Protein AF-0000000072349409 (afdb_homodimer)

Structure (mmCIF, N/CA/C/O backbone):
data_AF-0000000072349409-model_v1
#
loop_
_entity.id
_entity.type
_entity.pdbx_description
1 polymer 'glutathione transferase'
#
loop_
_atom_site.group_PDB
_atom_site.id
_atom_site.type_symbol
_atom_site.label_atom_id
_atom_site.label_alt_id
_atom_site.label_comp_id
_atom_site.label_asym_id
_atom_site.label_entity_id
_atom_site.label_seq_id
_atom_site.pdbx_PDB_ins_code
_atom_site.Cartn_x
_atom_site.Cartn_y
_atom_site.Cartn_z
_atom_site.occupancy
_atom_site.B_iso_or_equiv
_atom_site.auth_seq_id
_atom_site.auth_comp_id
_atom_site.auth_asym_id
_atom_site.auth_atom_id
_atom_site.pdbx_PDB_model_num
ATOM 1 N N . MET A 1 1 ? -13.641 -4.781 -19.844 1 97.38 1 MET A N 1
ATOM 2 C CA . MET A 1 1 ? -12.539 -4.262 -19.047 1 97.38 1 MET A CA 1
ATOM 3 C C . MET A 1 1 ? -11.195 -4.531 -19.719 1 97.38 1 MET A C 1
ATOM 5 O O . MET A 1 1 ? -10.914 -5.664 -20.109 1 97.38 1 MET A O 1
ATOM 9 N N . ASP A 1 2 ? -10.391 -3.484 -19.953 1 98.44 2 ASP A N 1
ATOM 10 C CA . ASP A 1 2 ? -9.031 -3.656 -20.469 1 98.44 2 ASP A CA 1
ATOM 11 C C . ASP A 1 2 ? -8.039 -3.904 -19.344 1 98.44 2 ASP A C 1
ATOM 13 O O . ASP A 1 2 ? -8.047 -3.186 -18.344 1 98.44 2 ASP A O 1
ATOM 17 N N . LEU A 1 3 ? -7.273 -4.938 -19.453 1 98.62 3 LEU A N 1
ATOM 18 C CA . LEU A 1 3 ? -6.219 -5.207 -18.484 1 98.62 3 LEU A CA 1
ATOM 19 C C . LEU A 1 3 ? -4.848 -5.164 -19.156 1 98.62 3 LEU A C 1
ATOM 21 O O . LEU A 1 3 ? -4.52 -6.031 -19.969 1 98.62 3 LEU A O 1
ATOM 25 N N . TYR A 1 4 ? -4.121 -4.113 -18.922 1 98.38 4 TYR A N 1
ATOM 26 C CA . TYR A 1 4 ? -2.709 -4.051 -19.281 1 98.38 4 TYR A CA 1
ATOM 27 C C . TYR A 1 4 ? -1.865 -4.855 -18.297 1 98.38 4 TYR A C 1
ATOM 29 O O . TYR A 1 4 ? -1.91 -4.621 -17.094 1 98.38 4 TYR A O 1
ATOM 37 N N . TYR A 1 5 ? -1.149 -5.871 -18.812 1 97.44 5 TYR A N 1
ATOM 38 C CA . TYR A 1 5 ? -0.477 -6.785 -17.906 1 97.44 5 TYR A CA 1
ATOM 39 C C . TYR A 1 5 ? 0.818 -7.312 -18.5 1 97.44 5 TYR A C 1
ATOM 41 O O . TYR A 1 5 ? 1.095 -7.086 -19.688 1 97.44 5 TYR A O 1
ATOM 49 N N . ASN A 1 6 ? 1.676 -7.84 -17.719 1 96.19 6 ASN A N 1
ATOM 50 C CA . ASN A 1 6 ? 2.82 -8.68 -18.047 1 96.19 6 ASN A CA 1
ATOM 51 C C . ASN A 1 6 ? 2.803 -9.984 -17.266 1 96.19 6 ASN A C 1
ATOM 53 O O . ASN A 1 6 ? 2.83 -9.977 -16.031 1 96.19 6 ASN A O 1
ATOM 57 N N . ILE A 1 7 ? 2.758 -11.078 -17.938 1 94.31 7 ILE A N 1
ATOM 58 C CA . ILE A 1 7 ? 2.58 -12.383 -17.312 1 94.31 7 ILE A CA 1
ATOM 59 C C . ILE A 1 7 ? 3.736 -12.648 -16.344 1 94.31 7 ILE A C 1
ATOM 61 O O . ILE A 1 7 ? 3.602 -13.43 -15.398 1 94.31 7 ILE A O 1
ATOM 65 N N . LEU A 1 8 ? 4.891 -12.031 -16.516 1 92.69 8 LEU A N 1
ATOM 66 C CA . LEU A 1 8 ? 6.051 -12.211 -15.656 1 92.69 8 LEU A CA 1
ATOM 67 C C . LEU A 1 8 ? 5.891 -11.43 -14.359 1 92.69 8 LEU A C 1
ATOM 69 O O . LEU A 1 8 ? 6.629 -11.648 -13.391 1 92.69 8 LEU A O 1
ATOM 73 N N . SER A 1 9 ? 5.012 -10.492 -14.336 1 93.69 9 SER A N 1
ATOM 74 C CA . SER A 1 9 ? 4.746 -9.648 -13.172 1 93.69 9 SER A CA 1
ATOM 75 C C . SER A 1 9 ? 3.852 -10.367 -12.164 1 93.69 9 SER A C 1
ATOM 77 O O . SER A 1 9 ? 2.703 -10.695 -12.477 1 93.69 9 SER A O 1
ATOM 79 N N . PRO A 1 10 ? 4.332 -10.594 -10.992 1 95.69 10 PRO A N 1
ATOM 80 C CA . PRO A 1 10 ? 3.51 -11.258 -9.977 1 95.69 10 PRO A CA 1
ATOM 81 C C . PRO A 1 10 ? 2.205 -10.516 -9.703 1 95.69 10 PRO A C 1
ATOM 83 O O . PRO A 1 10 ? 1.139 -11.133 -9.648 1 95.69 10 PRO A O 1
ATOM 86 N N . PRO A 1 11 ? 2.236 -9.188 -9.633 1 97.56 11 PRO A N 1
ATOM 87 C CA . PRO A 1 11 ? 0.964 -8.5 -9.422 1 97.56 11 PRO A CA 1
ATOM 88 C C . PRO A 1 11 ? -0.016 -8.703 -10.578 1 97.56 11 PRO A C 1
ATOM 90 O O . PRO A 1 11 ? -1.229 -8.758 -10.359 1 97.56 11 PRO A O 1
ATOM 93 N N . SER A 1 12 ? 0.48 -8.75 -11.773 1 97.88 12 SER A N 1
ATOM 94 C CA . SER A 1 12 ? -0.402 -9.039 -12.898 1 97.88 12 SER A CA 1
ATOM 95 C C . SER A 1 12 ? -1.03 -10.422 -12.773 1 97.88 12 SER A C 1
ATOM 97 O O . SER A 1 12 ? -2.225 -10.594 -13.023 1 97.88 12 SER A O 1
ATOM 99 N N . ARG A 1 13 ? -0.246 -11.367 -12.391 1 98.12 13 ARG A N 1
ATOM 100 C CA . ARG A 1 13 ? -0.739 -12.734 -12.25 1 98.12 13 ARG A CA 1
ATOM 101 C C . ARG A 1 13 ? -1.805 -12.82 -11.164 1 98.12 13 ARG A C 1
ATOM 103 O O . ARG A 1 13 ? -2.752 -13.602 -11.281 1 98.12 13 ARG A O 1
ATOM 110 N N . ALA A 1 14 ? -1.652 -12.07 -10.117 1 98.69 14 ALA A N 1
ATOM 111 C CA . ALA A 1 14 ? -2.656 -12.047 -9.055 1 98.69 14 ALA A CA 1
ATOM 112 C C . ALA A 1 14 ? -4.02 -11.633 -9.602 1 98.69 14 ALA A C 1
ATOM 114 O O . ALA A 1 14 ? -5.043 -12.219 -9.242 1 98.69 14 ALA A O 1
ATOM 115 N N . ILE A 1 15 ? -4.035 -10.586 -10.484 1 98.81 15 ILE A N 1
ATOM 116 C CA . ILE A 1 15 ? -5.281 -10.102 -11.062 1 98.81 15 ILE A CA 1
ATOM 117 C C . ILE A 1 15 ? -5.883 -11.172 -11.969 1 98.81 15 ILE A C 1
ATOM 119 O O . ILE A 1 15 ? -7.09 -11.406 -11.953 1 98.81 15 ILE A O 1
ATOM 123 N N . LEU A 1 16 ? -5.035 -11.812 -12.758 1 98.56 16 LEU A N 1
ATOM 124 C CA . LEU A 1 16 ? -5.5 -12.859 -13.664 1 98.56 16 LEU A CA 1
ATOM 125 C C . LEU A 1 16 ? -6.121 -14.016 -12.891 1 98.56 16 LEU A C 1
ATOM 127 O O . LEU A 1 16 ? -7.172 -14.531 -13.273 1 98.56 16 LEU A O 1
ATOM 131 N N . LEU A 1 17 ? -5.504 -14.422 -11.805 1 98.56 17 LEU A N 1
ATOM 132 C CA . LEU A 1 17 ? -6 -15.523 -10.992 1 98.56 17 LEU A CA 1
ATOM 133 C C . LEU A 1 17 ? -7.352 -15.172 -10.375 1 98.56 17 LEU A C 1
ATOM 135 O O . LEU A 1 17 ? -8.281 -15.984 -10.398 1 98.56 17 LEU A O 1
ATOM 139 N N . LEU A 1 18 ? -7.457 -13.977 -9.781 1 98.69 18 LEU A N 1
ATOM 140 C CA . LEU A 1 18 ? -8.742 -13.586 -9.211 1 98.69 18 LEU A CA 1
ATOM 141 C C . LEU A 1 18 ? -9.805 -13.477 -10.297 1 98.69 18 LEU A C 1
ATOM 143 O O . LEU A 1 18 ? -10.961 -13.844 -10.07 1 98.69 18 LEU A O 1
ATOM 147 N N . GLY A 1 19 ? -9.406 -12.883 -11.469 1 98.25 19 GLY A N 1
ATOM 148 C CA . GLY A 1 19 ? -10.336 -12.828 -12.586 1 98.25 19 GLY A CA 1
ATOM 149 C C . GLY A 1 19 ? -10.906 -14.188 -12.953 1 98.25 19 GLY A C 1
ATOM 150 O O . GLY A 1 19 ? -12.102 -14.312 -13.203 1 98.25 19 GLY A O 1
ATOM 151 N N . GLU A 1 20 ? -10.047 -15.172 -12.984 1 97.06 20 GLU A N 1
ATOM 152 C CA . GLU A 1 20 ? -10.484 -16.531 -13.266 1 97.06 20 GLU A CA 1
ATOM 153 C C . GLU A 1 20 ? -11.469 -17.031 -12.203 1 97.06 20 GLU A C 1
ATOM 155 O O . GLU A 1 20 ? -12.508 -17.609 -12.531 1 97.06 20 GLU A O 1
ATOM 160 N N . ALA A 1 21 ? -11.156 -16.859 -10.984 1 97.38 21 ALA A N 1
ATOM 161 C CA . ALA A 1 21 ? -12.008 -17.281 -9.883 1 97.38 21 ALA A CA 1
ATOM 162 C C . ALA A 1 21 ? -13.391 -16.625 -9.977 1 97.38 21 ALA A C 1
ATOM 164 O O . ALA A 1 21 ? -14.398 -17.25 -9.617 1 97.38 21 ALA A O 1
ATOM 165 N N . LEU A 1 22 ? -13.422 -15.406 -10.422 1 97.94 22 LEU A N 1
ATOM 166 C CA . LEU A 1 22 ? -14.664 -14.641 -10.508 1 97.94 22 LEU A CA 1
ATOM 167 C C . LEU A 1 22 ? -15.312 -14.805 -11.883 1 97.94 22 LEU A C 1
ATOM 169 O O . LEU A 1 22 ? -16.328 -14.18 -12.164 1 97.94 22 LEU A O 1
ATOM 173 N N . GLN A 1 23 ? -14.656 -15.562 -12.766 1 97.19 23 GLN A N 1
ATOM 174 C CA . GLN A 1 23 ? -15.156 -15.844 -14.102 1 97.19 23 GLN A CA 1
ATOM 175 C C . GLN A 1 23 ? -15.328 -14.562 -14.914 1 97.19 23 GLN A C 1
ATOM 177 O O . GLN A 1 23 ? -16.344 -14.367 -15.57 1 97.19 23 GLN A O 1
ATOM 182 N N . LEU A 1 24 ? -14.336 -13.742 -14.789 1 97.69 24 LEU A N 1
ATOM 183 C CA . LEU A 1 24 ? -14.336 -12.492 -15.531 1 97.69 24 LEU A CA 1
ATOM 184 C C . LEU A 1 24 ? -13.578 -12.641 -16.859 1 97.69 24 LEU A C 1
ATOM 186 O O . LEU A 1 24 ? -12.633 -13.43 -16.953 1 97.69 24 LEU A O 1
ATOM 190 N N . LYS A 1 25 ? -14.008 -11.914 -17.828 1 95.12 25 LYS A N 1
ATOM 191 C CA . LYS A 1 25 ? -13.32 -11.828 -19.109 1 95.12 25 LYS A CA 1
ATOM 192 C C . LYS A 1 25 ? -12.664 -10.461 -19.297 1 95.12 25 LYS A C 1
ATOM 194 O O . LYS A 1 25 ? -13.352 -9.438 -19.312 1 95.12 25 LYS A O 1
ATOM 199 N N . PHE A 1 26 ? -11.391 -10.43 -19.344 1 98.12 26 PHE A N 1
ATOM 200 C CA . PHE A 1 26 ? -10.633 -9.211 -19.594 1 98.12 26 PHE A CA 1
ATOM 201 C C . PHE A 1 26 ? -10.25 -9.109 -21.078 1 98.12 26 PHE A C 1
ATOM 203 O O . PHE A 1 26 ? -10.008 -10.125 -21.734 1 98.12 26 PHE A O 1
ATOM 210 N N . ASN A 1 27 ? -10.312 -7.957 -21.625 1 98.56 27 ASN A N 1
ATOM 211 C CA . ASN A 1 27 ? -9.492 -7.68 -22.797 1 98.56 27 ASN A CA 1
ATOM 212 C C . ASN A 1 27 ? -8.016 -7.516 -22.422 1 98.56 27 ASN A C 1
ATOM 214 O O . ASN A 1 27 ? -7.625 -6.488 -21.859 1 98.56 27 ASN A O 1
ATOM 218 N N . LEU A 1 28 ? -7.246 -8.547 -22.641 1 98.19 28 LEU A N 1
ATOM 219 C CA . LEU A 1 28 ? -5.863 -8.609 -22.172 1 98.19 28 LEU A CA 1
ATOM 220 C C . LEU A 1 28 ? -4.93 -7.891 -23.141 1 98.19 28 LEU A C 1
ATOM 222 O O . LEU A 1 28 ? -4.898 -8.203 -24.344 1 98.19 28 LEU A O 1
ATOM 226 N N . ILE A 1 29 ? -4.227 -6.918 -22.703 1 97.5 29 ILE A N 1
ATOM 227 C CA . ILE A 1 29 ? -3.219 -6.184 -23.469 1 97.5 29 ILE A CA 1
ATOM 228 C C . ILE A 1 29 ? -1.843 -6.395 -22.844 1 97.5 29 ILE A C 1
ATOM 230 O O . ILE A 1 29 ? -1.523 -5.793 -21.812 1 97.5 29 ILE A O 1
ATOM 234 N N . SER A 1 30 ? -1.039 -7.195 -23.438 1 96.38 30 SER A N 1
ATOM 235 C CA . SER A 1 30 ? 0.268 -7.559 -22.891 1 96.38 30 SER A CA 1
ATOM 236 C C . SER A 1 30 ? 1.294 -6.457 -23.156 1 96.38 30 SER A C 1
ATOM 238 O O . SER A 1 30 ? 1.413 -5.965 -24.266 1 96.38 30 SER A O 1
ATOM 240 N N . LEU A 1 31 ? 1.957 -6.066 -22.078 1 94.94 31 LEU A N 1
ATOM 241 C CA . LEU A 1 31 ? 3.049 -5.105 -22.188 1 94.94 31 LEU A CA 1
ATOM 242 C C . LEU A 1 31 ? 4.391 -5.77 -21.891 1 94.94 31 LEU A C 1
ATOM 244 O O . LEU A 1 31 ? 4.48 -6.625 -21.016 1 94.94 31 LEU A O 1
ATOM 248 N N . ASP A 1 32 ? 5.395 -5.383 -22.703 1 89.12 32 ASP A N 1
ATOM 249 C CA . ASP A 1 32 ? 6.738 -5.938 -22.594 1 89.12 32 ASP A CA 1
ATOM 250 C C . ASP A 1 32 ? 7.746 -4.867 -22.172 1 89.12 32 ASP A C 1
ATOM 252 O O . ASP A 1 32 ? 7.91 -3.861 -22.875 1 89.12 32 ASP A O 1
ATOM 256 N N . VAL A 1 33 ? 8.422 -5.113 -21.109 1 79.75 33 VAL A N 1
ATOM 257 C CA . VAL A 1 33 ? 9.367 -4.141 -20.578 1 79.75 33 VAL A CA 1
ATOM 258 C C . VAL A 1 33 ? 10.531 -3.969 -21.562 1 79.75 33 VAL A C 1
ATOM 260 O O . VAL A 1 33 ? 11.047 -2.861 -21.734 1 79.75 33 VAL A O 1
ATOM 263 N N . HIS A 1 34 ? 11 -5.004 -22.172 1 78.19 34 HIS A N 1
ATOM 264 C CA . HIS A 1 34 ? 12.125 -4.957 -23.094 1 78.19 34 HIS A CA 1
ATOM 265 C C . HIS A 1 34 ? 11.797 -4.133 -24.328 1 78.19 34 HIS A C 1
ATOM 267 O O . HIS A 1 34 ? 12.68 -3.523 -24.938 1 78.19 34 HIS A O 1
ATOM 273 N N . ARG A 1 35 ? 10.57 -4.215 -24.672 1 84.44 35 ARG A N 1
ATOM 274 C CA . ARG A 1 35 ? 10.125 -3.43 -25.828 1 84.44 35 ARG A CA 1
ATOM 275 C C . ARG A 1 35 ? 9.758 -2.01 -25.406 1 84.44 35 ARG A C 1
ATOM 277 O O . ARG A 1 35 ? 9.227 -1.239 -26.203 1 84.44 35 ARG A O 1
ATOM 284 N N . LYS A 1 36 ? 9.922 -1.684 -24.078 1 85.31 36 LYS A N 1
ATOM 285 C CA . LYS A 1 36 ? 9.68 -0.364 -23.516 1 85.31 36 LYS A CA 1
ATOM 286 C C . LYS A 1 36 ? 8.203 0.019 -23.625 1 85.31 36 LYS A C 1
ATOM 288 O O . LYS A 1 36 ? 7.871 1.198 -23.766 1 85.31 36 LYS A O 1
ATOM 293 N N . ASP A 1 37 ? 7.387 -0.932 -23.672 1 89.19 37 ASP A N 1
ATOM 294 C CA . ASP A 1 37 ? 5.949 -0.699 -23.734 1 89.19 37 ASP A CA 1
ATOM 295 C C . ASP A 1 37 ? 5.477 0.122 -22.531 1 89.19 37 ASP A C 1
ATOM 297 O O . ASP A 1 37 ? 4.531 0.906 -22.656 1 89.19 37 ASP A O 1
ATOM 301 N N . TYR A 1 38 ? 6.137 0.019 -21.469 1 86.75 38 TYR A N 1
ATOM 302 C CA . TYR A 1 38 ? 5.719 0.601 -20.203 1 86.75 38 TYR A CA 1
ATOM 303 C C . TYR A 1 38 ? 5.914 2.113 -20.203 1 86.75 38 TYR A C 1
ATOM 305 O O . TYR A 1 38 ? 5.316 2.822 -19.391 1 86.75 38 TYR A O 1
ATOM 313 N N . VAL A 1 39 ? 6.793 2.564 -21.109 1 86 39 VAL A N 1
ATOM 314 C CA . VAL A 1 39 ? 7.102 3.99 -21.062 1 86 39 VAL A CA 1
ATOM 315 C C . VAL A 1 39 ? 6.617 4.66 -22.344 1 86 39 VAL A C 1
ATOM 317 O O . VAL A 1 39 ? 6.941 5.82 -22.609 1 86 39 VAL A O 1
ATOM 320 N N . ASN A 1 40 ? 5.887 3.922 -23.094 1 89.12 40 ASN A N 1
ATOM 321 C CA . ASN A 1 40 ? 5.359 4.57 -24.297 1 89.12 40 ASN A CA 1
ATOM 322 C C . ASN A 1 40 ? 4.324 5.637 -23.938 1 89.12 40 ASN A C 1
ATOM 324 O O . ASN A 1 40 ? 3.598 5.504 -22.953 1 89.12 40 ASN A O 1
ATOM 328 N N . PRO A 1 41 ? 4.23 6.676 -24.766 1 90.88 41 PRO A N 1
ATOM 329 C CA . PRO A 1 41 ? 3.363 7.816 -24.469 1 90.88 41 PRO A CA 1
ATOM 330 C C . PRO A 1 41 ? 1.893 7.426 -24.328 1 90.88 41 PRO A C 1
ATOM 332 O O . PRO A 1 41 ? 1.172 7.984 -23.5 1 90.88 41 PRO A O 1
ATOM 335 N N . ALA A 1 42 ? 1.455 6.527 -25.125 1 92.31 42 ALA A N 1
ATOM 336 C CA . ALA A 1 42 ? 0.057 6.105 -25.094 1 92.31 42 ALA A CA 1
ATOM 337 C C . ALA A 1 42 ? -0.29 5.461 -23.75 1 92.31 42 ALA A C 1
ATOM 339 O O . ALA A 1 42 ? -1.326 5.766 -23.156 1 92.31 42 ALA A O 1
ATOM 340 N N . PHE A 1 43 ? 0.605 4.551 -23.266 1 94.06 43 PHE A N 1
ATOM 341 C CA . PHE A 1 43 ? 0.341 3.895 -21.984 1 94.06 43 PHE A CA 1
ATOM 342 C C . PHE A 1 43 ? 0.511 4.875 -20.828 1 94.06 43 PHE A C 1
ATOM 344 O O . PHE A 1 43 ? -0.224 4.812 -19.844 1 94.06 43 PHE A O 1
ATOM 351 N N . LYS A 1 44 ? 1.407 5.797 -20.969 1 91.31 44 LYS A N 1
ATOM 352 C CA . LYS A 1 44 ? 1.633 6.801 -19.938 1 91.31 44 LYS A CA 1
ATOM 353 C C . LYS A 1 44 ? 0.401 7.684 -19.75 1 91.31 44 LYS A C 1
ATOM 355 O O . LYS A 1 44 ? 0.125 8.141 -18.641 1 91.31 44 LYS A O 1
ATOM 360 N N . LYS A 1 45 ? -0.331 7.918 -20.781 1 91.38 45 LYS A N 1
ATOM 361 C CA . LYS A 1 45 ? -1.566 8.688 -20.703 1 91.38 45 LYS A CA 1
ATOM 362 C C . LYS A 1 45 ? -2.631 7.945 -19.906 1 91.38 45 LYS A C 1
ATOM 364 O O . LYS A 1 45 ? -3.48 8.57 -19.266 1 91.38 45 LYS A O 1
ATOM 369 N N . ILE A 1 46 ? -2.531 6.648 -19.953 1 93.75 46 ILE A N 1
ATOM 370 C CA . ILE A 1 46 ? -3.492 5.809 -19.25 1 93.75 46 ILE A CA 1
ATOM 371 C C . ILE A 1 46 ? -3.102 5.715 -17.781 1 93.75 46 ILE A C 1
ATOM 373 O O . ILE A 1 46 ? -3.941 5.898 -16.891 1 93.75 46 ILE A O 1
ATOM 377 N N . ASN A 1 47 ? -1.851 5.461 -17.531 1 93.94 47 ASN A N 1
ATOM 378 C CA . ASN A 1 47 ? -1.292 5.367 -16.188 1 93.94 47 ASN A CA 1
ATOM 379 C C . ASN A 1 47 ? 0.031 6.121 -16.078 1 93.94 47 ASN A C 1
ATOM 381 O O . ASN A 1 47 ? 1.087 5.582 -16.406 1 93.94 47 ASN A O 1
ATOM 385 N N . PRO A 1 48 ? 0.01 7.262 -15.508 1 89.62 48 PRO A N 1
ATOM 386 C CA . PRO A 1 48 ? 1.229 8.062 -15.398 1 89.62 48 PRO A CA 1
ATOM 387 C C . PRO A 1 48 ? 2.338 7.355 -14.625 1 89.62 48 PRO A C 1
ATOM 389 O O . PRO A 1 48 ? 3.514 7.695 -14.773 1 89.62 48 PRO A O 1
ATOM 392 N N . GLN A 1 49 ? 2.012 6.398 -13.773 1 90.81 49 GLN A N 1
ATOM 393 C CA . GLN A 1 49 ? 3.018 5.613 -13.062 1 90.81 49 GLN A CA 1
ATOM 394 C C . GLN A 1 49 ? 3.627 4.551 -13.969 1 90.81 49 GLN A C 1
ATOM 396 O O . GLN A 1 49 ? 4.672 3.98 -13.656 1 90.81 49 GLN A O 1
ATOM 401 N N . HIS A 1 50 ? 2.912 4.27 -15.102 1 91.94 50 HIS A N 1
ATOM 402 C CA . HIS A 1 50 ? 3.361 3.367 -16.156 1 91.94 50 HIS A CA 1
ATOM 403 C C . HIS A 1 50 ? 3.738 2.004 -15.594 1 91.94 50 HIS A C 1
ATOM 405 O O . HIS A 1 50 ? 4.812 1.476 -15.891 1 91.94 50 HIS A O 1
ATOM 411 N N . THR A 1 51 ? 2.941 1.525 -14.68 1 92.75 51 THR A N 1
ATOM 412 C CA . THR A 1 51 ? 3.133 0.204 -14.094 1 92.75 51 THR A CA 1
ATOM 413 C C . THR A 1 51 ? 2.041 -0.757 -14.555 1 92.75 51 THR A C 1
ATOM 415 O O . THR A 1 51 ? 0.976 -0.326 -15 1 92.75 51 THR A O 1
ATOM 418 N N . VAL A 1 52 ? 2.301 -2.012 -14.547 1 95.56 52 VAL A N 1
ATOM 419 C CA . VAL A 1 52 ? 1.302 -3.066 -14.695 1 95.56 52 VAL A CA 1
ATOM 420 C C . VAL A 1 52 ? 1.142 -3.816 -13.375 1 95.56 52 VAL A C 1
ATOM 422 O O . VAL A 1 52 ? 2.076 -3.883 -12.578 1 95.56 52 VAL A O 1
ATOM 425 N N . PRO A 1 53 ? 0.007 -4.324 -13.109 1 97.69 53 PRO A N 1
ATOM 426 C CA . PRO A 1 53 ? -1.208 -4.289 -13.922 1 97.69 53 PRO A CA 1
ATOM 427 C C . PRO A 1 53 ? -1.9 -2.928 -13.891 1 97.69 53 PRO A C 1
ATOM 429 O O . PRO A 1 53 ? -1.741 -2.174 -12.93 1 97.69 53 PRO A O 1
ATOM 432 N N . THR A 1 54 ? -2.543 -2.562 -14.914 1 98.38 54 THR A N 1
ATOM 433 C CA . THR A 1 54 ? -3.48 -1.449 -15 1 98.38 54 THR A CA 1
ATOM 434 C C . THR A 1 54 ? -4.812 -1.905 -15.594 1 98.38 54 THR A C 1
ATOM 436 O O . THR A 1 54 ? -4.844 -2.486 -16.688 1 98.38 54 THR A O 1
ATOM 439 N N . LEU A 1 55 ? -5.891 -1.722 -14.891 1 98.75 55 LEU A N 1
ATOM 440 C CA . LEU A 1 55 ? -7.234 -2.086 -15.328 1 98.75 55 LEU A CA 1
ATOM 441 C C . LEU A 1 55 ? -8.016 -0.854 -15.773 1 98.75 55 LEU A C 1
ATOM 443 O O . LEU A 1 55 ? -8.07 0.146 -15.047 1 98.75 55 LEU A O 1
ATOM 447 N N . VAL A 1 56 ? -8.562 -0.854 -16.922 1 98.44 56 VAL A N 1
ATOM 448 C CA . VAL A 1 56 ? -9.406 0.236 -17.406 1 98.44 56 VAL A CA 1
ATOM 449 C C . VAL A 1 56 ? -10.859 -0.228 -17.469 1 98.44 56 VAL A C 1
ATOM 451 O O . VAL A 1 56 ? -11.18 -1.188 -18.172 1 98.44 56 VAL A O 1
ATOM 454 N N . VAL A 1 57 ? -11.719 0.425 -16.641 1 97.06 57 VAL A N 1
ATOM 455 C CA . VAL A 1 57 ? -13.148 0.142 -16.562 1 97.06 57 VAL A CA 1
ATOM 456 C C . VAL A 1 57 ? -13.938 1.405 -16.891 1 97.06 57 VAL A C 1
ATOM 458 O O . VAL A 1 57 ? -13.812 2.42 -16.203 1 97.06 57 VAL A O 1
ATOM 461 N N . ASP A 1 58 ? -14.758 1.396 -17.891 1 93.25 58 ASP A N 1
ATOM 462 C CA . ASP A 1 58 ? -15.586 2.537 -18.266 1 93.25 58 ASP A CA 1
ATOM 463 C C . ASP A 1 58 ? -14.75 3.811 -18.391 1 93.25 58 ASP A C 1
ATOM 465 O O . ASP A 1 58 ? -15.125 4.855 -17.844 1 93.25 58 ASP A O 1
ATOM 469 N N . GLY A 1 59 ? -13.594 3.635 -18.922 1 94.06 59 GLY A N 1
ATOM 470 C CA . GLY A 1 59 ? -12.742 4.777 -19.188 1 94.06 59 GLY A CA 1
ATOM 471 C C . GLY A 1 59 ? -11.906 5.199 -18 1 94.06 59 GLY A C 1
ATOM 472 O O . GLY A 1 59 ? -11.094 6.117 -18.094 1 94.06 59 GLY A O 1
ATOM 473 N N . VAL A 1 60 ? -12.102 4.551 -16.891 1 95.19 60 VAL A N 1
ATOM 474 C CA . VAL A 1 60 ? -11.352 4.875 -15.688 1 95.19 60 VAL A CA 1
ATOM 475 C C . VAL A 1 60 ? -10.219 3.871 -15.492 1 95.19 60 VAL A C 1
ATOM 477 O O . VAL A 1 60 ? -10.445 2.658 -15.492 1 95.19 60 VAL A O 1
ATOM 480 N N . ALA A 1 61 ? -9.008 4.352 -15.328 1 97.44 61 ALA A N 1
ATOM 481 C CA . ALA A 1 61 ? -7.848 3.49 -15.102 1 97.44 61 ALA A CA 1
ATOM 482 C C . ALA A 1 61 ? -7.602 3.287 -13.609 1 97.44 61 ALA A C 1
ATOM 484 O O . ALA A 1 61 ? -7.609 4.246 -12.836 1 97.44 61 ALA A O 1
ATOM 485 N N . ILE A 1 62 ? -7.492 2.07 -13.258 1 98.06 62 ILE A N 1
ATOM 486 C CA . ILE A 1 62 ? -7.102 1.682 -11.906 1 98.06 62 ILE A CA 1
ATOM 487 C C . ILE A 1 62 ? -5.73 1.007 -11.945 1 98.06 62 ILE A C 1
ATOM 489 O O . ILE A 1 62 ? -5.539 0.012 -12.641 1 98.06 62 ILE A O 1
ATOM 493 N N . CYS A 1 63 ? -4.871 1.617 -11.203 1 96.56 63 CYS A N 1
ATOM 494 C CA . CYS A 1 63 ? -3.578 0.969 -11.023 1 96.56 63 CYS A CA 1
ATOM 495 C C . CYS A 1 63 ? -3.391 0.513 -9.578 1 96.56 63 CYS A C 1
ATOM 497 O O . CYS A 1 63 ? -4.355 0.451 -8.812 1 96.56 63 CYS A O 1
ATOM 499 N N . GLU A 1 64 ? -2.215 0.062 -9.242 1 97.5 64 GLU A N 1
ATOM 500 C CA . GLU A 1 64 ? -1.953 -0.588 -7.961 1 97.5 64 GLU A CA 1
ATOM 501 C C . GLU A 1 64 ? -2.711 -1.907 -7.844 1 97.5 64 GLU A C 1
ATOM 503 O O . GLU A 1 64 ? -3.943 -1.92 -7.797 1 97.5 64 GLU A O 1
ATOM 508 N N . PRO A 1 65 ? -2.021 -2.973 -7.773 1 98.5 65 PRO A N 1
ATOM 509 C CA . PRO A 1 65 ? -2.67 -4.285 -7.805 1 98.5 65 PRO A CA 1
ATOM 510 C C . PRO A 1 65 ? -3.646 -4.488 -6.648 1 98.5 65 PRO A C 1
ATOM 512 O O . PRO A 1 65 ? -4.715 -5.082 -6.832 1 98.5 65 PRO A O 1
ATOM 515 N N . GLY A 1 66 ? -3.279 -4.004 -5.43 1 98.75 66 GLY A N 1
ATOM 516 C CA . GLY A 1 66 ? -4.203 -4.133 -4.312 1 98.75 66 GLY A CA 1
ATOM 517 C C . GLY A 1 66 ? -5.535 -3.457 -4.559 1 98.75 66 GLY A C 1
ATOM 518 O O . GLY A 1 66 ? -6.586 -3.994 -4.199 1 98.75 66 GLY A O 1
ATOM 519 N N . ALA A 1 67 ? -5.535 -2.252 -5.184 1 98.81 67 ALA A N 1
ATOM 520 C CA . ALA A 1 67 ? -6.758 -1.521 -5.504 1 98.81 67 ALA A CA 1
ATOM 521 C C . ALA A 1 67 ? -7.594 -2.275 -6.535 1 98.81 67 ALA A C 1
ATOM 523 O O . ALA A 1 67 ? -8.82 -2.34 -6.422 1 98.81 67 ALA A O 1
ATOM 524 N N . ILE A 1 68 ? -6.945 -2.881 -7.527 1 98.88 68 ILE A N 1
ATOM 525 C CA . ILE A 1 68 ? -7.633 -3.637 -8.57 1 98.88 68 ILE A CA 1
ATOM 526 C C . ILE A 1 68 ? -8.289 -4.875 -7.961 1 98.88 68 ILE A C 1
ATOM 528 O O . ILE A 1 68 ? -9.453 -5.172 -8.234 1 98.88 68 ILE A O 1
ATOM 532 N N . LEU A 1 69 ? -7.551 -5.559 -7.133 1 98.94 69 LEU A N 1
ATOM 533 C CA . LEU A 1 69 ? -8.055 -6.77 -6.5 1 98.94 69 LEU A CA 1
ATOM 534 C C . LEU A 1 69 ? -9.297 -6.469 -5.66 1 98.94 69 LEU A C 1
ATOM 536 O O . LEU A 1 69 ? -10.305 -7.168 -5.762 1 98.94 69 LEU A O 1
ATOM 540 N N . ILE A 1 70 ? -9.219 -5.434 -4.84 1 98.88 70 ILE A N 1
ATOM 541 C CA . ILE A 1 70 ? -10.344 -5.047 -4 1 98.88 70 ILE A CA 1
ATOM 542 C C . ILE A 1 70 ? -11.539 -4.664 -4.879 1 98.88 70 ILE A C 1
ATOM 544 O O . ILE A 1 70 ? -12.664 -5.09 -4.629 1 98.88 70 ILE A O 1
ATOM 548 N N . TYR A 1 71 ? -11.312 -3.902 -5.953 1 98.81 71 TYR A N 1
ATOM 549 C CA . TYR A 1 71 ? -12.375 -3.482 -6.859 1 98.81 71 TYR A CA 1
ATOM 550 C C . TYR A 1 71 ? -13.102 -4.688 -7.445 1 98.81 71 TYR A C 1
ATOM 552 O O . TYR A 1 71 ? -14.328 -4.758 -7.41 1 98.81 71 TYR A O 1
ATOM 560 N N . LEU A 1 72 ? -12.32 -5.629 -7.984 1 98.81 72 LEU A N 1
ATOM 561 C CA . LEU A 1 72 ? -12.914 -6.805 -8.617 1 98.81 72 LEU A CA 1
ATOM 562 C C . LEU A 1 72 ? -13.742 -7.602 -7.621 1 98.81 72 LEU A C 1
ATOM 564 O O . LEU A 1 72 ? -14.828 -8.078 -7.953 1 98.81 72 LEU A O 1
ATOM 568 N N . ALA A 1 73 ? -13.219 -7.746 -6.426 1 98.69 73 ALA A N 1
ATOM 569 C CA . ALA A 1 73 ? -13.945 -8.484 -5.402 1 98.69 73 ALA A CA 1
ATOM 570 C C . ALA A 1 73 ? -15.242 -7.766 -5.023 1 98.69 73 ALA A C 1
ATOM 572 O O . ALA A 1 73 ? -16.297 -8.391 -4.93 1 98.69 73 ALA A O 1
ATOM 573 N N . GLU A 1 74 ? -15.156 -6.449 -4.801 1 97.88 74 GLU A N 1
ATOM 574 C CA . GLU A 1 74 ? -16.328 -5.68 -4.379 1 97.88 74 GLU A CA 1
ATOM 575 C C . GLU A 1 74 ? -17.391 -5.648 -5.473 1 97.88 74 GLU A C 1
ATOM 577 O O . GLU A 1 74 ? -18.578 -5.691 -5.18 1 97.88 74 GLU A O 1
ATOM 582 N N . GLN A 1 75 ? -16.922 -5.582 -6.688 1 97.5 75 GLN A N 1
ATOM 583 C CA . GLN A 1 75 ? -17.844 -5.352 -7.801 1 97.5 75 GLN A CA 1
ATOM 584 C C . GLN A 1 75 ? -18.453 -6.66 -8.297 1 97.5 75 GLN A C 1
ATOM 586 O O . GLN A 1 75 ? -19.609 -6.695 -8.688 1 97.5 75 GLN A O 1
ATOM 591 N N . TYR A 1 76 ? -17.688 -7.754 -8.234 1 97.94 76 TYR A N 1
ATOM 592 C CA . TYR A 1 76 ? -18.109 -8.898 -9.039 1 97.94 76 TYR A CA 1
ATOM 593 C C . TYR A 1 76 ? -18.234 -10.148 -8.18 1 97.94 76 TYR A C 1
ATOM 595 O O . TYR A 1 76 ? -18.812 -11.148 -8.602 1 97.94 76 TYR A O 1
ATOM 603 N N . ALA A 1 77 ? -17.609 -10.117 -6.98 1 97.81 77 ALA A N 1
ATOM 604 C CA . ALA A 1 77 ? -17.672 -11.336 -6.172 1 97.81 77 ALA A CA 1
ATOM 605 C C . ALA A 1 77 ? -19.094 -11.602 -5.695 1 97.81 77 ALA A C 1
ATOM 607 O O . ALA A 1 77 ? -19.812 -10.68 -5.297 1 97.81 77 ALA A O 1
ATOM 608 N N . PRO A 1 78 ? -19.547 -12.844 -5.734 1 96.06 78 PRO A N 1
ATOM 609 C CA . PRO A 1 78 ? -20.875 -13.172 -5.207 1 96.06 78 PRO A CA 1
ATOM 610 C C . PRO A 1 78 ? -20.984 -12.906 -3.705 1 96.06 78 PRO A C 1
ATOM 612 O O . PRO A 1 78 ? -20 -13.039 -2.975 1 96.06 78 PRO A O 1
ATOM 615 N N . ALA A 1 79 ? -22.172 -12.562 -3.373 1 92.19 79 ALA A N 1
ATOM 616 C CA . ALA A 1 79 ? -22.438 -12.367 -1.95 1 92.19 79 ALA A CA 1
ATOM 617 C C . ALA A 1 79 ? -22.047 -13.609 -1.148 1 92.19 79 ALA A C 1
ATOM 619 O O . ALA A 1 79 ? -22.281 -14.734 -1.584 1 92.19 79 ALA A O 1
ATOM 620 N N . GLY A 1 80 ? -21.422 -13.391 -0.044 1 92.06 80 GLY A N 1
ATOM 621 C CA . GLY A 1 80 ? -21.078 -14.5 0.836 1 92.06 80 GLY A CA 1
ATOM 622 C C . GLY A 1 80 ? -19.672 -15 0.646 1 92.06 80 GLY A C 1
ATOM 623 O O . GLY A 1 80 ? -19.172 -15.781 1.457 1 92.06 80 GLY A O 1
ATOM 624 N N . THR A 1 81 ? -19.078 -14.586 -0.457 1 93.75 81 THR A N 1
ATOM 625 C CA . THR A 1 81 ? -17.688 -14.977 -0.635 1 93.75 81 THR A CA 1
ATOM 626 C C . THR A 1 81 ? -16.781 -14.25 0.356 1 93.75 81 THR A C 1
ATOM 628 O O . THR A 1 81 ? -17.203 -13.25 0.958 1 93.75 81 THR A O 1
ATOM 631 N N . THR A 1 82 ? -15.594 -14.789 0.521 1 96.31 82 THR A N 1
ATOM 632 C CA . THR A 1 82 ? -14.703 -14.273 1.558 1 96.31 82 THR A CA 1
ATOM 633 C C . THR A 1 82 ? -13.602 -13.414 0.948 1 96.31 82 THR A C 1
ATOM 635 O O . THR A 1 82 ? -12.688 -12.977 1.651 1 96.31 82 THR A O 1
ATOM 638 N N . TYR A 1 83 ? -13.641 -13.156 -0.334 1 98 83 TYR A N 1
ATOM 639 C CA . TYR A 1 83 ? -12.547 -12.484 -1.033 1 98 83 TYR A CA 1
ATOM 640 C C . TYR A 1 83 ? -12.258 -11.133 -0.406 1 98 83 TYR A C 1
ATOM 642 O O . TYR A 1 83 ? -11.094 -10.742 -0.271 1 98 83 TYR A O 1
ATOM 650 N N . TYR A 1 84 ? -13.242 -10.406 -0.08 1 98.25 84 TYR A N 1
ATOM 651 C CA . TYR A 1 84 ? -13.18 -9.125 0.618 1 98.25 84 TYR A CA 1
ATOM 652 C C . TYR A 1 84 ? -14.383 -8.945 1.537 1 98.25 84 TYR A C 1
ATOM 654 O O . TYR A 1 84 ? -15.367 -8.312 1.161 1 98.25 84 TYR A O 1
ATOM 662 N N . PRO A 1 85 ? -14.25 -9.445 2.766 1 96.31 85 PRO A N 1
ATOM 663 C CA . PRO A 1 85 ? -15.414 -9.562 3.652 1 96.31 85 PRO A CA 1
ATOM 664 C C . PRO A 1 85 ? -16.047 -8.211 3.98 1 96.31 85 PRO A C 1
ATOM 666 O O . PRO A 1 85 ? -15.352 -7.188 3.975 1 96.31 85 PRO A O 1
ATOM 669 N N . PRO A 1 86 ? -17.328 -8.242 4.344 1 94.19 86 PRO A N 1
ATOM 670 C CA . PRO A 1 86 ? -18.016 -6.969 4.578 1 94.19 86 PRO A CA 1
ATOM 671 C C . PRO A 1 86 ? -17.719 -6.379 5.957 1 94.19 86 PRO A C 1
ATOM 673 O O . PRO A 1 86 ? -17.922 -5.188 6.18 1 94.19 86 PRO A O 1
ATOM 676 N N . ASP A 1 87 ? -17.281 -7.168 6.93 1 95.69 87 ASP A N 1
ATOM 677 C CA . ASP A 1 87 ? -16.969 -6.684 8.273 1 95.69 87 ASP A CA 1
ATOM 678 C C . ASP A 1 87 ? -15.766 -5.742 8.25 1 95.69 87 ASP A C 1
ATOM 680 O O . ASP A 1 87 ? -14.68 -6.121 7.801 1 95.69 87 ASP A O 1
ATOM 684 N N . PRO A 1 88 ? -15.93 -4.523 8.789 1 97 88 PRO A N 1
ATOM 685 C CA . PRO A 1 88 ? -14.859 -3.529 8.688 1 97 88 PRO A CA 1
ATOM 686 C C . PRO A 1 88 ? -13.562 -3.988 9.344 1 97 88 PRO A C 1
ATOM 688 O O . PRO A 1 88 ? -12.469 -3.717 8.828 1 97 88 PRO A O 1
ATOM 691 N N . LEU A 1 89 ? -13.68 -4.645 10.438 1 97.12 89 LEU A N 1
ATOM 692 C CA . LEU A 1 89 ? -12.477 -5.074 11.133 1 97.12 89 LEU A CA 1
ATOM 693 C C . LEU A 1 89 ? -11.742 -6.148 10.336 1 97.12 89 LEU A C 1
ATOM 695 O O . LEU A 1 89 ? -10.516 -6.121 10.234 1 97.12 89 LEU A O 1
ATOM 699 N N . ARG A 1 90 ? -12.461 -7.105 9.766 1 96.75 90 ARG A N 1
ATOM 700 C CA . ARG A 1 90 ? -11.859 -8.117 8.914 1 96.75 90 ARG A CA 1
ATOM 701 C C . ARG A 1 90 ? -11.25 -7.496 7.664 1 96.75 90 ARG A C 1
ATOM 703 O O . ARG A 1 90 ? -10.148 -7.875 7.246 1 96.75 90 ARG A O 1
ATOM 710 N N . ARG A 1 91 ? -11.898 -6.484 7.094 1 97.62 91 ARG A N 1
ATOM 711 C CA . ARG A 1 91 ? -11.383 -5.754 5.941 1 97.62 91 ARG A CA 1
ATOM 712 C C . ARG A 1 91 ? -10.086 -5.027 6.289 1 97.62 91 ARG A C 1
ATOM 714 O O . ARG A 1 91 ? -9.18 -4.938 5.461 1 97.62 91 ARG A O 1
ATOM 721 N N . ALA A 1 92 ? -10.055 -4.539 7.48 1 98.44 92 ALA A N 1
ATOM 722 C CA . ALA A 1 92 ? -8.852 -3.832 7.906 1 98.44 92 ALA A CA 1
ATOM 723 C C . ALA A 1 92 ? -7.633 -4.75 7.871 1 98.44 92 ALA A C 1
ATOM 725 O O . ALA A 1 92 ? -6.543 -4.328 7.48 1 98.44 92 ALA A O 1
ATOM 726 N N . ILE A 1 93 ? -7.836 -5.977 8.219 1 97.81 93 ILE A N 1
ATOM 727 C CA . ILE A 1 93 ? -6.738 -6.938 8.227 1 97.81 93 ILE A CA 1
ATOM 728 C C . ILE A 1 93 ? -6.348 -7.281 6.789 1 97.81 93 ILE A C 1
ATOM 730 O O . ILE A 1 93 ? -5.164 -7.363 6.461 1 97.81 93 ILE A O 1
ATOM 734 N N . VAL A 1 94 ? -7.32 -7.438 5.945 1 98.75 94 VAL A N 1
ATOM 735 C CA . VAL A 1 94 ? -7.051 -7.676 4.531 1 98.75 94 VAL A CA 1
ATOM 736 C C . VAL A 1 94 ? -6.258 -6.508 3.953 1 98.75 94 VAL A C 1
ATOM 738 O O . VAL A 1 94 ? -5.23 -6.707 3.297 1 98.75 94 VAL A O 1
ATOM 741 N N . ASN A 1 95 ? -6.738 -5.285 4.219 1 98.81 95 ASN A N 1
ATOM 742 C CA . ASN A 1 95 ? -6.07 -4.086 3.73 1 98.81 95 ASN A CA 1
ATOM 743 C C . ASN A 1 95 ? -4.645 -3.98 4.258 1 98.81 95 ASN A C 1
ATOM 745 O O . ASN A 1 95 ? -3.725 -3.635 3.516 1 98.81 95 ASN A O 1
ATOM 749 N N . GLN A 1 96 ? -4.484 -4.27 5.5 1 98.62 96 GLN A N 1
ATOM 750 C CA . GLN A 1 96 ? -3.168 -4.262 6.129 1 98.62 96 GLN A CA 1
ATOM 751 C C . GLN A 1 96 ? -2.209 -5.203 5.406 1 98.62 96 GLN A C 1
ATOM 753 O O . GLN A 1 96 ? -1.045 -4.863 5.188 1 98.62 96 GLN A O 1
ATOM 758 N N . ARG A 1 97 ? -2.67 -6.355 5.055 1 98.56 97 ARG A N 1
ATOM 759 C CA . ARG A 1 97 ? -1.814 -7.34 4.395 1 98.56 97 ARG A CA 1
ATOM 760 C C . ARG A 1 97 ? -1.448 -6.891 2.984 1 98.56 97 ARG A C 1
ATOM 762 O O . ARG A 1 97 ? -0.323 -7.109 2.531 1 98.56 97 ARG A O 1
ATOM 769 N N . LEU A 1 98 ? -2.422 -6.281 2.291 1 98.81 98 LEU A N 1
ATOM 770 C CA . LEU A 1 98 ? -2.148 -5.762 0.956 1 98.81 98 LEU A CA 1
ATOM 771 C C . LEU A 1 98 ? -1.136 -4.621 1.013 1 98.81 98 LEU A C 1
ATOM 773 O O . LEU A 1 98 ? -0.264 -4.516 0.147 1 98.81 98 LEU A O 1
ATOM 777 N N . LEU A 1 99 ? -1.251 -3.799 2.002 1 98.62 99 LEU A N 1
ATOM 778 C CA . LEU A 1 99 ? -0.312 -2.695 2.176 1 98.62 99 LEU A CA 1
ATOM 779 C C . LEU A 1 99 ? 1.067 -3.213 2.57 1 98.62 99 LEU A C 1
ATOM 781 O O . LEU A 1 99 ? 2.086 -2.693 2.107 1 98.62 99 LEU A O 1
ATOM 785 N N . PHE A 1 100 ? 1.114 -4.246 3.447 1 98.06 100 PHE A N 1
ATOM 786 C CA . PHE A 1 100 ? 2.365 -4.914 3.793 1 98.06 100 PHE A CA 1
ATOM 787 C C . PHE A 1 100 ? 3.033 -5.488 2.551 1 98.06 100 PHE A C 1
ATOM 789 O O . PHE A 1 100 ? 4.242 -5.332 2.361 1 98.06 100 PHE A O 1
ATOM 796 N N . GLU A 1 101 ? 2.252 -6.148 1.747 1 98.31 101 GLU A N 1
ATOM 797 C CA . GLU A 1 101 ? 2.754 -6.723 0.501 1 98.31 101 GLU A CA 1
ATOM 798 C C . GLU A 1 101 ? 3.369 -5.648 -0.391 1 98.31 101 GLU A C 1
ATOM 800 O O . GLU A 1 101 ? 4.492 -5.805 -0.878 1 98.31 101 GLU A O 1
ATOM 805 N N . CYS A 1 102 ? 2.688 -4.551 -0.604 1 97 102 CYS A N 1
ATOM 806 C CA . CYS A 1 102 ? 3.074 -3.461 -1.489 1 97 102 CYS A CA 1
ATOM 807 C C . CYS A 1 102 ? 4.238 -2.67 -0.904 1 97 102 CYS A C 1
ATOM 809 O O . CYS A 1 102 ? 5.223 -2.398 -1.597 1 97 102 CYS A O 1
ATOM 811 N N . GLY A 1 103 ? 4.156 -2.377 0.349 1 96.19 103 GLY A N 1
ATOM 812 C CA . GLY A 1 103 ? 5.062 -1.421 0.968 1 96.19 103 GLY A CA 1
ATOM 813 C C . GLY A 1 103 ? 6.312 -2.066 1.537 1 96.19 103 GLY A C 1
ATOM 814 O O . GLY A 1 103 ? 7.305 -1.384 1.805 1 96.19 103 GLY A O 1
ATOM 815 N N . THR A 1 104 ? 6.285 -3.412 1.729 1 96.62 104 THR A N 1
ATOM 816 C CA . THR A 1 104 ? 7.398 -4.055 2.418 1 96.62 104 THR A CA 1
ATOM 817 C C . THR A 1 104 ? 7.887 -5.277 1.642 1 96.62 104 THR A C 1
ATOM 819 O O . THR A 1 104 ? 8.977 -5.258 1.066 1 96.62 104 THR A O 1
ATOM 822 N N . LEU A 1 105 ? 7.082 -6.301 1.502 1 97.75 105 LEU A N 1
ATOM 823 C CA . LEU A 1 105 ? 7.531 -7.598 1.006 1 97.75 105 LEU A CA 1
ATOM 824 C C . LEU A 1 105 ? 7.973 -7.5 -0.451 1 97.75 105 LEU A C 1
ATOM 826 O O . LEU A 1 105 ? 9.109 -7.832 -0.782 1 97.75 105 LEU A O 1
ATOM 830 N N . TYR A 1 106 ? 7.094 -6.992 -1.306 1 96.69 106 TYR A N 1
ATOM 831 C CA . TYR A 1 106 ? 7.41 -6.887 -2.727 1 96.69 106 TYR A CA 1
ATOM 832 C C . TYR A 1 106 ? 8.625 -5.992 -2.951 1 96.69 106 TYR A C 1
ATOM 834 O O . TYR A 1 106 ? 9.5 -6.312 -3.76 1 96.69 106 TYR A O 1
ATOM 842 N N . LYS A 1 107 ? 8.695 -4.934 -2.254 1 93.75 107 LYS A N 1
ATOM 843 C CA . LYS A 1 107 ? 9.797 -3.986 -2.391 1 93.75 107 LYS A CA 1
ATOM 844 C C . LYS A 1 107 ? 11.125 -4.625 -1.988 1 93.75 107 LYS A C 1
ATOM 846 O O . LYS A 1 107 ? 12.141 -4.441 -2.666 1 93.75 107 LYS A O 1
ATOM 851 N N . CYS A 1 108 ? 11.148 -5.312 -0.878 1 95.44 108 CYS A N 1
ATOM 852 C CA . CYS A 1 108 ? 12.367 -5.965 -0.419 1 95.44 108 CYS A CA 1
ATOM 853 C C . CYS A 1 108 ? 12.852 -6.992 -1.436 1 95.44 108 CYS A C 1
ATOM 855 O O . CYS A 1 108 ? 14.055 -7.082 -1.711 1 95.44 108 CYS A O 1
ATOM 857 N N . ILE A 1 109 ? 11.914 -7.734 -1.995 1 95 109 ILE A N 1
ATOM 858 C CA . ILE A 1 109 ? 12.258 -8.734 -2.994 1 95 109 ILE A CA 1
ATOM 859 C C . ILE A 1 109 ? 12.828 -8.055 -4.238 1 95 109 ILE A C 1
ATOM 861 O O . ILE A 1 109 ? 13.891 -8.43 -4.73 1 95 109 ILE A O 1
ATOM 865 N N . PHE A 1 110 ? 12.164 -7.02 -4.668 1 90.38 110 PHE A N 1
ATOM 866 C CA . PHE A 1 110 ? 12.547 -6.32 -5.887 1 90.38 110 PHE A CA 1
ATOM 867 C C . PHE A 1 110 ? 13.914 -5.664 -5.723 1 90.38 110 PHE A C 1
ATOM 869 O O . PHE A 1 110 ? 14.773 -5.789 -6.594 1 90.38 110 PHE A O 1
ATOM 876 N N . VAL A 1 111 ? 14.125 -5 -4.613 1 89 111 VAL A N 1
ATOM 877 C CA . VAL A 1 111 ? 15.367 -4.27 -4.379 1 89 111 VAL A CA 1
ATOM 878 C C . VAL A 1 111 ? 16.531 -5.254 -4.289 1 89 111 VAL A C 1
ATOM 880 O O . VAL A 1 111 ? 17.609 -4.996 -4.828 1 89 111 VAL A O 1
ATOM 883 N N . TYR A 1 112 ? 16.359 -6.359 -3.658 1 91.62 112 TYR A N 1
ATOM 884 C CA . TYR A 1 112 ? 17.438 -7.328 -3.477 1 91.62 112 TYR A CA 1
ATOM 885 C C . TYR A 1 112 ? 17.766 -8.031 -4.789 1 91.62 112 TYR A C 1
ATOM 887 O O . TYR A 1 112 ? 18.938 -8.219 -5.129 1 91.62 112 TYR A O 1
ATOM 895 N N . TYR A 1 113 ? 16.781 -8.312 -5.605 1 89.69 113 TYR A N 1
ATOM 896 C CA . TYR A 1 113 ? 17.031 -9.203 -6.734 1 89.69 113 TYR A CA 1
ATOM 897 C C . TYR A 1 113 ? 17.141 -8.422 -8.039 1 89.69 113 TYR A C 1
ATOM 899 O O . TYR A 1 113 ? 17.656 -8.93 -9.031 1 89.69 113 TYR A O 1
ATOM 907 N N . SER A 1 114 ? 16.609 -7.215 -8.102 1 83.25 114 SER A N 1
ATOM 908 C CA . SER A 1 114 ? 16.641 -6.453 -9.344 1 83.25 114 SER A CA 1
ATOM 909 C C . SER A 1 114 ? 18.078 -6.27 -9.836 1 83.25 114 SER A C 1
ATOM 911 O O . SER A 1 114 ? 18.359 -6.441 -11.023 1 83.25 114 SER A O 1
ATOM 913 N N . PRO A 1 115 ? 19.016 -5.953 -8.914 1 77.62 115 PRO A N 1
ATOM 914 C CA . PRO A 1 115 ? 20.391 -5.824 -9.398 1 77.62 115 PRO A CA 1
ATOM 915 C C . PRO A 1 115 ? 20.953 -7.137 -9.953 1 77.62 115 PRO A C 1
ATOM 917 O O . PRO A 1 115 ? 21.719 -7.125 -10.914 1 77.62 115 PRO A O 1
ATOM 920 N N . VAL A 1 116 ? 20.547 -8.203 -9.383 1 74.5 116 VAL A N 1
ATOM 921 C CA . VAL A 1 116 ? 21.047 -9.516 -9.781 1 74.5 116 VAL A CA 1
ATOM 922 C C . VAL A 1 116 ? 20.438 -9.922 -11.117 1 74.5 116 VAL A C 1
ATOM 924 O O . VAL A 1 116 ? 21.141 -10.32 -12.039 1 74.5 116 VAL A O 1
ATOM 927 N N . VAL A 1 117 ? 19.188 -9.719 -11.227 1 74.38 117 VAL A N 1
ATOM 928 C CA . VAL A 1 117 ? 18.438 -10.203 -12.383 1 74.38 117 VAL A CA 1
ATOM 929 C C . VAL A 1 117 ? 18.609 -9.242 -13.555 1 74.38 117 VAL A C 1
ATOM 931 O O . VAL A 1 117 ? 18.781 -9.672 -14.695 1 74.38 117 VAL A O 1
ATOM 934 N N . LEU A 1 118 ? 18.656 -7.984 -13.234 1 68.62 118 LEU A N 1
ATOM 935 C CA . LEU A 1 118 ? 18.641 -6.996 -14.305 1 68.62 118 LEU A CA 1
ATOM 936 C C . LEU A 1 118 ? 20.062 -6.5 -14.602 1 68.62 118 LEU A C 1
ATOM 938 O O . LEU A 1 118 ? 20.359 -6.113 -15.734 1 68.62 118 LEU A O 1
ATOM 942 N N . GLU A 1 119 ? 20.922 -6.492 -13.492 1 69.12 119 GLU A N 1
ATOM 943 C CA . GLU A 1 119 ? 22.203 -5.801 -13.68 1 69.12 119 GLU A CA 1
ATOM 944 C C . GLU A 1 119 ? 23.375 -6.754 -13.484 1 69.12 119 GLU A C 1
ATOM 946 O O . GLU A 1 119 ? 24.531 -6.371 -13.695 1 69.12 119 GLU A O 1
ATOM 951 N N . ARG A 1 120 ? 23.156 -7.965 -13.203 1 73.44 120 ARG A N 1
ATOM 952 C CA . ARG A 1 120 ? 24.234 -8.922 -12.93 1 73.44 120 ARG A CA 1
ATOM 953 C C . ARG A 1 120 ? 25.188 -8.375 -11.875 1 73.44 120 ARG A C 1
ATOM 955 O O . ARG A 1 120 ? 26.406 -8.508 -12.016 1 73.44 120 ARG A O 1
ATOM 962 N N . ALA A 1 121 ? 24.562 -7.605 -11 1 76.31 121 ALA A N 1
ATOM 963 C CA . ALA A 1 121 ? 25.328 -7.023 -9.906 1 76.31 121 ALA A CA 1
ATOM 964 C C . ALA A 1 121 ? 25.234 -7.875 -8.648 1 76.31 121 ALA A C 1
ATOM 966 O O . ALA A 1 121 ? 24.422 -8.805 -8.578 1 76.31 121 ALA A O 1
ATOM 967 N N . THR A 1 122 ? 26.266 -7.613 -7.75 1 77.31 122 THR A N 1
ATOM 968 C CA . THR A 1 122 ? 26.25 -8.312 -6.469 1 77.31 122 THR A CA 1
ATOM 969 C C . THR A 1 122 ? 25.219 -7.699 -5.531 1 77.31 122 THR A C 1
ATOM 971 O O . THR A 1 122 ? 25.141 -6.477 -5.391 1 77.31 122 THR A O 1
ATOM 974 N N . PRO A 1 123 ? 24.438 -8.609 -5.043 1 75.38 123 PRO A N 1
ATOM 975 C CA . PRO A 1 123 ? 23.438 -8.086 -4.117 1 75.38 123 PRO A CA 1
ATOM 976 C C . PRO A 1 123 ? 24.047 -7.453 -2.871 1 75.38 123 PRO A C 1
ATOM 978 O O . PRO A 1 123 ? 25.156 -7.828 -2.465 1 75.38 123 PRO A O 1
ATOM 981 N N . VAL A 1 124 ? 23.438 -6.492 -2.334 1 84.81 124 VAL A N 1
ATOM 982 C CA . VAL A 1 124 ? 23.844 -5.758 -1.14 1 84.81 124 VAL A CA 1
ATOM 983 C C . VAL A 1 124 ? 23.344 -6.48 0.107 1 84.81 124 VAL A C 1
ATOM 985 O O . VAL A 1 124 ? 22.156 -6.793 0.215 1 84.81 124 VAL A O 1
ATOM 988 N N . GLU A 1 125 ? 24.234 -6.746 0.989 1 89.06 125 GLU A N 1
ATOM 989 C CA . GLU A 1 125 ? 23.906 -7.547 2.168 1 89.06 125 GLU A CA 1
ATOM 990 C C . GLU A 1 125 ? 22.828 -6.879 3.014 1 89.06 125 GLU A C 1
ATOM 992 O O . GLU A 1 125 ? 21.984 -7.559 3.588 1 89.06 125 GLU A O 1
ATOM 997 N N . THR A 1 126 ? 22.828 -5.582 3.068 1 90.5 126 THR A N 1
ATOM 998 C CA . THR A 1 126 ? 21.828 -4.875 3.848 1 90.5 126 THR A CA 1
ATOM 999 C C . THR A 1 126 ? 20.438 -5.105 3.264 1 90.5 126 THR A C 1
ATOM 1001 O O . THR A 1 126 ? 19.453 -5.176 4 1 90.5 126 THR A O 1
ATOM 1004 N N . ASP A 1 127 ? 20.375 -5.234 1.998 1 92.19 127 ASP A N 1
ATOM 1005 C CA . ASP A 1 127 ? 19.094 -5.504 1.338 1 92.19 127 ASP A CA 1
ATOM 1006 C C . ASP A 1 127 ? 18.625 -6.93 1.606 1 92.19 127 ASP A C 1
ATOM 1008 O O . ASP A 1 127 ? 17.422 -7.184 1.739 1 92.19 127 ASP A O 1
ATOM 1012 N N . ARG A 1 128 ? 19.562 -7.863 1.658 1 93.69 128 ARG A N 1
ATOM 1013 C CA . ARG A 1 128 ? 19.234 -9.242 1.999 1 93.69 128 ARG A CA 1
ATOM 1014 C C . ARG A 1 128 ? 18.625 -9.336 3.395 1 93.69 128 ARG A C 1
ATOM 1016 O O . ARG A 1 128 ? 17.672 -10.086 3.615 1 93.69 128 ARG A O 1
ATOM 1023 N N . GLN A 1 129 ? 19.219 -8.594 4.301 1 95.69 129 GLN A N 1
ATOM 1024 C CA . GLN A 1 129 ? 18.719 -8.609 5.676 1 95.69 129 GLN A CA 1
ATOM 1025 C C . GLN A 1 129 ? 17.297 -8.07 5.758 1 95.69 129 GLN A C 1
ATOM 1027 O O . GLN A 1 129 ? 16.469 -8.617 6.492 1 95.69 129 GLN A O 1
ATOM 1032 N N . LYS A 1 130 ? 17 -7.047 5.039 1 94.88 130 LYS A N 1
ATOM 1033 C CA . LYS A 1 130 ? 15.648 -6.5 4.992 1 94.88 130 LYS A CA 1
ATOM 1034 C C . LYS A 1 130 ? 14.656 -7.523 4.438 1 94.88 130 LYS A C 1
ATOM 1036 O O . LYS A 1 130 ? 13.531 -7.625 4.918 1 94.88 130 LYS A O 1
ATOM 1041 N N . LEU A 1 131 ? 15.117 -8.203 3.406 1 96.94 131 LEU A N 1
ATOM 1042 C CA . LEU A 1 131 ? 14.281 -9.242 2.807 1 96.94 131 LEU A CA 1
ATOM 1043 C C . LEU A 1 131 ? 14.008 -10.367 3.801 1 96.94 131 LEU A C 1
ATOM 1045 O O . LEU A 1 131 ? 12.867 -10.805 3.953 1 96.94 131 LEU A O 1
ATOM 1049 N N . ILE A 1 132 ? 15.047 -10.797 4.496 1 97.5 132 ILE A N 1
ATOM 1050 C CA . ILE A 1 132 ? 14.93 -11.844 5.508 1 97.5 132 ILE A CA 1
ATOM 1051 C C . ILE A 1 132 ? 13.93 -11.414 6.582 1 97.5 132 ILE A C 1
ATOM 1053 O O . ILE A 1 132 ? 13.055 -12.188 6.961 1 97.5 132 ILE A O 1
ATOM 1057 N N . GLU A 1 133 ? 13.992 -10.195 7.008 1 96.38 133 GLU A N 1
ATOM 1058 C CA . GLU A 1 133 ? 13.094 -9.664 8.023 1 96.38 133 GLU A CA 1
ATOM 1059 C C . GLU A 1 133 ? 11.648 -9.633 7.527 1 96.38 133 GLU A C 1
ATOM 1061 O O . GLU A 1 133 ? 10.719 -9.953 8.273 1 96.38 133 GLU A O 1
ATOM 1066 N N . ALA A 1 134 ? 11.484 -9.211 6.316 1 97.62 134 ALA A N 1
ATOM 1067 C CA . ALA A 1 134 ? 10.141 -9.148 5.738 1 97.62 134 ALA A CA 1
ATOM 1068 C C . ALA A 1 134 ? 9.508 -10.531 5.66 1 97.62 134 ALA A C 1
ATOM 1070 O O . ALA A 1 134 ? 8.328 -10.703 5.984 1 97.62 134 ALA A O 1
ATOM 1071 N N . VAL A 1 135 ? 10.273 -11.539 5.234 1 98.5 135 VAL A N 1
ATOM 1072 C CA . VAL A 1 135 ? 9.773 -12.906 5.133 1 98.5 135 VAL A CA 1
ATOM 1073 C C . VAL A 1 135 ? 9.484 -13.453 6.527 1 98.5 135 VAL A C 1
ATOM 1075 O O . VAL A 1 135 ? 8.516 -14.188 6.727 1 98.5 135 VAL A O 1
ATOM 1078 N N . ALA A 1 136 ? 10.297 -13.078 7.484 1 97.69 136 ALA A N 1
ATOM 1079 C CA . ALA A 1 136 ? 10.078 -13.492 8.867 1 97.69 136 ALA A CA 1
ATOM 1080 C C . ALA A 1 136 ? 8.773 -12.914 9.406 1 97.69 136 ALA A C 1
ATOM 1082 O O . ALA A 1 136 ? 8.047 -13.594 10.141 1 97.69 136 ALA A O 1
ATOM 1083 N N . VAL A 1 137 ? 8.5 -11.688 9.109 1 96.25 137 VAL A N 1
ATOM 1084 C CA . VAL A 1 137 ? 7.238 -11.07 9.508 1 96.25 137 VAL A CA 1
ATOM 1085 C C . VAL A 1 137 ? 6.066 -11.867 8.938 1 96.25 137 VAL A C 1
ATOM 1087 O O . VAL A 1 137 ? 5.109 -12.172 9.648 1 96.25 137 VAL A O 1
ATOM 1090 N N . LEU A 1 138 ? 6.129 -12.18 7.633 1 98 138 LEU A N 1
ATOM 1091 C CA . LEU A 1 138 ? 5.078 -12.969 6.996 1 98 138 LEU A CA 1
ATOM 1092 C C . LEU A 1 138 ? 4.914 -14.312 7.691 1 98 138 LEU A C 1
ATOM 1094 O O . LEU A 1 138 ? 3.789 -14.766 7.93 1 98 138 LEU A O 1
ATOM 1098 N N . ASP A 1 139 ? 6.031 -14.938 7.992 1 98.25 139 ASP A N 1
ATOM 1099 C CA . ASP A 1 139 ? 5.988 -16.219 8.68 1 98.25 139 ASP A CA 1
ATOM 1100 C C . ASP A 1 139 ? 5.293 -16.109 10.031 1 98.25 139 ASP A C 1
ATOM 1102 O O . ASP A 1 139 ? 4.555 -17 10.445 1 98.25 139 ASP A O 1
ATOM 1106 N N . GLY A 1 140 ? 5.57 -15.008 10.727 1 95.81 140 GLY A N 1
ATOM 1107 C CA . GLY A 1 140 ? 4.902 -14.742 11.992 1 95.81 140 GLY A CA 1
ATOM 1108 C C . GLY A 1 140 ? 3.4 -14.578 11.852 1 95.81 140 GLY A C 1
ATOM 1109 O O . GLY A 1 140 ? 2.635 -15.109 12.656 1 95.81 140 GLY A O 1
ATOM 1110 N N . ILE A 1 141 ? 2.959 -13.891 10.852 1 94.75 141 ILE A N 1
ATOM 1111 C CA . ILE A 1 141 ? 1.546 -13.672 10.562 1 94.75 141 ILE A CA 1
ATOM 1112 C C . ILE A 1 141 ? 0.854 -15.016 10.336 1 94.75 141 ILE A C 1
ATOM 1114 O O . ILE A 1 141 ? -0.264 -15.234 10.812 1 94.75 141 ILE A O 1
ATOM 1118 N N . LEU A 1 142 ? 1.505 -15.914 9.719 1 97.62 142 LEU A N 1
ATOM 1119 C CA . LEU A 1 142 ? 0.906 -17.141 9.227 1 97.62 142 LEU A CA 1
ATOM 1120 C C . LEU A 1 142 ? 1.005 -18.266 10.266 1 97.62 142 LEU A C 1
ATOM 1122 O O . LEU A 1 142 ? 0.491 -19.359 10.055 1 97.62 142 LEU A O 1
ATOM 1126 N N . GLN A 1 143 ? 1.648 -17.969 11.383 1 95.25 143 GLN A N 1
ATOM 1127 C CA . GLN A 1 143 ? 1.781 -18.969 12.43 1 95.25 143 GLN A CA 1
ATOM 1128 C C . GLN A 1 143 ? 0.422 -19.328 13.016 1 95.25 143 GLN A C 1
ATOM 1130 O O . GLN A 1 143 ? 0.231 -20.438 13.516 1 95.25 143 GLN A O 1
ATOM 1135 N N . HIS A 1 144 ? -0.543 -18.422 12.922 1 87.62 144 HIS A N 1
ATOM 1136 C CA . HIS A 1 144 ? -1.779 -18.641 13.664 1 87.62 144 HIS A CA 1
ATOM 1137 C C . HIS A 1 144 ? -2.996 -18.562 12.75 1 87.62 144 HIS A C 1
ATOM 1139 O O . HIS A 1 144 ? -4.125 -18.406 13.219 1 87.62 144 HIS A O 1
ATOM 1145 N N . SER A 1 145 ? -2.791 -18.641 11.547 1 94.62 145 SER A N 1
ATOM 1146 C CA . SER A 1 145 ? -3.896 -18.516 10.602 1 94.62 145 SER A CA 1
ATOM 1147 C C . SER A 1 145 ? -3.662 -19.375 9.359 1 94.62 145 SER A C 1
ATOM 1149 O O . SER A 1 145 ? -2.516 -19.641 8.992 1 94.62 145 SER A O 1
ATOM 1151 N N . ALA A 1 146 ? -4.723 -19.812 8.711 1 97.5 146 ALA A N 1
ATOM 1152 C CA . ALA A 1 146 ? -4.641 -20.609 7.496 1 97.5 146 ALA A CA 1
ATOM 1153 C C . ALA A 1 146 ? -4.262 -19.75 6.297 1 97.5 146 ALA A C 1
ATOM 1155 O O . ALA A 1 146 ? -3.613 -20.234 5.363 1 97.5 146 ALA A O 1
ATOM 1156 N N . PHE A 1 147 ? -4.688 -18.516 6.375 1 98.62 147 PHE A N 1
ATOM 1157 C CA . PHE A 1 147 ? -4.422 -17.562 5.301 1 98.62 147 PHE A CA 1
ATOM 1158 C C . PHE A 1 147 ? -3.883 -16.25 5.863 1 98.62 147 PHE A C 1
ATOM 1160 O O . PHE A 1 147 ? -3.816 -16.078 7.082 1 98.62 147 PHE A O 1
ATOM 1167 N N . VAL A 1 148 ? -3.408 -15.336 5.016 1 98.5 148 VAL A N 1
ATOM 1168 C CA . VAL A 1 148 ? -2.631 -14.188 5.461 1 98.5 148 VAL A CA 1
ATOM 1169 C C . VAL A 1 148 ? -3.525 -13.227 6.246 1 98.5 148 VAL A C 1
ATOM 1171 O O . VAL A 1 148 ? -3.039 -12.453 7.07 1 98.5 148 VAL A O 1
ATOM 1174 N N . ALA A 1 149 ? -4.84 -13.227 5.984 1 97.94 149 ALA A N 1
ATOM 1175 C CA . ALA A 1 149 ? -5.738 -12.32 6.703 1 97.94 149 ALA A CA 1
ATOM 1176 C C . ALA A 1 149 ? -6.688 -13.102 7.609 1 97.94 149 ALA A C 1
ATOM 1178 O O . ALA A 1 149 ? -7.773 -12.617 7.938 1 97.94 149 ALA A O 1
ATOM 1179 N N . GLY A 1 150 ? -6.379 -14.305 7.992 1 96.81 150 GLY A N 1
ATOM 1180 C CA . GLY A 1 150 ? -7.223 -15.109 8.859 1 96.81 150 GLY A CA 1
ATOM 1181 C C . GLY A 1 150 ? -7.461 -16.516 8.336 1 96.81 150 GLY A C 1
ATOM 1182 O O . GLY A 1 150 ? -6.559 -17.125 7.762 1 96.81 150 GLY A O 1
ATOM 1183 N N . ASP A 1 151 ? -8.688 -16.969 8.547 1 96.44 151 ASP A N 1
ATOM 1184 C CA . ASP A 1 151 ? -8.945 -18.375 8.289 1 96.44 151 ASP A CA 1
ATOM 1185 C C . ASP A 1 151 ? -9.531 -18.578 6.895 1 96.44 151 ASP A C 1
ATOM 1187 O O . ASP A 1 151 ? -9.672 -19.719 6.434 1 96.44 151 ASP A O 1
ATOM 1191 N N . CYS A 1 152 ? -9.812 -17.547 6.281 1 97.5 152 CYS A N 1
ATOM 1192 C CA . CYS A 1 152 ? -10.438 -17.656 4.965 1 97.5 152 CYS A CA 1
ATOM 1193 C C . CYS A 1 152 ? -9.562 -17.016 3.895 1 97.5 152 CYS A C 1
ATOM 1195 O O . CYS A 1 152 ? -8.828 -16.062 4.172 1 97.5 152 CYS A O 1
ATOM 1197 N N . LEU A 1 153 ? -9.688 -17.562 2.682 1 98.44 153 LEU A N 1
ATOM 1198 C CA . LEU A 1 153 ? -9.016 -17.031 1.506 1 98.44 153 LEU A CA 1
ATOM 1199 C C . LEU A 1 153 ? -9.547 -15.648 1.156 1 98.44 153 LEU A C 1
ATOM 1201 O O . LEU A 1 153 ? -10.766 -15.438 1.116 1 98.44 153 LEU A O 1
ATOM 1205 N N . THR A 1 154 ? -8.727 -14.688 0.997 1 98.81 154 THR A N 1
ATOM 1206 C CA . THR A 1 154 ? -9.109 -13.336 0.593 1 98.81 154 THR A CA 1
ATOM 1207 C C . THR A 1 154 ? -8.242 -12.852 -0.566 1 98.81 154 THR A C 1
ATOM 1209 O O . THR A 1 154 ? -7.324 -13.555 -0.997 1 98.81 154 THR A O 1
ATOM 1212 N N . VAL A 1 155 ? -8.477 -11.648 -1.055 1 98.88 155 VAL A N 1
ATOM 1213 C CA . VAL A 1 155 ? -7.707 -11.047 -2.141 1 98.88 155 VAL A CA 1
ATOM 1214 C C . VAL A 1 155 ? -6.258 -10.852 -1.703 1 98.88 155 VAL A C 1
ATOM 1216 O O . VAL A 1 155 ? -5.348 -10.82 -2.537 1 98.88 155 VAL A O 1
ATOM 1219 N N . ALA A 1 156 ? -5.992 -10.711 -0.406 1 98.88 156 ALA A N 1
ATOM 1220 C CA . ALA A 1 156 ? -4.621 -10.586 0.086 1 98.88 156 ALA A CA 1
ATOM 1221 C C . ALA A 1 156 ? -3.807 -11.836 -0.218 1 98.88 156 ALA A C 1
ATOM 1223 O O . ALA A 1 156 ? -2.611 -11.75 -0.51 1 98.88 156 ALA A O 1
ATOM 1224 N N . ASP A 1 157 ? -4.43 -12.984 -0.145 1 98.94 157 ASP A N 1
ATOM 1225 C CA . ASP A 1 157 ? -3.729 -14.227 -0.457 1 98.94 157 ASP A CA 1
ATOM 1226 C C . ASP A 1 157 ? -3.348 -14.281 -1.935 1 98.94 157 ASP A C 1
ATOM 1228 O O . ASP A 1 157 ? -2.262 -14.758 -2.281 1 98.94 157 ASP A O 1
ATOM 1232 N N . TYR A 1 158 ? -4.219 -13.828 -2.814 1 98.81 158 TYR A N 1
ATOM 1233 C CA . TYR A 1 158 ? -3.912 -13.781 -4.238 1 98.81 158 TYR A CA 1
ATOM 1234 C C . TYR A 1 158 ? -2.682 -12.922 -4.508 1 98.81 158 TYR A C 1
ATOM 1236 O O . TYR A 1 158 ? -1.817 -13.297 -5.305 1 98.81 158 TYR A O 1
ATOM 1244 N N . SER A 1 159 ? -2.621 -11.797 -3.859 1 98.81 159 SER A N 1
ATOM 1245 C CA . SER A 1 159 ? -1.494 -10.891 -4.031 1 98.81 159 SER A CA 1
ATOM 1246 C C . SER A 1 159 ? -0.204 -11.5 -3.49 1 98.81 159 SER A C 1
ATOM 1248 O O . SER A 1 159 ? 0.783 -11.617 -4.219 1 98.81 159 SER A O 1
ATOM 1250 N N . LEU A 1 160 ? -0.205 -11.938 -2.264 1 98.81 160 LEU A N 1
ATOM 1251 C CA . LEU A 1 160 ? 1.014 -12.336 -1.567 1 98.81 160 LEU A CA 1
ATOM 1252 C C . LEU A 1 160 ? 1.546 -13.656 -2.117 1 98.81 160 LEU A C 1
ATOM 1254 O O . LEU A 1 160 ? 2.76 -13.867 -2.166 1 98.81 160 LEU A O 1
ATOM 1258 N N . VAL A 1 161 ? 0.667 -14.562 -2.529 1 98.75 161 VAL A N 1
ATOM 1259 C CA . VAL A 1 161 ? 1.149 -15.852 -3.016 1 98.75 161 VAL A CA 1
ATOM 1260 C C . VAL A 1 161 ? 1.925 -15.656 -4.316 1 98.75 161 VAL A C 1
ATOM 1262 O O . VAL A 1 161 ? 2.92 -16.344 -4.562 1 98.75 161 VAL A O 1
ATOM 1265 N N . CYS A 1 162 ? 1.479 -14.734 -5.156 1 98.12 162 CYS A N 1
ATOM 1266 C CA . CYS A 1 162 ? 2.199 -14.438 -6.391 1 98.12 162 CYS A CA 1
ATOM 1267 C C . CYS A 1 162 ? 3.525 -13.75 -6.098 1 98.12 162 CYS A C 1
ATOM 1269 O O . CYS A 1 162 ? 4.527 -14.008 -6.766 1 98.12 162 CYS A O 1
ATOM 1271 N N . THR A 1 163 ? 3.527 -12.898 -5.121 1 97.69 163 THR A N 1
ATOM 1272 C CA . THR A 1 163 ? 4.766 -12.258 -4.691 1 97.69 163 THR A CA 1
ATOM 1273 C C . THR A 1 163 ? 5.762 -13.297 -4.176 1 97.69 163 THR A C 1
ATOM 1275 O O . THR A 1 163 ? 6.93 -13.281 -4.562 1 97.69 163 THR A O 1
ATOM 1278 N N . VAL A 1 164 ? 5.312 -14.234 -3.332 1 97.81 164 VAL A N 1
ATOM 1279 C CA . VAL A 1 164 ? 6.172 -15.258 -2.74 1 97.81 164 VAL A CA 1
ATOM 1280 C C . VAL A 1 164 ? 6.66 -16.219 -3.824 1 97.81 164 VAL A C 1
ATOM 1282 O O . VAL A 1 164 ? 7.762 -16.766 -3.727 1 97.81 164 VAL A O 1
ATOM 1285 N N . SER A 1 165 ? 5.891 -16.391 -4.898 1 96.25 165 SER A N 1
ATOM 1286 C CA . SER A 1 165 ? 6.328 -17.234 -6.004 1 96.25 165 SER A CA 1
ATOM 1287 C C . SER A 1 165 ? 7.645 -16.734 -6.59 1 96.25 165 SER A C 1
ATOM 1289 O O . SER A 1 165 ? 8.438 -17.516 -7.121 1 96.25 165 SER A O 1
ATOM 1291 N N . MET A 1 166 ? 7.922 -15.43 -6.531 1 93.25 166 MET A N 1
ATOM 1292 C CA . MET A 1 166 ? 9.188 -14.867 -6.98 1 93.25 166 MET A CA 1
ATOM 1293 C C . MET A 1 166 ? 10.352 -15.422 -6.168 1 93.25 166 MET A C 1
ATOM 1295 O O . MET A 1 166 ? 11.414 -15.734 -6.723 1 93.25 166 MET A O 1
ATOM 1299 N N . LEU A 1 167 ? 10.125 -15.492 -4.836 1 95 167 LEU A N 1
ATOM 1300 C CA . LEU A 1 167 ? 11.156 -16.047 -3.965 1 95 167 LEU A CA 1
ATOM 1301 C C . LEU A 1 167 ? 11.484 -17.484 -4.355 1 95 167 LEU A C 1
ATOM 1303 O O . LEU A 1 167 ? 12.648 -17.891 -4.344 1 95 167 LEU A O 1
ATOM 1307 N N . VAL A 1 168 ? 10.461 -18.219 -4.73 1 93.38 168 VAL A N 1
ATOM 1308 C CA . VAL A 1 168 ? 10.641 -19.625 -5.113 1 93.38 168 VAL A CA 1
ATOM 1309 C C . VAL A 1 168 ? 11.422 -19.703 -6.422 1 93.38 168 VAL A C 1
ATOM 1311 O O . VAL A 1 168 ? 12.398 -20.453 -6.523 1 93.38 168 VAL A O 1
ATOM 1314 N N . VAL A 1 169 ? 11.055 -18.922 -7.387 1 89.25 169 VAL A N 1
ATOM 1315 C CA . VAL A 1 169 ? 11.68 -18.938 -8.703 1 89.25 169 VAL A CA 1
ATOM 1316 C C . VAL A 1 169 ? 13.133 -18.484 -8.594 1 89.25 169 VAL A C 1
ATOM 1318 O O . VAL A 1 169 ? 14.008 -18.984 -9.312 1 89.25 169 VAL A O 1
ATOM 1321 N N . LEU A 1 170 ? 13.422 -17.609 -7.652 1 88.88 170 LEU A N 1
ATOM 1322 C CA . LEU A 1 170 ? 14.758 -17.031 -7.5 1 88.88 170 LEU A CA 1
ATOM 1323 C C . LEU A 1 170 ? 15.578 -17.828 -6.484 1 88.88 170 LEU A C 1
ATOM 1325 O O . LEU A 1 170 ? 16.656 -17.391 -6.078 1 88.88 170 LEU A O 1
ATOM 1329 N N . LYS A 1 171 ? 15.023 -18.922 -5.922 1 91.31 171 LYS A N 1
ATOM 1330 C CA . LYS A 1 171 ? 15.688 -19.906 -5.066 1 91.31 171 LYS A CA 1
ATOM 1331 C C . LYS A 1 171 ? 16.078 -19.281 -3.725 1 91.31 171 LYS A C 1
ATOM 1333 O O . LYS A 1 171 ? 17.156 -19.562 -3.201 1 91.31 171 LYS A O 1
ATOM 1338 N N . PHE A 1 172 ? 15.328 -18.297 -3.332 1 94.5 172 PHE A N 1
ATOM 1339 C CA . PHE A 1 172 ? 15.453 -17.844 -1.95 1 94.5 172 PHE A CA 1
ATOM 1340 C C . PHE A 1 172 ? 15.188 -19 -0.983 1 94.5 172 PHE A C 1
ATOM 1342 O O . PHE A 1 172 ? 14.273 -19.797 -1.199 1 94.5 172 PHE A O 1
ATOM 1349 N N . GLU A 1 173 ? 16 -19.203 0.049 1 95.94 173 GLU A N 1
ATOM 1350 C CA . GLU A 1 173 ? 15.852 -20.297 1.001 1 95.94 173 GLU A CA 1
ATOM 1351 C C . GLU A 1 173 ? 14.633 -20.094 1.896 1 95.94 173 GLU A C 1
ATOM 1353 O O . GLU A 1 173 ? 14.672 -19.312 2.844 1 95.94 173 GLU A O 1
ATOM 1358 N N . LEU A 1 174 ? 13.531 -20.875 1.663 1 97.88 174 LEU A N 1
ATOM 1359 C CA . LEU A 1 174 ? 12.297 -20.734 2.426 1 97.88 174 LEU A CA 1
ATOM 1360 C C . LEU A 1 174 ? 12.219 -21.781 3.529 1 97.88 174 LEU A C 1
ATOM 1362 O O . LEU A 1 174 ? 11.289 -21.766 4.34 1 97.88 174 LEU A O 1
ATOM 1366 N N . SER A 1 175 ? 13.188 -22.672 3.65 1 97.75 175 SER A N 1
ATOM 1367 C CA . SER A 1 175 ? 13.188 -23.797 4.562 1 97.75 175 SER A CA 1
ATOM 1368 C C . SER A 1 175 ? 12.969 -23.359 6.004 1 97.75 175 SER A C 1
ATOM 1370 O O . SER A 1 175 ? 12.266 -24.016 6.77 1 97.75 175 SER A O 1
ATOM 1372 N N . PRO A 1 176 ? 13.547 -22.188 6.453 1 98.12 176 PRO A N 1
ATOM 1373 C CA . PRO A 1 176 ? 13.367 -21.781 7.848 1 98.12 176 PRO A CA 1
ATOM 1374 C C . PRO A 1 176 ? 11.969 -21.25 8.125 1 98.12 176 PRO A C 1
ATOM 1376 O O . PRO A 1 176 ? 11.609 -21.031 9.289 1 98.12 176 PRO A O 1
ATOM 1379 N N . TYR A 1 177 ? 11.18 -21.047 7.148 1 98.5 177 TYR A N 1
ATOM 1380 C CA . TYR A 1 177 ? 9.883 -20.391 7.285 1 98.5 177 TYR A CA 1
ATOM 1381 C C . TYR A 1 177 ? 8.742 -21.375 7.043 1 98.5 177 TYR A C 1
ATOM 1383 O O . TYR A 1 177 ? 8.062 -21.297 6.02 1 98.5 177 TYR A O 1
ATOM 1391 N N . ALA A 1 178 ? 8.453 -22.188 8.023 1 98.31 178 ALA A N 1
ATOM 1392 C CA . ALA A 1 178 ? 7.531 -23.312 7.902 1 98.31 178 ALA A CA 1
ATOM 1393 C C . ALA A 1 178 ? 6.105 -22.828 7.645 1 98.31 178 ALA A C 1
ATOM 1395 O O . ALA A 1 178 ? 5.359 -23.453 6.883 1 98.31 178 ALA A O 1
ATOM 1396 N N . ALA A 1 179 ? 5.73 -21.734 8.336 1 98.62 179 ALA A N 1
ATOM 1397 C CA . ALA A 1 179 ? 4.367 -21.25 8.164 1 98.62 179 ALA A CA 1
ATOM 1398 C C . ALA A 1 179 ? 4.152 -20.703 6.758 1 98.62 179 ALA A C 1
ATOM 1400 O O . ALA A 1 179 ? 3.082 -20.875 6.176 1 98.62 179 ALA A O 1
ATOM 1401 N N . VAL A 1 180 ? 5.156 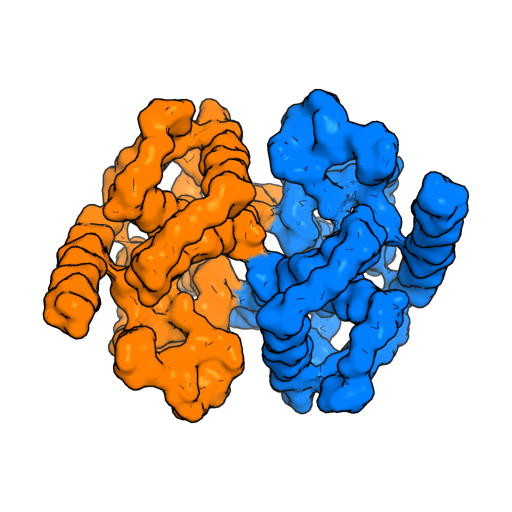-20.031 6.203 1 98.69 180 VAL A N 1
ATOM 1402 C CA . VAL A 1 180 ? 5.082 -19.516 4.84 1 98.69 180 VAL A CA 1
ATOM 1403 C C . VAL A 1 180 ? 4.953 -20.672 3.855 1 98.69 180 VAL A C 1
ATOM 1405 O O . VAL A 1 180 ? 4.129 -20.641 2.938 1 98.69 180 VAL A O 1
ATOM 1408 N N . ARG A 1 181 ? 5.742 -21.703 4.047 1 98.38 181 ARG A N 1
ATOM 1409 C CA . ARG A 1 181 ? 5.711 -22.859 3.154 1 98.38 181 ARG A CA 1
ATOM 1410 C C . ARG A 1 181 ? 4.344 -23.531 3.184 1 98.38 181 ARG A C 1
ATOM 1412 O O . ARG A 1 181 ? 3.785 -23.875 2.137 1 98.38 181 ARG A O 1
ATOM 1419 N N . ARG A 1 182 ? 3.83 -23.734 4.344 1 98.44 182 ARG A N 1
ATOM 1420 C CA . ARG A 1 182 ? 2.52 -24.344 4.496 1 98.44 182 ARG A CA 1
ATOM 1421 C C . ARG A 1 182 ? 1.439 -23.531 3.795 1 98.44 182 ARG A C 1
ATOM 1423 O O . ARG A 1 182 ? 0.617 -24.078 3.059 1 98.44 182 ARG A O 1
ATOM 1430 N N . TRP A 1 183 ? 1.435 -22.266 4.055 1 98.75 183 TRP A N 1
ATOM 1431 C CA . TRP A 1 183 ? 0.476 -21.344 3.445 1 98.75 183 TRP A CA 1
ATOM 1432 C C . TRP A 1 183 ? 0.608 -21.359 1.926 1 98.75 183 TRP A C 1
ATOM 1434 O O . TRP A 1 183 ? -0.396 -21.359 1.21 1 98.75 183 TRP A O 1
ATOM 1444 N N . TYR A 1 184 ? 1.841 -21.312 1.479 1 98.44 184 TYR A N 1
ATOM 1445 C CA . TYR A 1 184 ? 2.107 -21.297 0.045 1 98.44 184 TYR A CA 1
ATOM 1446 C C . TYR A 1 184 ? 1.525 -22.531 -0.628 1 98.44 184 TYR A C 1
ATOM 1448 O O . TYR A 1 184 ? 0.843 -22.422 -1.65 1 98.44 184 TYR A O 1
ATOM 1456 N N . GLU A 1 185 ? 1.726 -23.703 -0.114 1 97.69 185 GLU A N 1
ATOM 1457 C CA . GLU A 1 185 ? 1.186 -24.953 -0.651 1 97.69 185 GLU A CA 1
ATOM 1458 C C . GLU A 1 185 ? -0.339 -24.953 -0.605 1 97.69 185 GLU A C 1
ATOM 1460 O O . GLU A 1 185 ? -0.992 -25.438 -1.538 1 97.69 185 GLU A O 1
ATOM 1465 N N . ARG A 1 186 ? -0.87 -24.484 0.462 1 98.19 186 ARG A N 1
ATOM 1466 C CA . ARG A 1 186 ? -2.32 -24.391 0.582 1 98.19 186 ARG A CA 1
ATOM 1467 C C . ARG A 1 186 ? -2.904 -23.516 -0.525 1 98.19 186 ARG A C 1
ATOM 1469 O O . ARG A 1 186 ? -3.902 -23.875 -1.15 1 98.19 186 ARG A O 1
ATOM 1476 N N . CYS A 1 187 ? -2.291 -22.328 -0.739 1 98.31 187 CYS A N 1
ATOM 1477 C CA . CYS A 1 187 ? -2.77 -21.406 -1.764 1 98.31 187 CYS A CA 1
ATOM 1478 C C . CYS A 1 187 ? -2.711 -22.047 -3.145 1 98.31 187 CYS A C 1
ATOM 1480 O O . CYS A 1 187 ? -3.641 -21.906 -3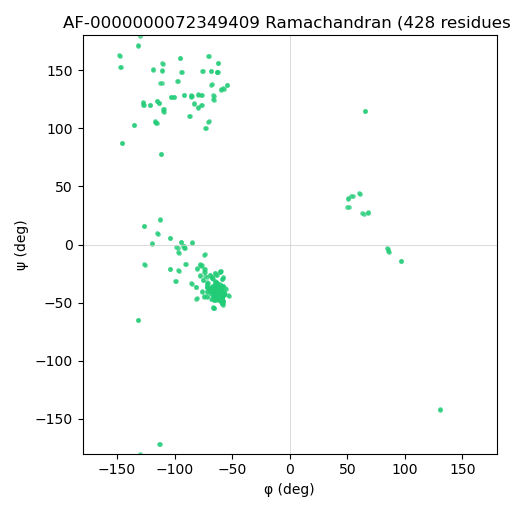.939 1 98.31 187 CYS A O 1
ATOM 1482 N N . LYS A 1 188 ? -1.665 -22.766 -3.414 1 96.94 188 LYS A N 1
ATOM 1483 C CA . LYS A 1 188 ? -1.524 -23.453 -4.695 1 96.94 188 LYS A CA 1
ATOM 1484 C C . LYS A 1 188 ? -2.678 -24.422 -4.926 1 96.94 188 LYS A C 1
ATOM 1486 O O . LYS A 1 188 ? -3.135 -24.594 -6.055 1 96.94 188 LYS A O 1
ATOM 1491 N N . GLU A 1 189 ? -3.082 -25 -3.885 1 96.94 189 GLU A N 1
ATOM 1492 C CA . GLU A 1 189 ? -4.133 -26.016 -3.963 1 96.94 189 GLU A CA 1
ATOM 1493 C C . GLU A 1 189 ? -5.504 -25.359 -4.148 1 96.94 189 GLU A C 1
ATOM 1495 O O . GLU A 1 189 ? -6.332 -25.859 -4.918 1 96.94 189 GLU A O 1
ATOM 1500 N N . VAL A 1 190 ? -5.777 -24.312 -3.5 1 97.69 190 VAL A N 1
ATOM 1501 C CA . VAL A 1 190 ? -7.148 -23.828 -3.402 1 97.69 190 VAL A CA 1
ATOM 1502 C C . VAL A 1 190 ? -7.395 -22.75 -4.453 1 97.69 190 VAL A C 1
ATOM 1504 O O . VAL A 1 190 ? -8.547 -22.422 -4.77 1 97.69 190 VAL A O 1
ATOM 1507 N N . ILE A 1 191 ? -6.359 -22.078 -4.945 1 98.06 191 ILE A N 1
ATOM 1508 C CA . ILE A 1 191 ? -6.543 -21.031 -5.949 1 98.06 191 ILE A CA 1
ATOM 1509 C C . ILE A 1 191 ? -6.547 -21.656 -7.344 1 98.06 191 ILE A C 1
ATOM 1511 O O . ILE A 1 191 ? -5.512 -22.125 -7.828 1 98.06 191 ILE A O 1
ATOM 1515 N N . ALA A 1 192 ? -7.711 -21.625 -7.91 1 94.75 192 ALA A N 1
ATOM 1516 C CA . ALA A 1 192 ? -7.883 -22.219 -9.234 1 94.75 192 ALA A CA 1
ATOM 1517 C C . ALA A 1 192 ? -6.973 -21.547 -10.258 1 94.75 192 ALA A C 1
ATOM 1519 O O . ALA A 1 192 ? -6.852 -20.328 -10.289 1 94.75 192 ALA A O 1
ATOM 1520 N N . GLY A 1 193 ? -6.273 -22.375 -11.078 1 95.75 193 GLY A N 1
ATOM 1521 C CA . GLY A 1 193 ? -5.469 -21.875 -12.18 1 95.75 193 GLY A CA 1
ATOM 1522 C C . GLY A 1 193 ? -4.066 -21.484 -11.758 1 95.75 193 GLY A C 1
ATOM 1523 O O . GLY A 1 193 ? -3.23 -21.141 -12.594 1 95.75 193 GLY A O 1
ATOM 1524 N N . TYR A 1 194 ? -3.775 -21.516 -10.445 1 97.19 194 TYR A N 1
ATOM 1525 C CA . TYR A 1 194 ? -2.498 -21.031 -9.938 1 97.19 194 TYR A CA 1
ATOM 1526 C C . TYR A 1 194 ? -1.333 -21.766 -10.578 1 97.19 194 TYR A C 1
ATOM 1528 O O . TYR A 1 194 ? -0.41 -21.141 -11.109 1 97.19 194 TYR A O 1
ATOM 1536 N N . THR A 1 195 ? -1.363 -23.078 -10.555 1 94.62 195 THR A N 1
ATOM 1537 C CA . THR A 1 195 ? -0.255 -23.906 -11.031 1 94.62 195 THR A CA 1
ATOM 1538 C C . THR A 1 195 ? -0.013 -23.672 -12.523 1 94.62 195 THR A C 1
ATOM 1540 O O . THR A 1 195 ? 1.128 -23.484 -12.945 1 94.62 195 THR A O 1
ATOM 1543 N N . ASP A 1 196 ? -1.071 -23.609 -13.273 1 94.81 196 ASP A N 1
ATOM 1544 C CA . ASP A 1 196 ? -0.959 -23.422 -14.719 1 94.81 196 ASP A CA 1
ATOM 1545 C C . ASP A 1 196 ? -0.376 -22.047 -15.047 1 94.81 196 ASP A C 1
ATOM 1547 O O . ASP A 1 196 ? 0.522 -21.938 -15.883 1 94.81 196 ASP A O 1
ATOM 1551 N N . LEU A 1 197 ? -0.906 -21.031 -14.414 1 94.69 197 LEU A N 1
ATOM 1552 C CA . LEU A 1 197 ? -0.448 -19.672 -14.68 1 94.69 197 LEU A CA 1
ATOM 1553 C C . LEU A 1 197 ? 1.005 -19.5 -14.25 1 94.69 197 LEU A C 1
ATOM 1555 O O . LEU A 1 197 ? 1.795 -18.875 -14.961 1 94.69 197 LEU A O 1
ATOM 1559 N N . THR A 1 198 ? 1.308 -19.984 -13.07 1 92.25 198 THR A N 1
ATOM 1560 C CA . THR A 1 198 ? 2.664 -19.859 -12.547 1 92.25 198 THR A CA 1
ATOM 1561 C C . THR A 1 198 ? 3.656 -20.609 -13.43 1 92.25 198 THR A C 1
ATOM 1563 O O . THR A 1 198 ? 4.766 -20.125 -13.672 1 92.25 198 THR A O 1
ATOM 1566 N N . GLN A 1 199 ? 3.275 -21.75 -13.875 1 91.62 199 GLN A N 1
ATOM 1567 C CA . GLN A 1 199 ? 4.133 -22.516 -14.773 1 91.62 199 GLN A CA 1
ATOM 1568 C C . GLN A 1 199 ? 4.398 -21.75 -16.062 1 91.62 199 GLN A C 1
ATOM 1570 O O . GLN A 1 199 ? 5.523 -21.734 -16.562 1 91.62 199 GLN A O 1
ATOM 1575 N N . ARG A 1 200 ? 3.35 -21.188 -16.547 1 92.75 200 ARG A N 1
ATOM 1576 C CA . ARG A 1 200 ? 3.504 -20.359 -17.75 1 92.75 200 ARG A CA 1
ATOM 1577 C C . ARG A 1 200 ? 4.473 -19.219 -17.5 1 92.75 200 ARG A C 1
ATOM 1579 O O . ARG A 1 200 ? 5.332 -18.922 -18.344 1 92.75 200 ARG A O 1
ATOM 1586 N N . ALA A 1 201 ? 4.324 -18.547 -16.391 1 92.31 201 ALA A N 1
ATOM 1587 C CA . ALA A 1 201 ? 5.176 -17.406 -16.031 1 92.31 201 ALA A CA 1
ATOM 1588 C C . ALA A 1 201 ? 6.629 -17.844 -15.875 1 92.31 201 ALA A C 1
ATOM 1590 O O . ALA A 1 201 ? 7.547 -17.172 -16.344 1 92.31 201 ALA A O 1
ATOM 1591 N N . VAL A 1 202 ? 6.824 -18.984 -15.227 1 89.31 202 VAL A N 1
ATOM 1592 C CA . VAL A 1 202 ? 8.164 -19.5 -14.969 1 89.31 202 VAL A CA 1
ATOM 1593 C C . VAL A 1 202 ? 8.836 -19.859 -16.281 1 89.31 202 VAL A C 1
ATOM 1595 O O . VAL A 1 202 ? 10.016 -19.562 -16.5 1 89.31 202 VAL A O 1
ATOM 1598 N N . THR A 1 203 ? 8.07 -20.516 -17.109 1 90.62 203 THR A N 1
ATOM 1599 C CA . THR A 1 203 ? 8.602 -20.891 -18.422 1 90.62 203 THR A CA 1
ATOM 1600 C C . THR A 1 203 ? 9.031 -19.656 -19.203 1 90.62 203 THR A C 1
ATOM 1602 O O . THR A 1 203 ? 10.117 -19.641 -19.797 1 90.62 203 THR A O 1
ATOM 1605 N N . MET A 1 204 ? 8.211 -18.688 -19.141 1 88.81 204 MET A N 1
ATOM 1606 C CA . MET A 1 204 ? 8.516 -17.438 -19.859 1 88.81 204 MET A CA 1
ATOM 1607 C C . MET A 1 204 ? 9.727 -16.75 -19.234 1 88.81 204 MET A C 1
ATOM 1609 O O . MET A 1 204 ? 10.547 -16.172 -19.953 1 88.81 204 MET A O 1
ATOM 1613 N N . PHE A 1 205 ? 9.797 -16.75 -17.984 1 86.19 205 PHE A N 1
ATOM 1614 C CA . PHE A 1 205 ? 10.93 -16.156 -17.266 1 86.19 205 PHE A CA 1
ATOM 1615 C C . PHE A 1 205 ? 12.227 -16.844 -17.656 1 86.19 205 PHE A C 1
ATOM 1617 O O . PHE A 1 205 ? 13.242 -16.188 -17.891 1 86.19 205 PHE A O 1
ATOM 1624 N N . GLN A 1 206 ? 12.227 -18.141 -17.672 1 83.5 206 GLN A N 1
ATOM 1625 C CA . GLN A 1 206 ? 13.406 -18.922 -18.016 1 83.5 206 GLN A CA 1
ATOM 1626 C C . GLN A 1 206 ? 13.852 -18.625 -19.453 1 83.5 206 GLN A C 1
ATOM 1628 O O . GLN A 1 206 ? 15.047 -18.484 -19.719 1 83.5 206 GLN A O 1
ATOM 1633 N N . LYS A 1 207 ? 12.883 -18.562 -20.266 1 85.06 207 LYS A N 1
ATOM 1634 C CA . LYS A 1 207 ? 13.195 -18.203 -21.656 1 85.06 207 LYS A CA 1
ATOM 1635 C C . LYS A 1 207 ? 13.812 -16.812 -21.734 1 85.06 207 LYS A C 1
ATOM 1637 O O . LYS A 1 207 ? 14.758 -16.609 -22.5 1 85.06 207 LYS A O 1
ATOM 1642 N N . TRP A 1 208 ? 13.266 -15.922 -21 1 81.19 208 TRP A N 1
ATOM 1643 C CA . TRP A 1 208 ? 13.758 -14.547 -20.969 1 81.19 208 TRP A CA 1
ATOM 1644 C C . TRP A 1 208 ? 15.18 -14.5 -20.422 1 81.19 208 TRP A C 1
ATOM 1646 O O . TRP A 1 208 ? 16.031 -13.797 -20.969 1 81.19 208 TRP A O 1
ATOM 1656 N N . MET A 1 209 ? 15.43 -15.219 -19.422 1 78.06 209 MET A N 1
ATOM 1657 C CA . MET A 1 209 ? 16.75 -15.266 -18.812 1 78.06 209 MET A CA 1
ATOM 1658 C C . MET A 1 209 ? 17.781 -15.859 -19.781 1 78.06 209 MET A C 1
ATOM 1660 O O . MET A 1 209 ? 18.922 -15.406 -19.828 1 78.06 209 MET A O 1
ATOM 1664 N N . GLU A 1 210 ? 17.375 -16.875 -20.438 1 80.19 210 GLU A N 1
ATOM 1665 C CA . GLU A 1 210 ? 18.25 -17.516 -21.422 1 80.19 210 GLU A CA 1
ATOM 1666 C C . GLU A 1 210 ? 18.594 -16.562 -22.562 1 80.19 210 GLU A C 1
ATOM 1668 O O . GLU A 1 210 ? 19.734 -16.531 -23.031 1 80.19 210 GLU A O 1
ATOM 1673 N N . GLN A 1 211 ? 17.656 -15.812 -22.922 1 78.94 211 GLN A N 1
ATOM 1674 C CA . GLN A 1 211 ? 17.875 -14.836 -24 1 78.94 211 GLN A CA 1
ATOM 1675 C C . GLN A 1 211 ? 18.797 -13.711 -23.531 1 78.94 211 GLN A C 1
ATOM 1677 O O . GLN A 1 211 ? 19.641 -13.242 -24.297 1 78.94 211 GLN A O 1
ATOM 1682 N N . GLU A 1 212 ? 18.672 -13.273 -22.359 1 73.81 212 GLU A N 1
ATOM 1683 C CA . GLU A 1 212 ? 19.5 -12.203 -21.797 1 73.81 212 GLU A CA 1
ATOM 1684 C C . GLU A 1 212 ? 20.938 -12.672 -21.594 1 73.81 212 GLU A C 1
ATOM 1686 O O . GLU A 1 212 ? 21.875 -11.906 -21.781 1 73.81 212 GLU A O 1
ATOM 1691 N N . ASN A 1 213 ? 21.047 -13.922 -21.188 1 73.19 213 ASN A N 1
ATOM 1692 C CA . ASN A 1 213 ? 22.375 -14.492 -20.953 1 73.19 213 ASN A CA 1
ATOM 1693 C C . ASN A 1 213 ? 23.094 -14.766 -22.266 1 73.19 213 ASN A C 1
ATOM 1695 O O . ASN A 1 213 ? 24.328 -14.781 -22.312 1 73.19 213 ASN A O 1
ATOM 1699 N N . SER A 1 214 ? 22.25 -14.992 -23.234 1 67.44 214 SER A N 1
ATOM 1700 C CA . SER A 1 214 ? 22.875 -15.234 -24.531 1 67.44 214 SER A CA 1
ATOM 1701 C C . SER A 1 214 ? 23.328 -13.93 -25.172 1 67.44 214 SER A C 1
ATOM 1703 O O . SER A 1 214 ? 24.141 -13.938 -26.094 1 67.44 214 SER A O 1
ATOM 1705 N N . LYS A 1 215 ? 22.719 -12.875 -24.859 1 59.75 215 LYS A N 1
ATOM 1706 C CA . LYS A 1 215 ? 23.109 -11.594 -25.438 1 59.75 215 LYS A CA 1
ATOM 1707 C C . LYS A 1 215 ? 24.406 -11.078 -24.828 1 59.75 215 LYS A C 1
ATOM 1709 O O . LYS A 1 215 ? 25.047 -10.188 -25.375 1 59.75 215 LYS A O 1
ATOM 1714 N N . GLY A 1 216 ? 24.797 -11.43 -23.719 1 53 216 GLY A N 1
ATOM 1715 C CA . GLY A 1 216 ? 26.078 -11 -23.156 1 53 216 GLY A CA 1
ATOM 1716 C C . GLY A 1 216 ? 27.203 -11.992 -23.406 1 53 216 GLY A C 1
ATOM 1717 O O . GLY A 1 216 ? 26.938 -13.156 -23.734 1 53 216 GLY A O 1
ATOM 1718 N N . MET B 1 1 ? -10.438 2.281 22.078 1 97.44 1 MET B N 1
ATOM 1719 C CA . MET B 1 1 ? -9.422 1.977 21.078 1 97.44 1 MET B CA 1
ATOM 1720 C C . MET B 1 1 ? -8.062 2.512 21.516 1 97.44 1 MET B C 1
ATOM 1722 O O . MET B 1 1 ? -7.934 3.684 21.875 1 97.44 1 MET B O 1
ATOM 1726 N N . ASP B 1 2 ? -7.039 1.652 21.594 1 98.44 2 ASP B N 1
ATOM 1727 C CA . ASP B 1 2 ? -5.676 2.092 21.859 1 98.44 2 ASP B CA 1
ATOM 1728 C C . ASP B 1 2 ? -4.969 2.502 20.562 1 98.44 2 ASP B C 1
ATOM 1730 O O . ASP B 1 2 ? -5.012 1.776 19.562 1 98.44 2 ASP B O 1
ATOM 1734 N N . LEU B 1 3 ? -4.402 3.664 20.562 1 98.56 3 LEU B N 1
ATOM 1735 C CA . LEU B 1 3 ? -3.609 4.109 19.438 1 98.56 3 LEU B CA 1
ATOM 1736 C C . LEU B 1 3 ? -2.158 4.34 19.844 1 98.56 3 LEU B C 1
ATOM 1738 O O . LEU B 1 3 ? -1.86 5.266 20.594 1 98.56 3 LEU B O 1
ATOM 1742 N N . TYR B 1 4 ? -1.304 3.461 19.453 1 98.38 4 TYR B N 1
ATOM 1743 C CA . TYR B 1 4 ? 0.136 3.674 19.547 1 98.38 4 TYR B CA 1
ATOM 1744 C C . TYR B 1 4 ? 0.622 4.605 18.453 1 98.38 4 TYR B C 1
ATOM 1746 O O . TYR B 1 4 ? 0.411 4.34 17.266 1 98.38 4 TYR B O 1
ATOM 1754 N N . TYR B 1 5 ? 1.216 5.734 18.844 1 97.38 5 TYR B N 1
ATOM 1755 C CA . TYR B 1 5 ? 1.521 6.746 17.844 1 97.38 5 TYR B CA 1
ATOM 1756 C C . TYR B 1 5 ? 2.779 7.52 18.203 1 97.38 5 TYR B C 1
ATOM 1758 O O . TYR B 1 5 ? 3.305 7.375 19.312 1 97.38 5 TYR B O 1
ATOM 1766 N N . ASN B 1 6 ? 3.361 8.203 17.281 1 96.19 6 ASN B N 1
ATOM 1767 C CA . ASN B 1 6 ? 4.367 9.25 17.422 1 96.19 6 ASN B CA 1
ATOM 1768 C C . ASN B 1 6 ? 3.957 10.516 16.672 1 96.19 6 ASN B C 1
ATOM 1770 O O . ASN B 1 6 ? 3.758 10.484 15.453 1 96.19 6 ASN B O 1
ATOM 1774 N N . ILE B 1 7 ? 3.828 11.594 17.359 1 94.38 7 ILE B N 1
ATOM 1775 C CA . ILE B 1 7 ? 3.295 12.82 16.781 1 94.38 7 ILE B CA 1
ATOM 1776 C C . ILE B 1 7 ? 4.188 13.281 15.633 1 94.38 7 ILE B C 1
ATOM 1778 O O . ILE B 1 7 ? 3.738 14.008 14.742 1 94.38 7 ILE B O 1
ATOM 1782 N N . LEU B 1 8 ? 5.453 12.898 15.578 1 92.75 8 LEU B N 1
ATOM 1783 C CA . LEU B 1 8 ? 6.383 13.273 14.523 1 92.75 8 LEU B CA 1
ATOM 1784 C C . LEU B 1 8 ? 6.137 12.453 13.266 1 92.75 8 LEU B C 1
ATOM 1786 O O . LEU B 1 8 ? 6.633 12.797 12.188 1 92.75 8 LEU B O 1
ATOM 1790 N N . SER B 1 9 ? 5.461 11.367 13.398 1 93.62 9 SER B N 1
ATOM 1791 C CA . SER B 1 9 ? 5.148 10.469 12.289 1 93.62 9 SER B CA 1
ATOM 1792 C C . SER B 1 9 ? 3.967 10.984 11.469 1 93.62 9 SER B C 1
ATOM 1794 O O . SER B 1 9 ? 2.852 11.094 11.984 1 93.62 9 SER B O 1
ATOM 1796 N N . PRO B 1 10 ? 4.18 11.281 10.227 1 95.75 10 PRO B N 1
ATOM 1797 C CA . PRO B 1 10 ? 3.074 11.758 9.398 1 95.75 10 PRO B CA 1
ATOM 1798 C C . PRO B 1 10 ? 1.907 10.773 9.344 1 95.75 10 PRO B C 1
ATOM 1800 O O . PRO B 1 10 ? 0.75 11.172 9.492 1 95.75 10 PRO B O 1
ATOM 1803 N N . PRO B 1 11 ? 2.176 9.477 9.25 1 97.56 11 PRO B N 1
ATOM 1804 C CA . PRO B 1 11 ? 1.043 8.547 9.266 1 97.56 11 PRO B CA 1
ATOM 1805 C C . PRO B 1 11 ? 0.266 8.586 10.578 1 97.56 11 PRO B C 1
ATOM 1807 O O . PRO B 1 11 ? -0.954 8.406 10.586 1 97.56 11 PRO B O 1
ATOM 1810 N N . SER B 1 12 ? 0.95 8.75 11.664 1 97.88 12 SER B N 1
ATOM 1811 C CA . SER B 1 12 ? 0.248 8.883 12.938 1 97.88 12 SER B CA 1
ATOM 1812 C C . SER B 1 12 ? -0.644 10.117 12.945 1 97.88 12 SER B C 1
ATOM 1814 O O . SER B 1 12 ? -1.782 10.07 13.422 1 97.88 12 SER B O 1
ATOM 1816 N N . ARG B 1 13 ? -0.137 11.188 12.461 1 98.12 13 ARG B N 1
ATOM 1817 C CA . ARG B 1 13 ? -0.897 12.43 12.438 1 98.12 13 ARG B CA 1
ATOM 1818 C C . ARG B 1 13 ? -2.141 12.297 11.562 1 98.12 13 ARG B C 1
ATOM 1820 O O . ARG B 1 13 ? -3.182 12.883 11.859 1 98.12 13 ARG B O 1
ATOM 1827 N N . ALA B 1 14 ? -2.037 11.57 10.492 1 98.69 14 ALA B N 1
ATOM 1828 C CA . ALA B 1 14 ? -3.193 11.344 9.625 1 98.69 14 ALA B CA 1
ATOM 1829 C C . ALA B 1 14 ? -4.332 10.688 10.406 1 98.69 14 ALA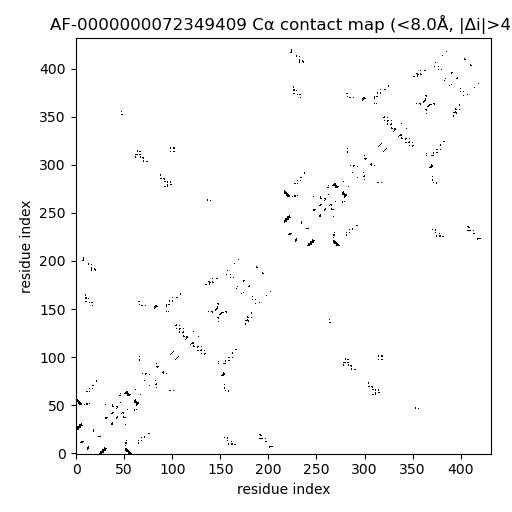 B C 1
ATOM 1831 O O . ALA B 1 14 ? -5.496 11.062 10.25 1 98.69 14 ALA B O 1
ATOM 1832 N N . ILE B 1 15 ? -3.986 9.672 11.25 1 98.81 15 ILE B N 1
ATOM 1833 C CA . ILE B 1 15 ? -4.992 8.969 12.039 1 98.81 15 ILE B CA 1
ATOM 1834 C C . ILE B 1 15 ? -5.609 9.922 13.062 1 98.81 15 ILE B C 1
ATOM 1836 O O . ILE B 1 15 ? -6.824 9.922 13.266 1 98.81 15 ILE B O 1
ATOM 1840 N N . LEU B 1 16 ? -4.773 10.727 13.695 1 98.56 16 LEU B N 1
ATOM 1841 C CA . LEU B 1 16 ? -5.258 11.68 14.695 1 98.56 16 LEU B CA 1
ATOM 1842 C C . LEU B 1 16 ? -6.219 12.68 14.062 1 98.56 16 LEU B C 1
ATOM 1844 O O . LEU B 1 16 ? -7.266 12.992 14.633 1 98.56 16 LEU B O 1
ATOM 1848 N N . LEU B 1 17 ? -5.891 13.18 12.891 1 98.56 17 LEU B N 1
ATOM 1849 C CA . LEU B 1 17 ? -6.727 14.156 12.203 1 98.56 17 LEU B CA 1
ATOM 1850 C C . LEU B 1 17 ? -8.078 13.547 11.828 1 98.56 17 LEU B C 1
ATOM 1852 O O . LEU B 1 17 ? -9.117 14.164 12.039 1 98.56 17 LEU B O 1
ATOM 1856 N N . LEU B 1 18 ? -8.055 12.336 11.242 1 98.69 18 LEU B N 1
ATOM 1857 C CA . LEU B 1 18 ? -9.32 11.703 10.906 1 98.69 18 LEU B CA 1
ATOM 1858 C C . LEU B 1 18 ? -10.141 11.414 12.164 1 98.69 18 LEU B C 1
ATOM 1860 O O . LEU B 1 18 ? -11.367 11.547 12.164 1 98.69 18 LEU B O 1
ATOM 1864 N N . GLY B 1 19 ? -9.43 10.922 13.234 1 98.19 19 GLY B N 1
ATOM 1865 C CA . GLY B 1 19 ? -10.109 10.719 14.508 1 98.19 19 GLY B CA 1
ATOM 1866 C C . GLY B 1 19 ? -10.852 11.953 14.992 1 98.19 19 GLY B C 1
ATOM 1867 O O . GLY B 1 19 ? -11.992 11.852 15.461 1 98.19 19 GLY B O 1
ATOM 1868 N N . GLU B 1 20 ? -10.211 13.078 14.883 1 97.06 20 GLU B N 1
ATOM 1869 C CA . GLU B 1 20 ? -10.844 14.336 15.258 1 97.06 20 GLU B CA 1
ATOM 1870 C C . GLU B 1 20 ? -12.078 14.617 14.398 1 97.06 20 GLU B C 1
ATOM 1872 O O . GLU B 1 20 ? -13.133 14.984 14.922 1 97.06 20 GLU B O 1
ATOM 1877 N N . ALA B 1 21 ? -11.961 14.477 13.148 1 97.31 21 ALA B N 1
ATOM 1878 C CA . ALA B 1 21 ? -13.062 14.711 12.219 1 97.31 21 ALA B CA 1
ATOM 1879 C C . ALA B 1 21 ? -14.258 13.812 12.555 1 97.31 21 ALA B C 1
ATOM 1881 O O . ALA B 1 21 ? -15.406 14.219 12.391 1 97.31 21 ALA B O 1
ATOM 1882 N N . LEU B 1 22 ? -13.977 12.617 12.984 1 97.94 22 LEU B N 1
ATOM 1883 C CA . LEU B 1 22 ? -15.016 11.633 13.273 1 97.94 22 LEU B CA 1
ATOM 1884 C C . LEU B 1 22 ? -15.422 11.688 14.742 1 97.94 22 LEU B C 1
ATOM 1886 O O . LEU B 1 22 ? -16.234 10.883 15.195 1 97.94 22 LEU B O 1
ATOM 1890 N N . GLN B 1 23 ? -14.781 12.57 15.492 1 97.19 23 GLN B N 1
ATOM 1891 C CA . GLN B 1 23 ? -15.07 12.773 16.906 1 97.19 23 GLN B CA 1
ATOM 1892 C C . GLN B 1 23 ? -14.844 11.492 17.719 1 97.19 23 GLN B C 1
ATOM 1894 O O . GLN B 1 23 ? -15.68 11.117 18.531 1 97.19 23 GLN B O 1
ATOM 1899 N N . LEU B 1 24 ? -13.742 10.883 17.406 1 97.62 24 LEU B N 1
ATOM 1900 C CA . LEU B 1 24 ? -13.367 9.664 18.109 1 97.62 24 LEU B CA 1
ATOM 1901 C C . LEU B 1 24 ? -12.43 9.977 19.281 1 97.62 24 LEU B C 1
ATOM 1903 O O . LEU B 1 24 ? -11.648 10.93 19.203 1 97.62 24 LEU B O 1
ATOM 1907 N N . LYS B 1 25 ? -12.531 9.203 20.281 1 95 25 LYS B N 1
ATOM 1908 C CA . LYS B 1 25 ? -11.609 9.273 21.422 1 95 25 LYS B CA 1
ATOM 1909 C C . LYS B 1 25 ? -10.695 8.055 21.469 1 95 25 LYS B C 1
ATOM 1911 O O . LYS B 1 25 ? -11.156 6.926 21.609 1 95 25 LYS B O 1
ATOM 1916 N N . PHE B 1 26 ? -9.445 8.273 21.297 1 98.12 26 PHE B N 1
ATOM 1917 C CA . PHE B 1 26 ? -8.438 7.223 21.391 1 98.12 26 PHE B CA 1
ATOM 1918 C C . PHE B 1 26 ? -7.777 7.223 22.766 1 98.12 26 PHE B C 1
ATOM 1920 O O . PHE B 1 26 ? -7.625 8.281 23.375 1 98.12 26 PHE B O 1
ATOM 1927 N N . ASN B 1 27 ? -7.516 6.094 23.297 1 98.56 27 ASN B N 1
ATOM 1928 C CA . ASN B 1 27 ? -6.457 5.996 24.281 1 98.56 27 ASN B CA 1
ATOM 1929 C C . ASN B 1 27 ? -5.074 6.109 23.656 1 98.56 27 ASN B C 1
ATOM 1931 O O . ASN B 1 27 ? -4.602 5.164 23.016 1 98.56 27 ASN B O 1
ATOM 1935 N N . LEU B 1 28 ? -4.48 7.262 23.75 1 98.19 28 LEU B N 1
ATOM 1936 C CA . LEU B 1 28 ? -3.242 7.578 23.047 1 98.19 28 LEU B CA 1
ATOM 1937 C C . LEU B 1 28 ? -2.029 7.07 23.812 1 98.19 28 LEU B C 1
ATOM 1939 O O . LEU B 1 28 ? -1.847 7.406 24.984 1 98.19 28 LEU B O 1
ATOM 1943 N N . ILE B 1 29 ? -1.247 6.25 23.25 1 97.5 29 ILE B N 1
ATOM 1944 C CA . ILE B 1 29 ? 0.002 5.734 23.797 1 97.5 29 ILE B CA 1
ATOM 1945 C C . ILE B 1 29 ? 1.175 6.195 22.938 1 97.5 29 ILE B C 1
ATOM 1947 O O . ILE B 1 29 ? 1.41 5.645 21.859 1 97.5 29 ILE B O 1
ATOM 1951 N N . SER B 1 30 ? 1.902 7.133 23.391 1 96.38 30 SER B N 1
ATOM 1952 C CA . SER B 1 30 ? 2.996 7.727 22.625 1 96.38 30 SER B CA 1
ATOM 1953 C C . SER B 1 30 ? 4.242 6.848 22.672 1 96.38 30 SER B C 1
ATOM 1955 O O . SER B 1 30 ? 4.652 6.402 23.75 1 96.38 30 SER B O 1
ATOM 1957 N N . LEU B 1 31 ? 4.781 6.586 21.5 1 95 31 LEU B N 1
ATOM 1958 C CA . LEU B 1 31 ? 6.039 5.855 21.391 1 95 31 LEU B CA 1
ATOM 1959 C C . LEU B 1 31 ? 7.148 6.758 20.859 1 95 31 LEU B C 1
ATOM 1961 O O . LEU B 1 31 ? 6.91 7.602 19.984 1 95 31 LEU B O 1
ATOM 1965 N N . ASP B 1 32 ? 8.336 6.586 21.469 1 89.12 32 ASP B N 1
ATOM 1966 C CA . ASP B 1 32 ? 9.5 7.391 21.125 1 89.12 32 ASP B CA 1
ATOM 1967 C C . ASP B 1 32 ? 10.602 6.527 20.516 1 89.12 32 ASP B C 1
ATOM 1969 O O . ASP B 1 32 ? 11.078 5.578 21.141 1 89.12 32 ASP B O 1
ATOM 1973 N N . VAL B 1 33 ? 11.016 6.887 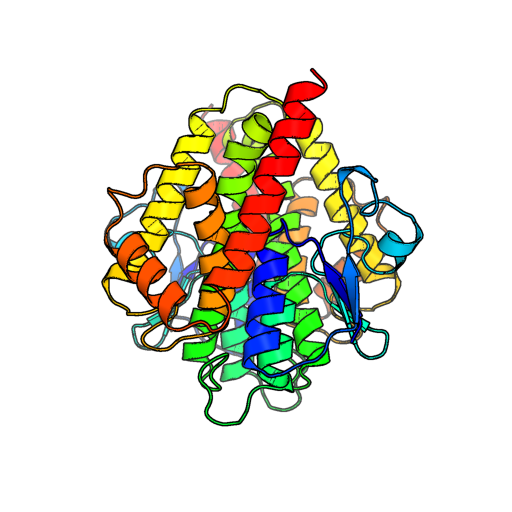19.344 1 79.56 33 VAL B N 1
ATOM 1974 C CA . VAL B 1 33 ? 12.023 6.109 18.641 1 79.56 33 VAL B CA 1
ATOM 1975 C C . VAL B 1 33 ? 13.359 6.176 19.391 1 79.56 33 VAL B C 1
ATOM 1977 O O . VAL B 1 33 ? 14.094 5.191 19.453 1 79.56 33 VAL B O 1
ATOM 1980 N N . HIS B 1 34 ? 13.711 7.309 19.922 1 78.38 34 HIS B N 1
ATOM 1981 C CA . HIS B 1 34 ? 14.969 7.492 20.641 1 78.38 34 HIS B CA 1
ATOM 1982 C C . HIS B 1 34 ? 15.023 6.625 21.891 1 78.38 34 HIS B C 1
ATOM 1984 O O . HIS B 1 34 ? 16.109 6.207 22.312 1 78.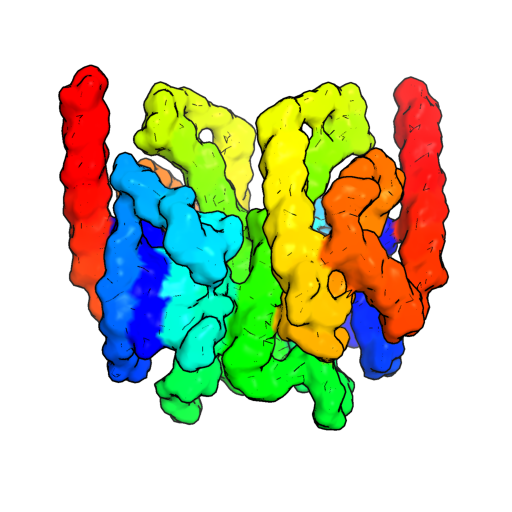38 34 HIS B O 1
ATOM 1990 N N . ARG B 1 35 ? 13.891 6.465 22.453 1 84.62 35 ARG B N 1
ATOM 1991 C CA . ARG B 1 35 ? 13.82 5.621 23.641 1 84.62 35 ARG B CA 1
ATOM 1992 C C . ARG B 1 35 ? 13.664 4.152 23.25 1 84.62 35 ARG B C 1
ATOM 1994 O O . ARG B 1 35 ? 13.453 3.299 24.109 1 84.62 35 ARG B O 1
ATOM 2001 N N . LYS B 1 36 ? 13.664 3.854 21.906 1 85.38 36 LYS B N 1
ATOM 2002 C CA . LYS B 1 36 ? 13.57 2.506 21.359 1 85.38 36 LYS B CA 1
ATOM 2003 C C . LYS B 1 36 ? 12.25 1.844 21.734 1 85.38 36 LYS B C 1
ATOM 2005 O O . LYS B 1 36 ? 12.188 0.626 21.922 1 85.38 36 LYS B O 1
ATOM 2010 N N . ASP B 1 37 ? 11.281 2.627 21.938 1 89.38 37 ASP B N 1
ATOM 2011 C CA . ASP B 1 37 ? 9.945 2.121 22.266 1 89.38 37 ASP B CA 1
ATOM 2012 C C . ASP B 1 37 ? 9.43 1.195 21.172 1 89.38 37 ASP B C 1
ATOM 2014 O O . ASP B 1 37 ? 8.695 0.244 21.438 1 89.38 37 ASP B O 1
ATOM 2018 N N . TYR B 1 38 ? 9.844 1.4 19.984 1 86.75 38 TYR B N 1
ATOM 2019 C CA . TYR B 1 38 ? 9.32 0.714 18.812 1 86.75 38 TYR B CA 1
ATOM 2020 C C . TYR B 1 38 ? 9.797 -0.732 18.766 1 86.75 38 TYR B C 1
ATOM 2022 O O . TYR B 1 38 ? 9.211 -1.565 18.078 1 86.75 38 TYR B O 1
ATOM 2030 N N . VAL B 1 39 ? 10.898 -0.974 19.484 1 86 39 VAL B N 1
ATOM 2031 C CA . VAL B 1 39 ? 11.461 -2.314 19.375 1 86 39 VAL B CA 1
ATOM 2032 C C . VAL B 1 39 ? 11.359 -3.035 20.719 1 86 39 VAL B C 1
ATOM 2034 O O . VAL B 1 39 ? 11.93 -4.113 20.891 1 86 39 VAL B O 1
ATOM 2037 N N . ASN B 1 40 ? 10.664 -2.436 21.594 1 89.12 40 ASN B N 1
ATOM 2038 C CA . ASN B 1 40 ? 10.5 -3.148 22.859 1 89.12 40 ASN B CA 1
ATOM 2039 C C . ASN B 1 40 ? 9.641 -4.398 22.688 1 89.12 40 ASN B C 1
ATOM 2041 O O . ASN B 1 40 ? 8.727 -4.422 21.859 1 89.12 40 ASN B O 1
ATOM 2045 N N . PRO B 1 41 ? 9.891 -5.43 23.484 1 90.94 41 PRO B N 1
ATOM 2046 C CA . PRO B 1 41 ? 9.219 -6.719 23.328 1 90.94 41 PRO B CA 1
ATOM 2047 C C . PRO B 1 41 ? 7.699 -6.617 23.484 1 90.94 41 PRO B C 1
ATOM 2049 O O . PRO B 1 41 ? 6.961 -7.32 22.781 1 90.94 41 PRO B O 1
ATOM 2052 N N . ALA B 1 42 ? 7.238 -5.797 24.359 1 92.38 42 ALA B N 1
ATOM 2053 C CA . ALA B 1 42 ? 5.805 -5.652 24.594 1 92.38 42 ALA B CA 1
ATOM 2054 C C . ALA B 1 42 ? 5.102 -5.109 23.359 1 92.38 42 ALA B C 1
ATOM 2056 O O . ALA B 1 42 ? 4.051 -5.621 22.953 1 92.38 42 ALA B O 1
ATOM 2057 N N . PHE B 1 43 ? 5.699 -4.051 22.719 1 94.12 43 PHE B N 1
ATOM 2058 C CA . PHE B 1 43 ? 5.086 -3.484 21.531 1 94.12 43 PHE B CA 1
ATOM 2059 C C . PHE B 1 43 ? 5.227 -4.438 20.344 1 94.12 43 PHE B C 1
ATOM 2061 O O . PHE B 1 43 ? 4.324 -4.531 19.516 1 94.12 43 PHE B O 1
ATOM 2068 N N . LYS B 1 44 ? 6.293 -5.168 20.312 1 91.44 44 LYS B N 1
ATOM 2069 C CA . LYS B 1 44 ? 6.516 -6.129 19.234 1 91.44 44 LYS B CA 1
ATOM 2070 C C . LYS B 1 44 ? 5.465 -7.234 19.25 1 91.44 44 LYS B C 1
ATOM 2072 O O . LYS B 1 44 ? 5.082 -7.758 18.203 1 91.44 44 LYS B O 1
ATOM 2077 N N . LYS B 1 45 ? 4.992 -7.582 20.406 1 91.5 45 LYS B N 1
ATOM 2078 C CA . LYS B 1 45 ? 3.934 -8.578 20.531 1 91.5 45 LYS B CA 1
ATOM 2079 C C . LYS B 1 45 ? 2.617 -8.07 19.953 1 91.5 45 LYS B C 1
ATOM 2081 O O . LYS B 1 45 ? 1.801 -8.852 19.469 1 91.5 45 LYS B O 1
ATOM 2086 N N . ILE B 1 46 ? 2.473 -6.77 20.016 1 93.88 46 ILE B N 1
ATOM 2087 C CA . ILE B 1 46 ? 1.257 -6.145 19.5 1 93.88 46 ILE B CA 1
ATOM 2088 C C . ILE B 1 46 ? 1.348 -6.004 17.984 1 93.88 46 ILE B C 1
ATOM 2090 O O . ILE B 1 46 ? 0.413 -6.367 17.266 1 93.88 46 ILE B O 1
ATOM 2094 N N . ASN B 1 47 ? 2.469 -5.527 17.516 1 94 47 ASN B N 1
ATOM 2095 C CA . ASN B 1 47 ? 2.742 -5.355 16.094 1 94 47 ASN B CA 1
ATOM 2096 C C . ASN B 1 47 ? 4.141 -5.848 15.727 1 94 47 ASN B C 1
ATOM 2098 O O . ASN B 1 47 ? 5.117 -5.109 15.867 1 94 47 ASN B O 1
ATOM 2102 N N . PRO B 1 48 ? 4.234 -6.973 15.156 1 89.94 48 PRO B N 1
ATOM 2103 C CA . PRO B 1 48 ? 5.543 -7.535 14.812 1 89.94 48 PRO B CA 1
ATOM 2104 C C . PRO B 1 48 ? 6.332 -6.645 13.852 1 89.94 48 PRO B C 1
ATOM 2106 O O . PRO B 1 48 ? 7.559 -6.758 13.773 1 89.94 48 PRO B O 1
ATOM 2109 N N . GLN B 1 49 ? 5.668 -5.805 13.086 1 90.94 49 GLN B N 1
ATOM 2110 C CA . GLN B 1 49 ? 6.359 -4.859 12.219 1 90.94 49 GLN B CA 1
ATOM 2111 C C . GLN B 1 49 ? 6.918 -3.686 13.016 1 90.94 49 GLN B C 1
ATOM 2113 O O . GLN B 1 49 ? 7.766 -2.938 12.516 1 90.94 49 GLN B O 1
ATOM 2118 N N . HIS B 1 50 ? 6.383 -3.502 14.266 1 91.94 50 HIS B N 1
ATOM 2119 C CA . HIS B 1 50 ? 6.852 -2.512 15.234 1 91.94 50 HIS B CA 1
ATOM 2120 C C . HIS B 1 50 ? 6.852 -1.111 14.625 1 91.94 50 HIS B C 1
ATOM 2122 O O . HIS B 1 50 ? 7.844 -0.39 14.727 1 91.94 50 HIS B O 1
ATOM 2128 N N . THR B 1 51 ? 5.82 -0.806 13.898 1 92.81 51 THR B N 1
ATOM 2129 C CA . THR B 1 51 ? 5.648 0.517 13.312 1 92.81 51 THR B CA 1
ATOM 2130 C C . THR B 1 51 ? 4.496 1.26 13.977 1 92.81 51 THR B C 1
ATOM 2132 O O . THR B 1 51 ? 3.633 0.643 14.609 1 92.81 51 THR B O 1
ATOM 2135 N N . VAL B 1 52 ? 4.5 2.541 13.938 1 95.5 52 VAL B N 1
ATOM 2136 C CA . VAL B 1 52 ? 3.363 3.389 14.281 1 95.5 52 VAL B CA 1
ATOM 2137 C C . VAL B 1 52 ? 2.826 4.074 13.031 1 95.5 52 VAL B C 1
ATOM 2139 O O . VAL B 1 52 ? 3.57 4.309 12.078 1 95.5 52 VAL B O 1
ATOM 2142 N N . PRO B 1 53 ? 1.592 4.344 12.984 1 97.69 53 PRO B N 1
ATOM 2143 C CA . PRO B 1 53 ? 0.575 4.09 14.008 1 97.69 53 PRO B CA 1
ATOM 2144 C C . PRO B 1 53 ? 0.159 2.623 14.07 1 97.69 53 PRO B C 1
ATOM 2146 O O . PRO B 1 53 ? 0.282 1.896 13.086 1 97.69 53 PRO B O 1
ATOM 2149 N N . THR B 1 54 ? -0.212 2.154 15.203 1 98.38 54 THR B N 1
ATOM 2150 C CA . THR B 1 54 ? -0.889 0.883 15.438 1 98.38 54 THR B CA 1
ATOM 2151 C C . THR B 1 54 ? -2.15 1.089 16.266 1 98.38 54 THR B C 1
ATOM 2153 O O . THR B 1 54 ? -2.094 1.668 17.359 1 98.38 54 THR B O 1
ATOM 2156 N N . LEU B 1 55 ? -3.285 0.697 15.766 1 98.75 55 LEU B N 1
ATOM 2157 C CA . LEU B 1 55 ? -4.57 0.805 16.438 1 98.75 55 LEU B CA 1
ATOM 2158 C C . LEU B 1 55 ? -5.004 -0.546 17 1 98.75 55 LEU B C 1
ATOM 2160 O O . LEU B 1 55 ? -4.992 -1.551 16.297 1 98.75 55 LEU B O 1
ATOM 2164 N N . VAL B 1 56 ? -5.332 -0.634 18.234 1 98.44 56 VAL B N 1
ATOM 2165 C CA . VAL B 1 56 ? -5.852 -1.855 18.844 1 98.44 56 VAL B CA 1
ATOM 2166 C C . VAL B 1 56 ? -7.328 -1.677 19.188 1 98.44 56 VAL B C 1
ATOM 2168 O O . VAL B 1 56 ? -7.691 -0.782 19.953 1 98.44 56 VAL B O 1
ATOM 2171 N N . VAL B 1 57 ? -8.172 -2.496 18.516 1 97.06 57 VAL B N 1
ATOM 2172 C CA . VAL B 1 57 ? -9.625 -2.494 18.703 1 97.06 57 VAL B CA 1
ATOM 2173 C C . VAL B 1 57 ? -10.086 -3.879 19.141 1 97.06 57 VAL B C 1
ATOM 2175 O O . VAL B 1 57 ? -9.898 -4.863 18.422 1 97.06 57 VAL B O 1
ATOM 2178 N N . ASP B 1 58 ? -10.695 -4.004 20.281 1 93.25 58 ASP B N 1
ATOM 2179 C CA . ASP B 1 58 ? -11.211 -5.273 20.781 1 93.25 58 ASP B CA 1
ATOM 2180 C C . ASP B 1 58 ? -10.141 -6.363 20.719 1 93.25 58 ASP B C 1
ATOM 2182 O O . ASP B 1 58 ? -10.398 -7.469 20.25 1 93.25 58 ASP B O 1
ATOM 2186 N N . GLY B 1 59 ? -8.969 -5.965 21.047 1 94.06 59 GLY B N 1
ATOM 2187 C CA . GLY B 1 59 ? -7.875 -6.918 21.141 1 94.06 59 GLY B CA 1
ATOM 2188 C C . GLY B 1 59 ? -7.211 -7.195 19.797 1 94.06 59 GLY B C 1
ATOM 2189 O O . GLY B 1 59 ? -6.234 -7.941 19.719 1 94.06 59 GLY B O 1
ATOM 2190 N N . VAL B 1 60 ? -7.715 -6.613 18.75 1 95.19 60 VAL B N 1
ATOM 2191 C CA . VAL B 1 60 ? -7.148 -6.809 17.422 1 95.19 60 VAL B CA 1
ATOM 2192 C C . VAL B 1 60 ? -6.281 -5.609 17.047 1 95.19 60 VAL B C 1
ATOM 2194 O O . VAL B 1 60 ? -6.734 -4.465 17.109 1 95.19 60 VAL B O 1
ATOM 2197 N N . ALA B 1 61 ? -5.059 -5.848 16.672 1 97.5 61 ALA B N 1
ATOM 2198 C CA . ALA B 1 61 ? -4.148 -4.789 16.25 1 97.5 61 ALA B CA 1
ATOM 2199 C C . ALA B 1 61 ? -4.219 -4.57 14.742 1 97.5 61 ALA B C 1
ATOM 2201 O O . ALA B 1 61 ? -4.188 -5.527 13.969 1 97.5 61 ALA B O 1
ATOM 2202 N N . ILE B 1 62 ? -4.406 -3.371 14.398 1 98.06 62 ILE B N 1
ATOM 2203 C CA . ILE B 1 62 ? -4.352 -2.939 13.008 1 98.06 62 ILE B CA 1
ATOM 2204 C C . ILE B 1 62 ? -3.156 -2.016 12.797 1 98.06 62 ILE B C 1
ATOM 2206 O O . ILE B 1 62 ? -3.029 -0.991 13.469 1 98.06 62 ILE B O 1
ATOM 2210 N N . CYS B 1 63 ? -2.34 -2.455 11.898 1 96.56 63 CYS B N 1
ATOM 2211 C CA . CYS B 1 63 ? -1.248 -1.575 11.5 1 96.56 63 CYS B CA 1
ATOM 2212 C C . CYS B 1 63 ? -1.413 -1.121 10.055 1 96.56 63 CYS B C 1
ATOM 2214 O O . CYS B 1 63 ? -2.492 -1.26 9.477 1 96.56 63 CYS B O 1
ATOM 2216 N N . GLU B 1 64 ? -0.432 -0.463 9.516 1 97.56 64 GLU B N 1
ATOM 2217 C CA . GLU B 1 64 ? -0.536 0.2 8.219 1 97.56 64 GLU B CA 1
ATOM 2218 C C . GLU B 1 64 ? -1.539 1.349 8.266 1 97.56 64 GLU B C 1
ATOM 2220 O O . GLU B 1 64 ? -2.738 1.126 8.445 1 97.56 64 GLU B O 1
ATOM 2225 N N . PRO B 1 65 ? -1.086 2.527 8.086 1 98.5 65 PRO B N 1
ATOM 2226 C CA . PRO B 1 65 ? -1.958 3.691 8.258 1 98.5 65 PRO B CA 1
ATOM 2227 C C . PRO B 1 65 ? -3.148 3.686 7.305 1 98.5 65 PRO B C 1
ATOM 2229 O O . PRO B 1 65 ? -4.254 4.07 7.688 1 98.5 65 PRO B O 1
ATOM 2232 N N . GLY B 1 66 ? -2.92 3.256 6.02 1 98.75 66 GLY B N 1
ATOM 2233 C CA . GLY B 1 66 ? -4.039 3.186 5.09 1 98.75 66 GLY B CA 1
ATOM 2234 C C . GLY B 1 66 ? -5.152 2.273 5.566 1 98.75 66 GLY B C 1
ATOM 2235 O O . GLY B 1 66 ? -6.332 2.594 5.41 1 98.75 66 GLY B O 1
ATOM 2236 N N . ALA B 1 67 ? -4.809 1.105 6.164 1 98.81 67 ALA B N 1
ATOM 2237 C CA . ALA B 1 67 ? -5.793 0.161 6.688 1 98.81 67 ALA B CA 1
ATOM 2238 C C . ALA B 1 67 ? -6.555 0.762 7.867 1 98.81 67 ALA B C 1
ATOM 2240 O O . ALA B 1 67 ? -7.77 0.586 7.98 1 98.81 67 ALA B O 1
ATOM 2241 N N . ILE B 1 68 ? -5.859 1.498 8.734 1 98.88 68 ILE B N 1
ATOM 2242 C CA . ILE B 1 68 ? -6.477 2.127 9.898 1 98.88 68 ILE B CA 1
ATOM 2243 C C . ILE B 1 68 ? -7.457 3.207 9.438 1 98.88 68 ILE B C 1
ATOM 2245 O O . ILE B 1 68 ? -8.586 3.279 9.93 1 98.88 68 ILE B O 1
ATOM 2249 N N . LEU B 1 69 ? -7.027 4 8.508 1 98.94 69 LEU B N 1
ATOM 2250 C CA . LEU B 1 69 ? -7.863 5.082 8 1 98.94 69 LEU B CA 1
ATOM 2251 C C . LEU B 1 69 ? -9.148 4.535 7.391 1 98.94 69 LEU B C 1
ATOM 2253 O O . LEU B 1 69 ? -10.242 5.031 7.688 1 98.94 69 LEU B O 1
ATOM 2257 N N . ILE B 1 70 ? -9.031 3.52 6.551 1 98.88 70 ILE B N 1
ATOM 2258 C CA . ILE B 1 70 ? -10.195 2.91 5.926 1 98.88 70 ILE B CA 1
ATOM 2259 C C . ILE B 1 70 ? -11.109 2.324 6.996 1 98.88 70 ILE B C 1
ATOM 2261 O O . ILE B 1 70 ? -12.328 2.523 6.961 1 98.88 70 ILE B O 1
ATOM 2265 N N . TYR B 1 71 ? -10.562 1.643 7.996 1 98.81 71 TYR B N 1
ATOM 2266 C CA . TYR B 1 71 ? -11.344 1.044 9.07 1 98.81 71 TYR B CA 1
ATOM 2267 C C . TYR B 1 71 ? -12.164 2.1 9.805 1 98.81 71 TYR B C 1
ATOM 2269 O O . TYR B 1 71 ? -13.375 1.933 9.992 1 98.81 71 TYR B O 1
ATOM 2277 N N . LEU B 1 72 ? -11.492 3.184 10.211 1 98.81 72 LEU B N 1
ATOM 2278 C CA . LEU B 1 72 ? -12.172 4.238 10.961 1 98.81 72 LEU B CA 1
ATOM 2279 C C . LEU B 1 72 ? -13.305 4.844 10.141 1 98.81 72 LEU B C 1
ATOM 2281 O O . LEU B 1 72 ? -14.391 5.105 10.672 1 98.81 72 LEU B O 1
ATOM 2285 N N . ALA B 1 73 ? -13.039 5.059 8.875 1 98.69 73 ALA B N 1
ATOM 2286 C CA . ALA B 1 73 ? -14.078 5.629 8.008 1 98.69 73 ALA B CA 1
ATOM 2287 C C . ALA B 1 73 ? -15.25 4.668 7.863 1 98.69 73 ALA B C 1
ATOM 2289 O O . ALA B 1 73 ? -16.406 5.074 7.973 1 98.69 73 ALA B O 1
ATOM 2290 N N . GLU B 1 74 ? -14.969 3.393 7.602 1 97.81 74 GLU B N 1
ATOM 2291 C CA . GLU B 1 74 ? -16.016 2.406 7.387 1 97.81 74 GLU B CA 1
ATOM 2292 C C . GLU B 1 74 ? -16.844 2.191 8.656 1 97.81 74 GLU B C 1
ATOM 2294 O O . GLU B 1 74 ? -18.062 1.998 8.586 1 97.81 74 GLU B O 1
ATOM 2299 N N . GLN B 1 75 ? -16.156 2.234 9.766 1 97.5 75 GLN B N 1
ATOM 2300 C CA . GLN B 1 75 ? -16.797 1.854 11.023 1 97.5 75 GLN B CA 1
ATOM 2301 C C . GLN B 1 75 ? -17.547 3.033 11.641 1 97.5 75 GLN B C 1
ATOM 2303 O O . GLN B 1 75 ? -18.609 2.854 12.242 1 97.5 75 GLN B O 1
ATOM 2308 N N . TYR B 1 76 ? -17.031 4.246 11.469 1 97.94 76 TYR B N 1
ATOM 2309 C CA . TYR B 1 76 ? -17.516 5.305 12.352 1 97.94 76 TYR B CA 1
ATOM 2310 C C . TYR B 1 76 ? -18.016 6.496 11.547 1 97.94 76 TYR B C 1
ATOM 2312 O O . TYR B 1 76 ? -18.703 7.371 12.086 1 97.94 76 TYR B O 1
ATOM 2320 N N . ALA B 1 77 ? -17.625 6.559 10.242 1 97.75 77 ALA B N 1
ATOM 2321 C CA . ALA B 1 77 ? -18.062 7.727 9.484 1 97.75 77 ALA B CA 1
ATOM 2322 C C . ALA B 1 77 ? -19.578 7.707 9.273 1 97.75 77 ALA B C 1
ATOM 2324 O O . ALA B 1 77 ? -20.156 6.656 9 1 97.75 77 ALA B O 1
ATOM 2325 N N . PRO B 1 78 ? -20.25 8.844 9.43 1 96 78 PRO B N 1
ATOM 2326 C CA . PRO B 1 78 ? -21.688 8.898 9.156 1 96 78 PRO B CA 1
ATOM 2327 C C . PRO B 1 78 ? -22.016 8.602 7.699 1 96 78 PRO B C 1
ATOM 2329 O O . PRO B 1 78 ? -21.234 8.906 6.805 1 96 78 PRO B O 1
ATOM 2332 N N . ALA B 1 79 ? -23.156 8.016 7.574 1 92.06 79 ALA B N 1
ATOM 2333 C CA . ALA B 1 79 ? -23.625 7.762 6.219 1 92.06 79 ALA B CA 1
ATOM 2334 C C . ALA B 1 79 ? -23.641 9.039 5.387 1 92.06 79 ALA B C 1
ATOM 2336 O O . ALA B 1 79 ? -24 10.109 5.883 1 92.06 79 ALA B O 1
ATOM 2337 N N . GLY B 1 80 ? -23.203 8.938 4.195 1 92 80 GLY B N 1
ATOM 2338 C CA . GLY B 1 80 ? -23.25 10.07 3.293 1 92 80 GLY B CA 1
ATOM 2339 C C . GLY B 1 80 ? -21.938 10.844 3.234 1 92 80 GLY B C 1
ATOM 2340 O O . GLY B 1 80 ? -21.75 11.695 2.361 1 92 80 GLY B O 1
ATOM 2341 N N . THR B 1 81 ? -21.078 10.555 4.203 1 93.69 81 THR B N 1
ATOM 2342 C CA . THR B 1 81 ? -19.781 11.211 4.133 1 93.69 81 THR B CA 1
ATOM 2343 C C . THR B 1 81 ? -18.953 10.648 2.979 1 93.69 81 THR B C 1
ATOM 2345 O O . THR B 1 81 ? -19.266 9.586 2.441 1 93.69 81 THR B O 1
ATOM 2348 N N . THR B 1 82 ? -17.938 11.406 2.607 1 96.31 82 THR B N 1
ATOM 2349 C CA . THR B 1 82 ? -17.172 11.055 1.417 1 96.31 82 THR B CA 1
ATOM 2350 C C . THR B 1 82 ? -15.828 10.43 1.8 1 96.31 82 THR B C 1
ATOM 2352 O O . THR B 1 82 ? -14.992 10.164 0.935 1 96.31 82 THR B O 1
ATOM 2355 N N . TYR B 1 83 ? -15.594 10.195 3.059 1 98 83 TYR B N 1
ATOM 2356 C CA . TYR B 1 83 ? -14.281 9.75 3.535 1 98 83 TYR B CA 1
ATOM 2357 C C . TYR B 1 83 ? -13.859 8.469 2.84 1 98 83 TYR B C 1
ATOM 2359 O O . TYR B 1 83 ? -12.688 8.305 2.486 1 98 83 TYR B O 1
ATOM 2367 N N . TYR B 1 84 ? -14.727 7.551 2.695 1 98.25 84 TYR B N 1
ATOM 2368 C CA . TYR B 1 84 ? -14.547 6.293 1.978 1 98.25 84 TYR B CA 1
ATOM 2369 C C . TYR B 1 84 ? -15.844 5.871 1.288 1 98.25 84 TYR B C 1
ATOM 2371 O O . TYR B 1 84 ? -16.609 5.07 1.829 1 98.25 84 TYR B O 1
ATOM 2379 N N . PRO B 1 85 ? -16.031 6.371 0.062 1 96.31 85 PRO B N 1
ATOM 2380 C CA . PRO B 1 85 ? -17.344 6.246 -0.599 1 96.31 85 PRO B CA 1
ATOM 2381 C C . PRO B 1 85 ? -17.75 4.793 -0.831 1 96.31 85 PRO B C 1
ATOM 2383 O O . PRO B 1 85 ? -16.875 3.92 -0.964 1 96.31 85 PRO B O 1
ATOM 2386 N N . PRO B 1 86 ? -19.062 4.559 -0.956 1 94.12 86 PRO B N 1
ATOM 2387 C CA . PRO B 1 86 ? -19.516 3.178 -1.087 1 94.12 86 PRO B CA 1
ATOM 2388 C C . PRO B 1 86 ? -19.375 2.635 -2.506 1 94.12 86 PRO B C 1
ATOM 2390 O O . PRO B 1 86 ? -19.391 1.419 -2.713 1 94.12 86 PRO B O 1
ATOM 2393 N N . ASP B 1 87 ? -19.281 3.477 -3.523 1 95.62 87 ASP B N 1
ATOM 2394 C CA . ASP B 1 87 ? -19.125 3.043 -4.91 1 95.62 87 ASP B CA 1
ATOM 2395 C C . ASP B 1 87 ? -17.781 2.348 -5.125 1 95.62 87 ASP B C 1
ATOM 2397 O O . ASP B 1 87 ? -16.734 2.934 -4.879 1 95.62 87 ASP B O 1
ATOM 2401 N N . PRO B 1 88 ? -17.812 1.11 -5.637 1 97 88 PRO B N 1
ATOM 2402 C CA . PRO B 1 88 ? -16.562 0.339 -5.75 1 97 88 PRO B CA 1
ATOM 2403 C C . PRO B 1 88 ? -15.523 1.027 -6.625 1 97 88 PRO B C 1
ATOM 2405 O O . PRO B 1 88 ? -14.328 0.98 -6.316 1 97 88 PRO B O 1
ATOM 2408 N N . LEU B 1 89 ? -15.961 1.631 -7.668 1 97.12 89 LEU B N 1
ATOM 2409 C CA . LEU B 1 89 ? -15 2.271 -8.562 1 97.12 89 LEU B CA 1
ATOM 2410 C C . LEU B 1 89 ? -14.359 3.48 -7.895 1 97.12 89 LEU B C 1
ATOM 2412 O O . LEU B 1 89 ? -13.148 3.691 -8.016 1 97.12 89 LEU B O 1
ATOM 2416 N N . ARG B 1 90 ? -15.133 4.285 -7.184 1 96.69 90 ARG B N 1
ATOM 2417 C CA . ARG B 1 90 ? -14.586 5.414 -6.438 1 96.69 90 ARG B CA 1
ATOM 2418 C C . ARG B 1 90 ? -13.656 4.938 -5.328 1 96.69 90 ARG B C 1
ATOM 2420 O O . ARG B 1 90 ? -12.594 5.527 -5.105 1 96.69 90 ARG B O 1
ATOM 2427 N N . ARG B 1 91 ? -13.984 3.834 -4.676 1 97.62 91 ARG B N 1
ATOM 2428 C CA . ARG B 1 91 ? -13.133 3.238 -3.648 1 97.62 91 ARG B CA 1
ATOM 2429 C C . ARG B 1 91 ? -11.812 2.768 -4.238 1 97.62 91 ARG B C 1
ATOM 2431 O O . ARG B 1 91 ? -10.766 2.869 -3.59 1 97.62 91 ARG B O 1
ATOM 2438 N N . ALA B 1 92 ? -11.906 2.264 -5.418 1 98.44 92 ALA B N 1
ATOM 2439 C CA . ALA B 1 92 ? -10.688 1.794 -6.07 1 98.44 92 ALA B CA 1
ATOM 2440 C C . ALA B 1 92 ? -9.68 2.93 -6.238 1 98.44 92 ALA B C 1
ATOM 2442 O O . ALA B 1 92 ? -8.477 2.732 -6.059 1 98.44 92 ALA B O 1
ATOM 2443 N N . ILE B 1 93 ? -10.172 4.094 -6.527 1 97.75 93 ILE B N 1
ATOM 2444 C CA . ILE B 1 93 ? -9.297 5.242 -6.715 1 97.75 93 ILE B CA 1
ATOM 2445 C C . ILE B 1 93 ? -8.727 5.684 -5.367 1 97.75 93 ILE B C 1
ATOM 2447 O O . ILE B 1 93 ? -7.539 5.992 -5.258 1 97.75 93 ILE B O 1
ATOM 2451 N N . VAL B 1 94 ? -9.547 5.664 -4.355 1 98.75 94 VAL B N 1
ATOM 2452 C CA . VAL B 1 94 ? -9.078 5.977 -3.01 1 98.75 94 VAL B CA 1
ATOM 2453 C C . VAL B 1 94 ? -7.984 4.988 -2.604 1 98.75 94 VAL B C 1
ATOM 2455 O O . VAL B 1 94 ? -6.914 5.395 -2.143 1 98.75 94 VAL B O 1
ATOM 2458 N N . ASN B 1 95 ? -8.258 3.695 -2.801 1 98.81 95 ASN B N 1
ATOM 2459 C CA . ASN B 1 95 ? -7.301 2.65 -2.461 1 98.81 95 ASN B CA 1
ATOM 2460 C C . ASN B 1 95 ? -5.996 2.811 -3.24 1 98.81 95 ASN B C 1
ATOM 2462 O O . ASN B 1 95 ? -4.91 2.662 -2.68 1 98.81 95 ASN B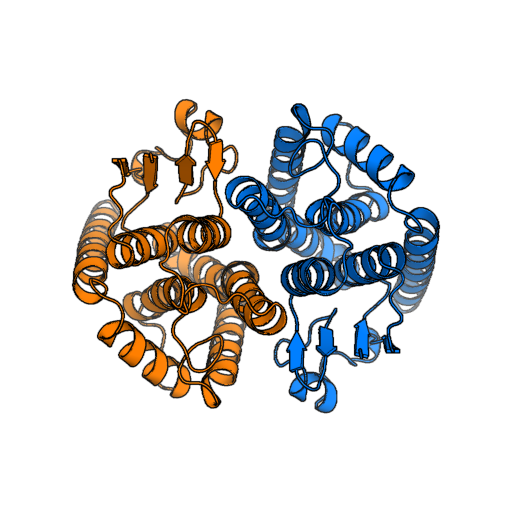 O 1
ATOM 2466 N N . GLN B 1 96 ? -6.129 3.104 -4.488 1 98.56 96 GLN B N 1
ATOM 2467 C CA . GLN B 1 96 ? -4.973 3.334 -5.348 1 98.56 96 GLN B CA 1
ATOM 2468 C C . GLN B 1 96 ? -4.094 4.453 -4.797 1 98.56 96 GLN B C 1
ATOM 2470 O O . GLN B 1 96 ? -2.865 4.344 -4.797 1 98.56 96 GLN B O 1
ATOM 2475 N N . ARG B 1 97 ? -4.691 5.5 -4.348 1 98.56 97 ARG B N 1
ATOM 2476 C CA . ARG B 1 97 ? -3.936 6.641 -3.838 1 98.56 97 ARG B CA 1
ATOM 2477 C C . ARG B 1 97 ? -3.24 6.289 -2.525 1 98.56 97 ARG B C 1
ATOM 2479 O O . ARG B 1 97 ? -2.113 6.723 -2.279 1 98.56 97 ARG B O 1
ATOM 2486 N N . LEU B 1 98 ? -3.936 5.52 -1.683 1 98.81 98 LEU B N 1
ATOM 2487 C CA . LEU B 1 98 ? -3.33 5.086 -0.429 1 98.81 98 LEU B CA 1
ATOM 2488 C C . LEU B 1 98 ? -2.148 4.156 -0.69 1 98.81 98 LEU B C 1
ATOM 2490 O O . LEU B 1 98 ? -1.13 4.23 0 1 98.81 98 LEU B O 1
ATOM 2494 N N . LEU B 1 99 ? -2.283 3.318 -1.648 1 98.56 99 LEU B N 1
ATOM 2495 C CA . LEU B 1 99 ? -1.201 2.408 -2.01 1 98.56 99 LEU B CA 1
ATOM 2496 C C . LEU B 1 99 ? -0.038 3.168 -2.637 1 98.56 99 LEU B C 1
ATOM 2498 O O . LEU B 1 99 ? 1.126 2.854 -2.379 1 98.56 99 LEU B O 1
ATOM 2502 N N . PHE B 1 100 ? -0.35 4.184 -3.494 1 98.06 100 PHE B N 1
ATOM 2503 C CA . PHE B 1 100 ? 0.671 5.062 -4.047 1 98.06 100 PHE B CA 1
ATOM 2504 C C . PHE B 1 100 ? 1.435 5.773 -2.936 1 98.06 100 PHE B C 1
ATOM 2506 O O . PHE B 1 100 ? 2.664 5.852 -2.971 1 98.06 100 PHE B O 1
ATOM 2513 N N . GLU B 1 101 ? 0.7 6.289 -1.99 1 98.31 101 GLU B N 1
ATOM 2514 C CA . GLU B 1 101 ? 1.303 6.965 -0.845 1 98.31 101 GLU B CA 1
ATOM 2515 C C . GLU B 1 101 ? 2.258 6.039 -0.098 1 98.31 101 GLU B C 1
ATOM 2517 O O . GLU B 1 101 ? 3.398 6.41 0.184 1 98.31 101 GLU B O 1
ATOM 2522 N N . CYS B 1 102 ? 1.853 4.84 0.208 1 97 102 CYS B N 1
ATOM 2523 C CA . CYS B 1 102 ? 2.59 3.852 0.989 1 97 102 CYS B CA 1
ATOM 2524 C C . CYS B 1 102 ? 3.756 3.285 0.189 1 97 102 CYS B C 1
ATOM 2526 O O . CYS B 1 102 ? 4.879 3.209 0.69 1 97 102 CYS B O 1
ATOM 2528 N N . GLY B 1 103 ? 3.5 2.959 -1.037 1 96.12 103 GLY B N 1
ATOM 2529 C CA . GLY B 1 103 ? 4.441 2.182 -1.826 1 96.12 103 GLY B CA 1
ATOM 2530 C C . GLY B 1 103 ? 5.43 3.043 -2.594 1 96.12 103 GLY B C 1
ATOM 2531 O O . GLY B 1 103 ? 6.469 2.555 -3.045 1 96.12 103 GLY B O 1
ATOM 2532 N N . THR B 1 104 ? 5.113 4.367 -2.742 1 96.62 104 THR B N 1
ATOM 2533 C CA . THR B 1 104 ? 5.949 5.195 -3.605 1 96.62 104 THR B CA 1
ATOM 2534 C C . THR B 1 104 ? 6.324 6.5 -2.906 1 96.62 104 THR B C 1
ATOM 2536 O O . THR B 1 104 ? 7.48 6.695 -2.525 1 96.62 104 THR B O 1
ATOM 2539 N N . LEU B 1 105 ? 5.379 7.355 -2.611 1 97.75 105 LEU B N 1
ATOM 2540 C CA . LEU B 1 105 ? 5.652 8.719 -2.186 1 97.75 105 LEU B CA 1
ATOM 2541 C C . LEU B 1 105 ? 6.363 8.734 -0.834 1 97.75 105 LEU B C 1
ATOM 2543 O O . LEU B 1 105 ? 7.457 9.289 -0.709 1 97.75 105 LEU B O 1
ATOM 2547 N N . TYR B 1 106 ? 5.773 8.086 0.153 1 96.69 106 TYR B N 1
ATOM 2548 C CA . TYR B 1 106 ? 6.352 8.078 1.491 1 96.69 106 TYR B CA 1
ATOM 2549 C C . TYR B 1 106 ? 7.738 7.438 1.48 1 96.69 106 TYR B C 1
ATOM 2551 O O . TYR B 1 106 ? 8.664 7.938 2.125 1 96.69 106 TYR B O 1
ATOM 2559 N N . LYS B 1 107 ? 7.887 6.406 0.761 1 93.75 107 LYS B N 1
ATOM 2560 C CA . LYS B 1 107 ? 9.156 5.691 0.687 1 93.75 107 LYS B CA 1
ATOM 2561 C C . LYS B 1 107 ? 10.242 6.562 0.058 1 93.75 107 LYS B C 1
ATOM 2563 O O . LYS B 1 107 ? 11.375 6.59 0.536 1 93.75 107 LYS B O 1
ATOM 2568 N N . CYS B 1 108 ? 9.93 7.215 -1.028 1 95.44 108 CYS B N 1
ATOM 2569 C CA . CYS B 1 108 ? 10.891 8.078 -1.689 1 95.44 108 CYS B CA 1
ATOM 2570 C C . CYS B 1 108 ? 11.352 9.203 -0.759 1 95.44 108 CYS B C 1
ATOM 2572 O O . CYS B 1 108 ? 12.539 9.523 -0.699 1 95.44 108 CYS B O 1
ATOM 2574 N N . ILE B 1 109 ? 10.398 9.758 -0.028 1 95.06 109 ILE B N 1
ATOM 2575 C CA . ILE B 1 109 ? 10.719 10.828 0.908 1 95.06 109 ILE B CA 1
ATOM 2576 C C . ILE B 1 109 ? 11.617 10.289 2.021 1 95.06 109 ILE B C 1
ATOM 2578 O O . ILE B 1 109 ? 12.656 10.875 2.32 1 95.06 109 ILE B O 1
ATOM 2582 N N . PHE B 1 110 ? 11.25 9.164 2.543 1 90.31 110 PHE B N 1
ATOM 2583 C CA . PHE B 1 110 ? 11.969 8.57 3.664 1 90.31 110 PHE B CA 1
ATOM 2584 C C . PHE B 1 110 ? 13.391 8.188 3.25 1 90.31 110 PHE B C 1
ATOM 2586 O O . PHE B 1 110 ? 14.352 8.492 3.957 1 90.31 110 PHE B O 1
ATOM 2593 N N . VAL B 1 111 ? 13.523 7.555 2.117 1 89.06 111 VAL B N 1
ATOM 2594 C CA . VAL B 1 111 ? 14.82 7.07 1.656 1 89.06 111 VAL B CA 1
ATOM 2595 C C . VAL B 1 111 ? 15.742 8.258 1.371 1 89.06 111 VAL B C 1
ATOM 2597 O O . VAL B 1 111 ? 16.922 8.219 1.704 1 89.06 111 VAL B O 1
ATOM 2600 N N . TYR B 1 112 ? 15.242 9.297 0.796 1 91.62 112 TYR B N 1
ATOM 2601 C CA . TYR B 1 112 ? 16.062 10.445 0.439 1 91.62 112 TYR B CA 1
ATOM 2602 C C . TYR B 1 112 ? 16.484 11.227 1.681 1 91.62 112 TYR B C 1
ATOM 2604 O O . TYR B 1 112 ? 17.641 11.641 1.805 1 91.62 112 TYR B O 1
ATOM 2612 N N . TYR B 1 113 ? 15.633 11.328 2.664 1 89.62 113 TYR B N 1
ATOM 2613 C CA . TYR B 1 113 ? 15.898 12.273 3.742 1 89.62 113 TYR B CA 1
ATOM 2614 C C . TYR B 1 113 ? 16.391 11.547 4.992 1 89.62 113 TYR B C 1
ATOM 2616 O O . TYR B 1 113 ? 16.969 12.164 5.891 1 89.62 113 TYR B O 1
ATOM 2624 N N . SER B 1 114 ? 16.125 10.258 5.125 1 83.12 114 SER B N 1
ATOM 2625 C CA . SER B 1 114 ? 16.531 9.539 6.328 1 83.12 114 SER B CA 1
ATOM 2626 C C . SER B 1 114 ? 18.031 9.648 6.555 1 83.12 114 SER B C 1
ATOM 2628 O O . SER B 1 114 ? 18.484 9.883 7.676 1 83.12 114 SER B O 1
ATOM 2630 N N . PRO B 1 115 ? 18.844 9.508 5.48 1 77.5 115 PRO B N 1
ATOM 2631 C CA . PRO B 1 115 ? 20.281 9.656 5.711 1 77.5 115 PRO B CA 1
ATOM 2632 C C . PRO B 1 115 ? 20.656 11.055 6.195 1 77.5 115 PRO B C 1
ATOM 2634 O O . PRO B 1 115 ? 21.578 11.195 7.008 1 77.5 115 PRO B O 1
ATOM 2637 N N . VAL B 1 116 ? 19.953 12.016 5.738 1 74.12 116 VAL B N 1
ATOM 2638 C CA . VAL B 1 116 ? 20.25 13.398 6.086 1 74.12 116 VAL B CA 1
ATOM 2639 C C . VAL B 1 116 ? 19.812 13.68 7.52 1 74.12 116 VAL B C 1
ATOM 2641 O O . VAL B 1 116 ? 20.578 14.227 8.32 1 74.12 116 VAL B O 1
ATOM 2644 N N . VAL B 1 117 ? 18.656 13.227 7.836 1 74.12 117 VAL B N 1
ATOM 2645 C CA . VAL B 1 117 ? 18.047 13.562 9.117 1 74.12 117 VAL B CA 1
ATOM 2646 C C . VAL B 1 117 ? 18.609 12.664 10.211 1 74.12 117 VAL B C 1
ATOM 2648 O O . VAL B 1 117 ? 18.891 13.125 11.32 1 74.12 117 VAL B O 1
ATOM 2651 N N . LEU B 1 118 ? 18.859 11.445 9.859 1 68.5 118 LEU B N 1
ATOM 2652 C CA . LEU B 1 118 ? 19.234 10.477 10.883 1 68.5 118 LEU B CA 1
ATOM 2653 C C . LEU B 1 118 ? 20.734 10.273 10.914 1 68.5 118 LEU B C 1
ATOM 2655 O O . LEU B 1 118 ? 21.312 9.961 11.961 1 68.5 118 LEU B O 1
ATOM 2659 N N . GLU B 1 119 ? 21.391 10.414 9.656 1 68.94 119 GLU B N 1
ATOM 2660 C CA . GLU B 1 119 ? 22.781 9.984 9.594 1 68.94 119 GLU B CA 1
ATOM 2661 C C . GLU B 1 119 ? 23.703 11.141 9.211 1 68.94 119 GLU B C 1
ATOM 2663 O O . GLU B 1 119 ? 24.922 10.984 9.203 1 68.94 119 GLU B O 1
ATOM 2668 N N . ARG B 1 120 ? 23.219 12.281 9.016 1 73.19 120 ARG B N 1
ATOM 2669 C CA . ARG B 1 120 ? 24.016 13.422 8.57 1 73.19 120 ARG B CA 1
ATOM 2670 C C . ARG B 1 120 ? 24.859 13.062 7.348 1 73.19 120 ARG B C 1
ATOM 2672 O O . ARG B 1 120 ? 26.031 13.43 7.262 1 73.19 120 ARG B O 1
ATOM 2679 N N . ALA B 1 121 ? 24.234 12.156 6.594 1 76.25 121 ALA B N 1
ATOM 2680 C CA . ALA B 1 121 ? 24.891 11.719 5.363 1 76.25 121 ALA B CA 1
ATOM 2681 C C . ALA B 1 121 ? 24.391 12.516 4.164 1 76.25 121 ALA B C 1
ATOM 2683 O O . ALA B 1 121 ? 23.438 13.289 4.277 1 76.25 121 ALA B O 1
ATOM 2684 N N . THR B 1 122 ? 25.266 12.445 3.078 1 77.31 122 THR B N 1
ATOM 2685 C CA . THR B 1 122 ? 24.875 13.102 1.836 1 77.31 122 THR B CA 1
ATOM 2686 C C . THR B 1 122 ? 23.844 12.281 1.085 1 77.31 122 THR B C 1
ATOM 2688 O O . THR B 1 122 ? 23.984 11.062 0.932 1 77.31 122 THR B O 1
ATOM 2691 N N . PRO B 1 123 ? 22.812 12.992 0.76 1 75.75 123 PRO B N 1
ATOM 2692 C CA . PRO B 1 123 ? 21.781 12.266 0.012 1 75.75 123 PRO B CA 1
ATOM 2693 C C . PRO B 1 123 ? 22.297 11.758 -1.337 1 75.75 123 PRO B C 1
ATOM 2695 O O . PRO B 1 123 ? 23.203 12.344 -1.92 1 75.75 123 PRO B O 1
ATOM 2698 N N . VAL B 1 124 ? 21.812 10.688 -1.786 1 84.75 124 VAL B N 1
ATOM 2699 C CA . VAL B 1 124 ? 22.141 10.039 -3.051 1 84.75 124 VAL B CA 1
ATOM 2700 C C . VAL B 1 124 ? 21.297 10.641 -4.172 1 84.75 124 VAL B C 1
ATOM 2702 O O . VAL B 1 124 ? 20.062 10.727 -4.059 1 84.75 124 VAL B O 1
ATOM 2705 N N . GLU B 1 125 ? 21.938 11.055 -5.191 1 89.19 125 GLU B N 1
ATOM 2706 C CA . GLU B 1 125 ? 21.266 11.758 -6.281 1 89.19 125 GLU B CA 1
ATOM 2707 C C . GLU B 1 125 ? 20.203 10.891 -6.93 1 89.19 125 GLU B C 1
ATOM 2709 O O . GLU B 1 125 ? 19.141 11.391 -7.332 1 89.19 125 GLU B O 1
ATOM 2714 N N . THR B 1 126 ? 20.438 9.609 -7.016 1 90.62 126 THR B N 1
ATOM 2715 C CA . THR B 1 126 ? 19.438 8.719 -7.613 1 90.62 126 THR B CA 1
ATOM 2716 C C . THR B 1 126 ? 18.172 8.695 -6.785 1 90.62 126 THR B C 1
ATOM 2718 O O . THR B 1 126 ? 17.062 8.562 -7.332 1 90.62 126 THR B O 1
ATOM 2721 N N . ASP B 1 127 ? 18.312 8.828 -5.52 1 92.19 127 ASP B N 1
ATOM 2722 C CA . ASP B 1 127 ? 17.141 8.867 -4.637 1 92.19 127 ASP B CA 1
ATOM 2723 C C . ASP B 1 127 ? 16.375 10.172 -4.793 1 92.19 127 ASP B C 1
ATOM 2725 O O . ASP B 1 127 ? 15.148 10.195 -4.703 1 92.19 127 ASP B O 1
ATOM 2729 N N . ARG B 1 128 ? 17.094 11.266 -5.004 1 93.81 128 ARG B N 1
ATOM 2730 C CA . ARG B 1 128 ? 16.453 12.555 -5.262 1 93.81 128 ARG B CA 1
ATOM 2731 C C . ARG B 1 128 ? 15.602 12.5 -6.52 1 93.81 128 ARG B C 1
ATOM 2733 O O . ARG B 1 128 ? 14.5 13.047 -6.555 1 93.81 128 ARG B O 1
ATOM 2740 N N . GLN B 1 129 ? 16.141 11.867 -7.527 1 95.69 129 GLN B N 1
ATOM 2741 C CA . GLN B 1 129 ? 15.422 11.758 -8.789 1 95.69 129 GLN B CA 1
ATOM 2742 C C . GLN B 1 129 ? 14.133 10.961 -8.617 1 95.69 129 GLN B C 1
ATOM 2744 O O . GLN B 1 129 ? 13.094 11.328 -9.188 1 95.69 129 GLN B O 1
ATOM 2749 N N . LYS B 1 130 ? 14.164 9.914 -7.879 1 94.88 130 LYS B N 1
ATOM 2750 C CA . LYS B 1 130 ? 12.969 9.117 -7.594 1 94.88 130 LYS B CA 1
ATOM 2751 C C . LYS B 1 130 ? 11.93 9.953 -6.855 1 94.88 130 LYS B C 1
ATOM 2753 O O . LYS B 1 130 ? 10.727 9.828 -7.121 1 94.88 130 LYS B O 1
ATOM 2758 N N . LEU B 1 131 ? 12.422 10.727 -5.914 1 96.94 131 LEU B N 1
ATOM 2759 C CA . LEU B 1 131 ? 11.523 11.602 -5.156 1 96.94 131 LEU B CA 1
ATOM 2760 C C . LEU B 1 131 ? 10.875 12.633 -6.066 1 96.94 131 LEU B C 1
ATOM 2762 O O . LEU B 1 131 ? 9.656 12.844 -6.004 1 96.94 131 LEU B O 1
ATOM 2766 N N . ILE B 1 132 ? 11.664 13.234 -6.938 1 97.5 132 ILE B N 1
ATOM 2767 C CA . ILE B 1 132 ? 11.172 14.219 -7.895 1 97.5 132 ILE B CA 1
ATOM 2768 C C . ILE B 1 132 ? 10.094 13.594 -8.773 1 97.5 132 ILE B C 1
ATOM 2770 O O . ILE B 1 132 ? 9.031 14.18 -8.969 1 97.5 132 ILE B O 1
ATOM 2774 N N . GLU B 1 133 ? 10.305 12.398 -9.219 1 96.38 133 GLU B N 1
ATOM 2775 C CA . GLU B 1 133 ? 9.352 11.688 -10.07 1 96.38 133 GLU B CA 1
ATOM 2776 C C . GLU B 1 133 ? 8.055 11.391 -9.312 1 96.38 133 GLU B C 1
ATOM 2778 O O . GLU B 1 133 ? 6.965 11.516 -9.875 1 96.38 133 GLU B O 1
ATOM 2783 N N . ALA B 1 134 ? 8.203 10.969 -8.094 1 97.62 134 ALA B N 1
ATOM 2784 C CA . ALA B 1 134 ? 7.027 10.664 -7.285 1 97.62 134 ALA B CA 1
ATOM 2785 C C . ALA B 1 134 ? 6.168 11.906 -7.074 1 97.62 134 ALA B C 1
ATOM 2787 O O . ALA B 1 134 ? 4.941 11.844 -7.176 1 97.62 134 ALA B O 1
ATOM 2788 N N . VAL B 1 135 ? 6.789 13.039 -6.773 1 98.5 135 VAL B N 1
ATOM 2789 C CA . VAL B 1 135 ? 6.062 14.289 -6.562 1 98.5 135 VAL B CA 1
ATOM 2790 C C . VAL B 1 135 ? 5.43 14.75 -7.875 1 98.5 135 VAL B C 1
ATOM 2792 O O . VAL B 1 135 ? 4.316 15.281 -7.879 1 98.5 135 VAL B O 1
ATOM 2795 N N . ALA B 1 136 ? 6.105 14.516 -8.969 1 97.62 136 ALA B N 1
ATOM 2796 C CA . ALA B 1 136 ? 5.562 14.852 -10.281 1 97.62 136 ALA B CA 1
ATOM 2797 C C . ALA B 1 136 ? 4.312 14.031 -10.586 1 97.62 136 ALA B C 1
ATOM 2799 O O . ALA B 1 136 ? 3.354 14.539 -11.164 1 97.62 136 ALA B O 1
ATOM 2800 N N . VAL B 1 137 ? 4.34 12.781 -10.258 1 96.19 137 VAL B N 1
ATOM 2801 C CA . VAL B 1 137 ? 3.172 11.93 -10.43 1 96.19 137 VAL B CA 1
ATOM 2802 C C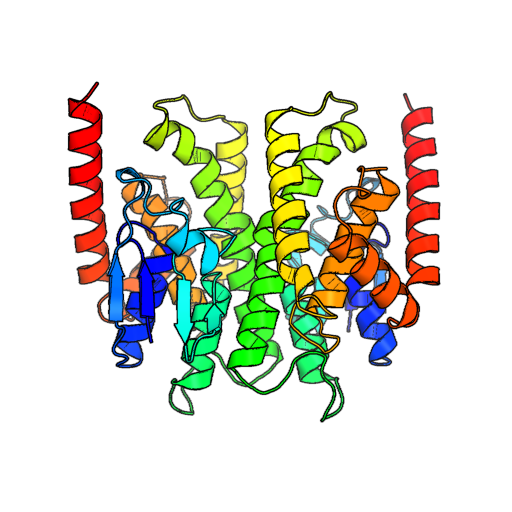 . VAL B 1 137 ? 1.994 12.492 -9.641 1 96.19 137 VAL B C 1
ATOM 2804 O O . VAL B 1 137 ? 0.881 12.602 -10.164 1 96.19 137 VAL B O 1
ATOM 2807 N N . LEU B 1 138 ? 2.23 12.836 -8.367 1 97.94 138 LEU B N 1
ATOM 2808 C CA . LEU B 1 138 ? 1.183 13.422 -7.535 1 97.94 138 LEU B CA 1
ATOM 2809 C C . LEU B 1 138 ? 0.64 14.695 -8.164 1 97.94 138 LEU B C 1
ATOM 2811 O O . LEU B 1 138 ? -0.573 14.922 -8.188 1 97.94 138 LEU B O 1
ATOM 2815 N N . ASP B 1 139 ? 1.539 15.516 -8.656 1 98.25 139 ASP B N 1
ATOM 2816 C CA . ASP B 1 139 ? 1.129 16.766 -9.305 1 98.25 139 ASP B CA 1
ATOM 2817 C C . ASP B 1 139 ? 0.238 16.484 -10.516 1 98.25 139 ASP B C 1
ATOM 2819 O O . ASP B 1 139 ? -0.721 17.219 -10.766 1 98.25 139 ASP B O 1
ATOM 2823 N N . GLY B 1 140 ? 0.587 15.445 -11.266 1 95.62 140 GLY B N 1
ATOM 2824 C CA . GLY B 1 140 ? -0.235 15.031 -12.391 1 95.62 140 GLY B CA 1
ATOM 2825 C C . GLY B 1 140 ? -1.627 14.586 -11.977 1 95.62 140 GLY B C 1
ATOM 2826 O O . GLY B 1 140 ? -2.613 14.945 -12.625 1 95.62 140 GLY B O 1
ATOM 2827 N N . ILE B 1 141 ? -1.736 13.844 -10.922 1 94.62 141 ILE B N 1
ATOM 2828 C CA . ILE B 1 141 ? -3.006 13.367 -10.383 1 94.62 141 ILE B CA 1
ATOM 2829 C C . ILE B 1 141 ? -3.891 14.555 -10.023 1 94.62 141 ILE B C 1
ATOM 2831 O O . ILE B 1 141 ? -5.098 14.547 -10.273 1 94.62 141 ILE B O 1
ATOM 2835 N N . LEU B 1 142 ? -3.316 15.578 -9.516 1 97.56 142 LEU B N 1
ATOM 2836 C CA . LEU B 1 142 ? -4.039 16.688 -8.898 1 97.56 142 LEU B CA 1
ATOM 2837 C C . LEU B 1 142 ? -4.344 17.781 -9.922 1 97.56 142 LEU B C 1
ATOM 2839 O O . LEU B 1 142 ? -5.016 18.766 -9.602 1 97.56 142 LEU B O 1
ATOM 2843 N N . GLN B 1 143 ? -3.873 17.594 -11.141 1 95.12 143 GLN B N 1
ATOM 2844 C CA . GLN B 1 143 ? -4.121 18.594 -12.18 1 95.12 143 GLN B CA 1
ATOM 2845 C C . GLN B 1 143 ? -5.605 18.688 -12.508 1 95.12 143 GLN B C 1
ATOM 2847 O O . GLN B 1 143 ? -6.086 19.734 -12.938 1 95.12 143 GLN B O 1
ATOM 2852 N N . HIS B 1 144 ? -6.359 17.609 -12.25 1 87.62 144 HIS B N 1
ATOM 2853 C CA . HIS B 1 144 ? -7.73 17.594 -12.75 1 87.62 144 HIS B CA 1
ATOM 2854 C C . HIS B 1 144 ? -8.719 17.297 -11.633 1 87.62 144 HIS B C 1
ATOM 2856 O O . HIS B 1 144 ? -9.867 16.938 -11.891 1 87.62 144 HIS B O 1
ATOM 2862 N N . SER B 1 145 ? -8.312 17.422 -10.484 1 94.62 145 SER B N 1
ATOM 2863 C CA . SER B 1 145 ? -9.188 17.109 -9.359 1 94.62 145 SER B CA 1
ATOM 2864 C C . SER B 1 145 ? -8.898 18.016 -8.164 1 94.62 145 SER B C 1
ATOM 2866 O O . SER B 1 145 ? -7.777 18.5 -8.008 1 94.62 145 SER B O 1
ATOM 2868 N N . ALA B 1 146 ? -9.898 18.25 -7.332 1 97.5 146 ALA B N 1
ATOM 2869 C CA . ALA B 1 146 ? -9.75 19.078 -6.137 1 97.5 146 ALA B CA 1
ATOM 2870 C C . ALA B 1 146 ? -9 18.328 -5.043 1 97.5 146 ALA B C 1
ATOM 2872 O O . ALA B 1 146 ? -8.297 18.938 -4.234 1 97.5 146 ALA B O 1
ATOM 2873 N N . PHE B 1 147 ? -9.188 17.031 -5.062 1 98.62 147 PHE B N 1
ATOM 2874 C CA . PHE B 1 147 ? -8.547 16.172 -4.074 1 98.62 147 PHE B CA 1
ATOM 2875 C C . PHE B 1 147 ? -7.887 14.977 -4.746 1 98.62 147 PHE B C 1
ATOM 2877 O O . PHE B 1 147 ? -8.016 14.789 -5.961 1 98.62 147 PHE B O 1
ATOM 2884 N N . VAL B 1 148 ? -7.109 14.18 -4.02 1 98.5 148 VAL B N 1
ATOM 2885 C CA . VAL B 1 148 ? -6.219 13.188 -4.617 1 98.5 148 VAL B CA 1
ATOM 2886 C C . VAL B 1 148 ? -7.043 12.07 -5.246 1 98.5 148 VAL B C 1
ATOM 2888 O O . VAL B 1 148 ? -6.574 11.383 -6.156 1 98.5 148 VAL B O 1
ATOM 2891 N N . ALA B 1 149 ? -8.258 11.82 -4.758 1 97.94 149 ALA B N 1
ATOM 2892 C CA . ALA B 1 149 ? -9.086 10.75 -5.316 1 97.94 149 ALA B CA 1
ATOM 2893 C C . ALA B 1 149 ? -10.32 11.32 -6.02 1 97.94 149 ALA B C 1
ATOM 2895 O O . ALA B 1 149 ? -11.336 10.633 -6.152 1 97.94 149 ALA B O 1
ATOM 2896 N N . GLY B 1 150 ? -10.32 12.555 -6.426 1 96.75 150 GLY B N 1
ATOM 2897 C CA . GLY B 1 150 ? -11.438 13.172 -7.117 1 96.75 150 GLY B CA 1
ATOM 2898 C C . GLY B 1 150 ? -11.836 14.516 -6.527 1 96.75 150 GLY B C 1
ATOM 2899 O O . GLY B 1 150 ? -10.977 15.297 -6.113 1 96.75 150 GLY B O 1
ATOM 2900 N N . ASP B 1 151 ? -13.141 14.727 -6.496 1 96.38 151 ASP B N 1
ATOM 2901 C CA . ASP B 1 151 ? -13.602 16.078 -6.164 1 96.38 151 ASP B CA 1
ATOM 2902 C C . ASP B 1 151 ? -13.961 16.188 -4.684 1 96.38 151 ASP B C 1
ATOM 2904 O O . ASP B 1 151 ? -14.219 17.281 -4.184 1 96.38 151 ASP B O 1
ATOM 2908 N N . CYS B 1 152 ? -13.93 15.117 -4.055 1 97.5 152 CYS B N 1
ATOM 2909 C CA . CYS B 1 152 ? -14.312 15.117 -2.648 1 97.5 152 CYS B CA 1
ATOM 2910 C C . CYS B 1 152 ? -13.156 14.672 -1.766 1 97.5 152 CYS B C 1
ATOM 2912 O O . CYS B 1 152 ? -12.312 13.875 -2.188 1 97.5 152 CYS B O 1
ATOM 2914 N N . LEU B 1 153 ? -13.164 15.211 -0.537 1 98.5 153 LEU B N 1
ATOM 2915 C CA . LEU B 1 153 ? -12.188 14.836 0.485 1 98.5 153 LEU B CA 1
ATOM 2916 C C . LEU B 1 153 ? -12.383 13.383 0.901 1 98.5 153 LEU B C 1
ATOM 2918 O O . LEU B 1 153 ? -13.508 12.945 1.154 1 98.5 153 LEU B O 1
ATOM 2922 N N . THR B 1 154 ? -11.375 12.602 0.889 1 98.81 154 THR B N 1
ATOM 2923 C CA . THR B 1 154 ? -11.422 11.211 1.333 1 98.81 154 THR B CA 1
ATOM 2924 C C . THR B 1 154 ? -10.281 10.922 2.309 1 98.81 154 THR B C 1
ATOM 2926 O O . THR B 1 154 ? -9.453 11.789 2.578 1 98.81 154 THR B O 1
ATOM 2929 N N . VAL B 1 155 ? -10.188 9.703 2.801 1 98.88 155 VAL B N 1
ATOM 2930 C CA . VAL B 1 155 ? -9.133 9.281 3.721 1 98.88 155 VAL B CA 1
ATOM 2931 C C . VAL B 1 155 ? -7.777 9.359 3.023 1 98.88 155 VAL B C 1
ATOM 2933 O O . VAL B 1 155 ? -6.742 9.508 3.68 1 98.88 155 VAL B O 1
ATOM 2936 N N . ALA B 1 156 ? -7.73 9.25 1.706 1 98.88 156 ALA B N 1
ATOM 2937 C CA . ALA B 1 156 ? -6.473 9.367 0.972 1 98.88 156 ALA B CA 1
ATOM 2938 C C . ALA B 1 156 ? -5.867 10.758 1.145 1 98.88 156 ALA B C 1
ATOM 2940 O O . ALA B 1 156 ? -4.645 10.906 1.212 1 98.88 156 ALA B O 1
ATOM 2941 N N . ASP B 1 157 ? -6.703 11.766 1.204 1 98.88 157 ASP B N 1
ATOM 2942 C CA . ASP B 1 157 ? -6.203 13.117 1.405 1 98.88 157 ASP B CA 1
ATOM 2943 C C . ASP B 1 157 ? -5.578 13.273 2.789 1 98.88 157 ASP B C 1
ATOM 2945 O O . ASP B 1 157 ? -4.559 13.945 2.943 1 98.88 157 ASP B O 1
ATOM 2949 N N . TYR B 1 158 ? -6.172 12.688 3.807 1 98.81 158 TYR B N 1
ATOM 2950 C CA . TYR B 1 158 ? -5.609 12.727 5.152 1 98.81 158 TYR B CA 1
ATOM 2951 C C . TYR B 1 158 ? -4.211 12.117 5.176 1 98.81 158 TYR B C 1
ATOM 2953 O O . TYR B 1 158 ? -3.303 12.664 5.805 1 98.81 158 TYR B O 1
ATOM 2961 N N . SER B 1 159 ? -4.055 11.016 4.508 1 98.81 159 SER B N 1
ATOM 2962 C CA . SER B 1 159 ? -2.764 10.336 4.453 1 98.81 159 SER B CA 1
ATOM 2963 C C . SER B 1 159 ? -1.734 11.172 3.699 1 98.81 159 SER B C 1
ATOM 2965 O O . SER B 1 159 ? -0.676 11.5 4.238 1 98.81 159 SER B O 1
ATOM 2967 N N . LEU B 1 160 ? -2.037 11.57 2.5 1 98.81 160 LEU B N 1
ATOM 2968 C CA . LEU B 1 160 ? -1.065 12.18 1.601 1 98.81 160 LEU B CA 1
ATOM 2969 C C . LEU B 1 160 ? -0.703 13.586 2.066 1 98.81 160 LEU B C 1
ATOM 2971 O O . LEU B 1 160 ? 0.436 14.031 1.896 1 98.81 160 LEU B O 1
ATOM 2975 N N . VAL B 1 161 ? -1.645 14.32 2.646 1 98.75 161 VAL B N 1
ATOM 2976 C CA . VAL B 1 161 ? -1.337 15.688 3.059 1 98.75 161 VAL B CA 1
ATOM 2977 C C . VAL B 1 161 ? -0.314 15.672 4.191 1 98.75 161 VAL B C 1
ATOM 2979 O O . VAL B 1 161 ? 0.559 16.531 4.262 1 98.75 161 VAL B O 1
ATOM 2982 N N . CYS B 1 162 ? -0.422 14.688 5.082 1 98.06 162 CYS B N 1
ATOM 2983 C CA . CYS B 1 162 ? 0.552 14.562 6.16 1 98.06 162 CYS B CA 1
ATOM 2984 C C . CYS B 1 162 ? 1.909 14.125 5.621 1 98.06 162 CYS B C 1
ATOM 2986 O O . CYS B 1 162 ? 2.947 14.578 6.102 1 98.06 162 CYS B O 1
ATOM 2988 N N . THR B 1 163 ? 1.893 13.273 4.648 1 97.69 163 THR B N 1
ATOM 2989 C CA . THR B 1 163 ? 3.131 12.875 3.992 1 97.69 163 THR B CA 1
ATOM 2990 C C . THR B 1 163 ? 3.805 14.07 3.326 1 97.69 163 THR B C 1
ATOM 2992 O O . THR B 1 163 ? 5.008 14.281 3.494 1 97.69 163 THR B O 1
ATOM 2995 N N . VAL B 1 164 ? 3.037 14.891 2.598 1 97.88 164 VAL B N 1
ATOM 2996 C CA . VAL B 1 164 ? 3.566 16.047 1.877 1 97.88 164 VAL B CA 1
ATOM 2997 C C . VAL B 1 164 ? 4.055 17.094 2.871 1 97.88 164 VAL B C 1
ATOM 2999 O O . VAL B 1 164 ? 4.996 17.844 2.586 1 97.88 164 VAL B O 1
ATOM 3002 N N . SER B 1 165 ? 3.479 17.141 4.062 1 96.31 165 SER B N 1
ATOM 3003 C CA . SER B 1 165 ? 3.941 18.078 5.086 1 96.31 165 SER B CA 1
ATOM 3004 C C . SER B 1 165 ? 5.414 17.844 5.418 1 96.31 165 SER B C 1
ATOM 3006 O O . SER B 1 165 ? 6.117 18.781 5.809 1 96.31 165 SER B O 1
ATOM 3008 N N . MET B 1 166 ? 5.918 16.625 5.293 1 93.31 166 MET B N 1
ATOM 3009 C CA . MET B 1 166 ? 7.332 16.328 5.496 1 93.31 166 MET B CA 1
ATOM 3010 C C . MET B 1 166 ? 8.203 17.078 4.496 1 93.31 166 MET B C 1
ATOM 3012 O O . MET B 1 166 ? 9.258 17.594 4.855 1 93.31 166 MET B O 1
ATOM 3016 N N . LEU B 1 167 ? 7.719 17.078 3.23 1 95.06 167 LEU B N 1
ATOM 3017 C CA . LEU B 1 167 ? 8.453 17.797 2.197 1 95.06 167 LEU B CA 1
ATOM 3018 C C . LEU B 1 167 ? 8.562 19.281 2.547 1 95.06 167 LEU B C 1
ATOM 3020 O O . LEU B 1 167 ? 9.609 19.891 2.338 1 95.06 167 LEU B O 1
ATOM 3024 N N . VAL B 1 168 ? 7.5 19.812 3.105 1 93.44 168 VAL B N 1
ATOM 3025 C CA . VAL B 1 168 ? 7.469 21.234 3.473 1 93.44 168 VAL B CA 1
ATOM 3026 C C . VAL B 1 168 ? 8.445 21.484 4.621 1 93.44 168 VAL B C 1
ATOM 3028 O O . VAL B 1 168 ? 9.258 22.406 4.555 1 93.44 168 VAL B O 1
ATOM 3031 N N . VAL B 1 169 ? 8.414 20.672 5.613 1 89.38 169 VAL B N 1
ATOM 3032 C CA . VAL B 1 169 ? 9.25 20.844 6.797 1 89.38 169 VAL B CA 1
ATOM 3033 C C . VAL B 1 169 ? 10.719 20.656 6.422 1 89.38 169 VAL B C 1
ATOM 3035 O O . VAL B 1 169 ? 11.594 21.328 6.977 1 89.38 169 VAL B O 1
ATOM 3038 N N . LEU B 1 170 ? 11 19.844 5.434 1 89 170 LEU B N 1
ATOM 3039 C CA . LEU B 1 170 ? 12.367 19.531 5.035 1 89 170 LEU B CA 1
ATOM 3040 C C . LEU B 1 170 ? 12.828 20.438 3.902 1 89 170 LEU B C 1
ATOM 3042 O O . LEU B 1 170 ? 13.883 20.219 3.305 1 89 170 LEU B O 1
ATOM 3046 N N . LYS B 1 171 ? 11.977 21.391 3.465 1 91.38 171 LYS B N 1
ATOM 3047 C CA . LYS B 1 171 ? 12.273 22.469 2.52 1 91.38 171 LYS B CA 1
ATOM 3048 C C . LYS B 1 171 ? 12.531 21.922 1.12 1 91.38 171 LYS B C 1
ATOM 3050 O O . LYS B 1 171 ? 13.422 22.391 0.413 1 91.38 171 LYS B O 1
ATOM 3055 N N . PHE B 1 172 ? 11.93 20.797 0.863 1 94.56 172 PHE B N 1
ATOM 3056 C CA . PHE B 1 172 ? 11.891 20.359 -0.527 1 94.56 172 PHE B CA 1
ATOM 3057 C C . PHE B 1 172 ? 11.227 21.406 -1.408 1 94.56 172 PHE B C 1
ATOM 3059 O O . PHE B 1 172 ? 10.227 22.016 -1.017 1 94.56 172 PHE B O 1
ATOM 3066 N N . GLU B 1 173 ? 11.781 21.75 -2.574 1 96 173 GLU B N 1
ATOM 3067 C CA . GLU B 1 173 ? 11.258 22.781 -3.463 1 96 173 GLU B CA 1
ATOM 3068 C C . GLU B 1 173 ? 9.961 22.328 -4.129 1 96 173 GLU B C 1
ATOM 3070 O O . GLU B 1 173 ? 9.984 21.562 -5.086 1 96 173 GLU B O 1
ATOM 3075 N N . LEU B 1 174 ? 8.797 22.875 -3.684 1 97.94 174 LEU B N 1
ATOM 3076 C CA . LEU B 1 174 ? 7.492 22.5 -4.215 1 97.94 174 LEU B CA 1
ATOM 3077 C C . LEU B 1 174 ? 7.02 23.484 -5.27 1 97.94 174 LEU B C 1
ATOM 3079 O O . LEU B 1 174 ? 5.977 23.281 -5.898 1 97.94 174 LEU B O 1
ATOM 3083 N N . SER B 1 175 ? 7.754 24.547 -5.555 1 97.75 175 SER B N 1
ATOM 3084 C CA . SER B 1 175 ? 7.367 25.641 -6.434 1 97.75 175 SER B CA 1
ATOM 3085 C C . SER B 1 175 ? 6.988 25.141 -7.82 1 97.75 175 SER B C 1
ATOM 3087 O O . SER B 1 175 ? 6.047 25.641 -8.438 1 97.75 175 SER B O 1
ATOM 3089 N N . PRO B 1 176 ? 7.688 24.094 -8.383 1 98.12 176 PRO B N 1
ATOM 3090 C CA . PRO B 1 176 ? 7.344 23.625 -9.727 1 98.12 176 PRO B CA 1
ATOM 3091 C C . PRO B 1 176 ? 6.043 22.828 -9.758 1 98.12 176 PRO B C 1
ATOM 3093 O O . PRO B 1 176 ? 5.531 22.516 -10.836 1 98.12 176 PRO B O 1
ATOM 3096 N N . TYR B 1 177 ? 5.5 22.516 -8.656 1 98.5 177 TYR B N 1
ATOM 3097 C CA . TYR B 1 177 ? 4.352 21.625 -8.562 1 98.5 177 TYR B CA 1
ATOM 3098 C C . TYR B 1 177 ? 3.109 22.375 -8.102 1 98.5 177 TYR B C 1
ATOM 3100 O O . TYR B 1 177 ? 2.652 22.188 -6.973 1 98.5 177 TYR B O 1
ATOM 3108 N N . ALA B 1 178 ? 2.502 23.094 -9 1 98.31 178 ALA B N 1
ATOM 3109 C CA . ALA B 1 178 ? 1.419 24.031 -8.695 1 98.31 178 ALA B CA 1
ATOM 3110 C C . ALA B 1 178 ? 0.184 23.281 -8.195 1 98.31 178 ALA B C 1
ATOM 3112 O O . ALA B 1 178 ? -0.516 23.766 -7.297 1 98.31 178 ALA B O 1
ATOM 3113 N N . ALA B 1 179 ? -0.107 22.125 -8.82 1 98.62 179 ALA B N 1
ATOM 3114 C CA . ALA B 1 179 ? -1.297 21.391 -8.414 1 98.62 179 ALA B CA 1
ATOM 3115 C C . ALA B 1 179 ? -1.146 20.828 -7 1 98.62 179 ALA B C 1
ATOM 3117 O O . ALA B 1 179 ? -2.107 20.812 -6.23 1 98.62 179 ALA B O 1
ATOM 3118 N N . VAL B 1 180 ? 0.056 20.391 -6.648 1 98.69 180 VAL B N 1
ATOM 3119 C CA . VAL B 1 180 ? 0.328 19.891 -5.305 1 98.69 180 VAL B CA 1
ATOM 3120 C C . VAL B 1 180 ? 0.162 21.016 -4.293 1 98.69 180 VAL B C 1
ATOM 3122 O O . VAL B 1 180 ? -0.455 20.828 -3.24 1 98.69 180 VAL B O 1
ATOM 3125 N N . ARG B 1 181 ? 0.7 22.172 -4.609 1 98.38 181 ARG B N 1
ATOM 3126 C CA . ARG B 1 181 ? 0.611 23.312 -3.705 1 98.38 181 ARG B CA 1
ATOM 3127 C C . ARG B 1 181 ? -0.842 23.719 -3.473 1 98.38 181 ARG B C 1
ATOM 3129 O O . ARG B 1 181 ? -1.251 23.953 -2.334 1 98.38 181 ARG B O 1
ATOM 3136 N N . ARG B 1 182 ? -1.587 23.797 -4.52 1 98.44 182 ARG B N 1
ATOM 3137 C CA . ARG B 1 182 ? -2.998 24.156 -4.418 1 98.44 182 ARG B CA 1
ATOM 3138 C C . ARG B 1 182 ? -3.756 23.156 -3.545 1 98.44 182 ARG B C 1
ATOM 3140 O O . ARG B 1 182 ? -4.52 23.547 -2.662 1 98.44 182 ARG B O 1
ATOM 3147 N N . TRP B 1 183 ? -3.57 21.906 -3.824 1 98.75 183 TRP B N 1
ATOM 3148 C CA . TRP B 1 183 ? -4.207 20.828 -3.064 1 98.75 183 TRP B CA 1
ATOM 3149 C C . TRP B 1 183 ? -3.803 20.891 -1.596 1 98.75 183 TRP B C 1
ATOM 3151 O O . TRP B 1 183 ? -4.641 20.719 -0.708 1 98.75 183 TRP B O 1
ATOM 3161 N N . TYR B 1 184 ? -2.521 21.094 -1.383 1 98.44 184 TYR B N 1
ATOM 3162 C CA . TYR B 1 184 ? -2 21.156 -0.022 1 98.44 184 TYR B CA 1
ATOM 3163 C C . TYR B 1 184 ? -2.674 22.266 0.77 1 98.44 184 TYR B C 1
ATOM 3165 O O . TYR B 1 184 ? -3.125 22.047 1.896 1 98.44 184 TYR B O 1
ATOM 3173 N N . GLU B 1 185 ? -2.797 23.453 0.239 1 97.69 185 GLU B N 1
ATOM 3174 C CA . GLU B 1 185 ? -3.457 24.578 0.888 1 97.69 185 GLU B CA 1
ATOM 3175 C C . GLU B 1 185 ? -4.938 24.297 1.119 1 97.69 185 GLU B C 1
ATOM 3177 O O . GLU B 1 185 ? -5.488 24.656 2.162 1 97.69 185 GLU B O 1
ATOM 3182 N N . ARG B 1 186 ? -5.559 23.703 0.165 1 98.19 186 ARG B N 1
ATOM 3183 C CA . ARG B 1 186 ? -6.965 23.328 0.31 1 98.19 186 ARG B CA 1
ATOM 3184 C C . ARG B 1 186 ? -7.16 22.391 1.488 1 98.19 186 ARG B C 1
ATOM 3186 O O . ARG B 1 186 ? -8.078 22.562 2.291 1 98.19 186 ARG B O 1
ATOM 3193 N N . CYS B 1 187 ? -6.305 21.344 1.563 1 98.31 187 CYS B N 1
ATOM 3194 C CA . CYS B 1 187 ? -6.406 20.359 2.643 1 98.31 187 CYS B CA 1
ATOM 3195 C C . CYS B 1 187 ? -6.219 21.031 4 1 98.31 187 CYS B C 1
ATOM 3197 O O . CYS B 1 187 ? -6.941 20.719 4.949 1 98.31 187 CYS B O 1
ATOM 3199 N N . LYS B 1 188 ? -5.301 21.938 4.086 1 96.94 188 LYS B N 1
ATOM 3200 C CA . LYS B 1 188 ? -5.062 22.656 5.332 1 96.94 188 LYS B CA 1
ATOM 3201 C C . LYS B 1 188 ? -6.316 23.406 5.785 1 96.94 188 LYS B C 1
ATOM 3203 O O . LYS B 1 188 ? -6.59 23.5 6.984 1 96.94 188 LYS B O 1
ATOM 3208 N N . GLU B 1 189 ? -7 23.875 4.852 1 96.88 189 GLU B N 1
ATOM 3209 C CA . GLU B 1 189 ? -8.195 24.672 5.137 1 96.88 189 GLU B CA 1
ATOM 3210 C C . GLU B 1 189 ? -9.359 23.781 5.555 1 96.88 189 GLU B C 1
ATOM 3212 O O . GLU B 1 189 ? -10.109 24.125 6.469 1 96.88 189 GLU B O 1
ATOM 3217 N N . VAL B 1 190 ? -9.539 22.672 4.945 1 97.69 190 VAL B N 1
ATOM 3218 C CA . VAL B 1 190 ? -10.789 21.938 5.09 1 97.69 190 VAL B CA 1
ATOM 3219 C C . VAL B 1 190 ? -10.633 20.844 6.148 1 97.69 190 VAL B C 1
ATOM 3221 O O . VAL B 1 190 ? -11.625 20.328 6.664 1 97.69 190 VAL B O 1
ATOM 3224 N N . ILE B 1 191 ? -9.414 20.406 6.438 1 98.06 191 ILE B N 1
ATOM 3225 C CA . ILE B 1 191 ? -9.211 19.359 7.434 1 98.06 191 ILE B CA 1
ATOM 3226 C C . ILE B 1 191 ? -9.078 19.984 8.82 1 98.06 191 ILE B C 1
ATOM 3228 O O . ILE B 1 191 ? -8.078 20.641 9.117 1 98.06 191 ILE B O 1
ATOM 3232 N N . ALA B 1 192 ? -10.078 19.734 9.594 1 94.62 192 ALA B N 1
ATOM 3233 C CA . ALA B 1 192 ? -10.117 20.312 10.938 1 94.62 192 ALA B CA 1
ATOM 3234 C C . ALA B 1 192 ? -8.922 19.859 11.766 1 94.62 192 ALA B C 1
ATOM 3236 O O . ALA B 1 192 ? -8.562 18.672 11.75 1 94.62 192 ALA B O 1
ATOM 3237 N N . GLY B 1 193 ? -8.266 20.812 12.461 1 95.75 193 GLY B N 1
ATOM 3238 C CA . GLY B 1 193 ? -7.191 20.484 13.383 1 95.75 193 GLY B CA 1
ATOM 3239 C C . GLY B 1 193 ? -5.84 20.359 12.703 1 95.75 193 GLY B C 1
ATOM 3240 O O . GLY B 1 193 ? -4.816 20.203 13.375 1 95.75 193 GLY B O 1
ATOM 3241 N N . TYR B 1 194 ? -5.805 20.438 11.367 1 97.25 194 TYR B N 1
ATOM 3242 C CA . TYR B 1 194 ? -4.574 20.188 10.625 1 97.25 194 TYR B CA 1
ATOM 3243 C C . TYR B 1 194 ? -3.477 21.156 11.062 1 97.25 194 TYR B C 1
ATOM 3245 O O . TYR B 1 194 ? -2.369 20.734 11.406 1 97.25 194 TYR B O 1
ATOM 3253 N N . THR B 1 195 ? -3.758 22.438 11.07 1 94.56 195 THR B N 1
ATOM 3254 C CA . THR B 1 195 ? -2.76 23.469 11.359 1 94.56 195 THR B CA 1
ATOM 3255 C C . THR B 1 195 ? -2.211 23.297 12.773 1 94.56 195 THR B C 1
ATOM 3257 O O . THR B 1 195 ? -0.996 23.344 12.977 1 94.56 195 THR B O 1
ATOM 3260 N N . ASP B 1 196 ? -3.086 23.047 13.695 1 94.75 196 ASP B N 1
ATOM 3261 C CA . ASP B 1 196 ? -2.678 22.906 15.094 1 94.75 196 ASP B CA 1
ATOM 3262 C C . ASP B 1 196 ? -1.795 21.672 15.281 1 94.75 196 ASP B C 1
ATOM 3264 O O . ASP B 1 196 ? -0.754 21.75 15.938 1 94.75 196 ASP B O 1
ATOM 3268 N N . LEU B 1 197 ? -2.234 20.578 14.742 1 94.69 197 LEU B N 1
ATOM 3269 C CA . LEU B 1 197 ? -1.484 19.344 14.891 1 94.69 197 LEU B CA 1
ATOM 3270 C C . LEU B 1 197 ? -0.126 19.438 14.203 1 94.69 197 LEU B C 1
ATOM 3272 O O . LEU B 1 197 ? 0.884 18.984 14.75 1 94.69 197 LEU B O 1
ATOM 3276 N N . THR B 1 198 ? -0.143 19.938 12.992 1 92.25 198 THR B N 1
ATOM 3277 C CA . THR B 1 198 ? 1.094 20.078 12.234 1 92.25 198 THR B CA 1
ATOM 3278 C C . THR B 1 198 ? 2.068 21.016 12.938 1 92.25 198 THR B C 1
ATOM 3280 O O . THR B 1 198 ? 3.275 20.75 12.961 1 92.25 198 THR B O 1
ATOM 3283 N N . GLN B 1 199 ? 1.561 22.078 13.477 1 91.69 199 GLN B N 1
ATOM 3284 C CA . GLN B 1 199 ? 2.406 23 14.227 1 91.69 199 GLN B CA 1
ATOM 3285 C C . GLN B 1 199 ? 3.041 22.328 15.43 1 91.69 199 GLN B C 1
ATOM 3287 O O . GLN B 1 199 ? 4.223 22.531 15.719 1 91.69 199 GLN B O 1
ATOM 3292 N N . ARG B 1 200 ? 2.23 21.562 16.094 1 92.81 200 ARG B N 1
ATOM 3293 C CA . ARG B 1 200 ? 2.756 20.797 17.219 1 92.81 200 ARG B CA 1
ATOM 3294 C C . ARG B 1 200 ? 3.867 19.859 16.781 1 92.81 200 ARG B C 1
ATOM 3296 O O . ARG B 1 200 ? 4.902 19.75 17.438 1 92.81 200 ARG B O 1
ATOM 3303 N N . ALA B 1 201 ? 3.645 19.156 15.68 1 92.44 201 ALA B N 1
ATOM 3304 C CA . ALA B 1 201 ? 4.621 18.219 15.156 1 92.44 201 ALA B CA 1
ATOM 3305 C C . ALA B 1 201 ? 5.91 18.922 14.75 1 92.44 201 ALA B C 1
ATOM 3307 O O . ALA B 1 201 ? 7.008 18.438 15.023 1 92.44 201 ALA B O 1
ATOM 3308 N N . VAL B 1 202 ? 5.758 20.062 14.094 1 89.31 202 VAL B N 1
ATOM 3309 C CA . VAL B 1 202 ? 6.906 20.828 13.609 1 89.31 202 VAL B CA 1
ATOM 3310 C C . VAL B 1 202 ? 7.723 21.328 14.797 1 89.31 202 VAL B C 1
ATOM 3312 O O . VAL B 1 202 ? 8.953 21.266 14.789 1 89.31 202 VAL B O 1
ATOM 3315 N N . THR B 1 203 ? 7.012 21.844 15.766 1 90.75 203 THR B N 1
ATOM 3316 C CA . THR B 1 203 ? 7.688 22.328 16.969 1 90.75 203 THR B CA 1
ATOM 3317 C C . THR B 1 203 ? 8.477 21.203 17.625 1 90.75 203 THR B C 1
ATOM 3319 O O . THR B 1 203 ? 9.633 21.391 18.016 1 90.75 203 THR B O 1
ATOM 3322 N N . MET B 1 204 ? 7.867 20.078 17.703 1 88.88 204 MET B N 1
ATOM 3323 C CA . MET B 1 204 ? 8.531 18.938 18.312 1 88.88 204 MET B CA 1
ATOM 3324 C C . MET B 1 204 ? 9.719 18.484 17.469 1 88.88 204 MET B C 1
ATOM 3326 O O . MET B 1 204 ? 10.75 18.078 18.016 1 88.88 204 MET B O 1
ATOM 3330 N N . PHE B 1 205 ? 9.547 18.484 16.219 1 86.31 205 PHE B N 1
ATOM 3331 C CA . PHE B 1 205 ? 10.625 18.109 15.305 1 86.31 205 PHE B CA 1
ATOM 3332 C C . PHE B 1 205 ? 11.82 19.031 15.461 1 86.31 205 PHE B C 1
ATOM 3334 O O . PHE B 1 205 ? 12.969 18.578 15.5 1 86.31 205 PHE B O 1
ATOM 3341 N N . GLN B 1 206 ? 11.57 20.312 15.5 1 83.56 206 GLN B N 1
ATOM 3342 C CA . GLN B 1 206 ? 12.625 21.297 15.656 1 83.56 206 GLN B CA 1
ATOM 3343 C C . GLN B 1 206 ? 13.367 21.109 16.984 1 83.56 206 GLN B C 1
ATOM 3345 O O . GLN B 1 206 ? 14.594 21.203 17.031 1 83.56 206 GLN B O 1
ATOM 3350 N N . LYS B 1 207 ? 12.594 20.859 17.953 1 85 207 LYS B N 1
ATOM 3351 C CA . LYS B 1 207 ? 13.219 20.609 19.25 1 85 207 LYS B CA 1
ATOM 3352 C C . LYS B 1 207 ? 14.094 19.359 19.188 1 85 207 LYS B C 1
ATOM 3354 O O . LYS B 1 207 ? 15.188 19.344 19.766 1 85 207 LYS B O 1
ATOM 3359 N N . TRP B 1 208 ? 13.594 18.375 18.547 1 81.19 208 TRP B N 1
ATOM 3360 C CA . TRP B 1 208 ? 14.32 17.125 18.406 1 81.19 208 TRP B CA 1
ATOM 3361 C C . TRP B 1 208 ? 15.609 17.328 17.609 1 81.19 208 TRP B C 1
ATOM 3363 O O . TRP B 1 208 ? 16.656 16.812 17.984 1 81.19 208 TRP B O 1
ATOM 3373 N N . MET B 1 209 ? 15.531 18.078 16.594 1 78.12 209 MET B N 1
ATOM 3374 C CA . MET B 1 209 ? 16.688 18.359 15.758 1 78.12 209 MET B CA 1
ATOM 3375 C C . MET B 1 209 ? 17.734 19.156 16.531 1 78.12 209 MET B C 1
ATOM 3377 O O . MET B 1 209 ? 18.938 18.938 16.375 1 78.12 209 MET B O 1
ATOM 3381 N N . GLU B 1 210 ? 17.281 20.094 17.281 1 80 210 GLU B N 1
ATOM 3382 C CA . GLU B 1 210 ? 18.172 20.891 18.109 1 80 210 GLU B CA 1
ATOM 3383 C C . GLU B 1 210 ? 18.906 20.031 19.141 1 80 210 GLU B C 1
ATOM 3385 O O . GLU B 1 210 ? 20.094 20.234 19.391 1 80 210 GLU B O 1
ATOM 3390 N N . GLN B 1 211 ? 18.203 19.125 19.656 1 78.69 211 GLN B N 1
ATOM 3391 C CA . GLN B 1 211 ? 18.797 18.219 20.641 1 78.69 211 GLN B CA 1
ATOM 3392 C C . GLN B 1 211 ? 19.812 17.281 19.984 1 78.69 211 GLN B C 1
ATOM 3394 O O . GLN B 1 211 ? 20.859 17 20.578 1 78.69 211 GLN B O 1
ATOM 3399 N N . GLU B 1 212 ? 19.562 16.828 18.859 1 73.62 212 GLU B N 1
ATOM 3400 C CA . GLU B 1 212 ? 20.469 15.938 18.141 1 73.62 212 GLU B CA 1
ATOM 3401 C C . GLU B 1 212 ? 21.719 16.672 17.688 1 73.62 212 GLU B C 1
ATOM 3403 O O . GLU B 1 212 ? 22.812 16.094 17.688 1 73.62 212 GLU B O 1
ATOM 3408 N N . ASN B 1 213 ? 21.516 17.906 17.281 1 73 213 ASN B N 1
ATOM 3409 C CA . ASN B 1 213 ? 22.641 18.719 16.828 1 73 213 ASN B CA 1
ATOM 3410 C C . ASN B 1 213 ? 23.531 19.141 17.984 1 73 213 ASN B C 1
ATOM 3412 O O . ASN B 1 213 ? 24.719 19.391 17.812 1 73 213 ASN B O 1
ATOM 3416 N N . SER B 1 214 ? 22.828 19.219 19.094 1 67 214 SER B N 1
ATOM 3417 C CA . SER B 1 214 ? 23.625 19.594 20.25 1 67 214 SER B CA 1
ATOM 3418 C C . SER B 1 214 ? 24.438 18.406 20.781 1 67 214 SER B C 1
ATOM 3420 O O . SER B 1 214 ? 25.391 18.594 21.547 1 67 214 SER B O 1
ATOM 3422 N N . LYS B 1 215 ? 24 17.25 20.578 1 59.41 215 LYS B N 1
ATOM 3423 C CA . LYS B 1 215 ? 24.719 16.078 21.047 1 59.41 215 LYS B CA 1
ATOM 3424 C C . LYS B 1 215 ? 25.969 15.82 20.203 1 59.41 215 LYS B C 1
ATOM 3426 O O . LYS B 1 215 ? 26.859 15.078 20.625 1 59.41 215 LYS B O 1
ATOM 3431 N N . GLY B 1 216 ? 26.078 16.234 19.062 1 52.91 216 GLY B N 1
ATOM 3432 C CA . GLY B 1 216 ? 27.297 16.062 18.297 1 52.91 216 GLY B CA 1
ATOM 3433 C C . GLY B 1 216 ? 28.234 17.25 18.359 1 52.91 216 GLY B C 1
ATOM 3434 O O . GLY B 1 216 ? 27.797 18.359 18.734 1 52.91 216 GLY B O 1
#

pLDDT: mean 93.52, std 7.59, range [52.91, 98.94]

InterPro domains:
  IPR004045 Glutathione S-transferase, N-terminal [PF13417] (5-78)
  IPR004045 Glutathione S-transferase, N-terminal [PS50404] (1-80)
  IPR010987 Glutathione S-transferase, C-terminal-like [PS50405] (87-205)
  IPR036249 Thioredoxin-like superfamily [SSF52833] (1-83)
  IPR036282 Glutathione S-transferase, C-terminal domain superfamily [SSF47616] (86-189)
  IPR040079 Glutathione transferase family [SFLDS00019] (1-214)

Nearest PDB structures (foldseek):
  8z3b-assembly1_A  TM=9.485E-01  e=3.769E-19  Plutella xylostella
  3wyw-assembly1_A  TM=9.343E-01  e=3.301E-18  Nilaparvata lugens
  3f6f-assembly1_A  TM=9.428E-01  e=6.685E-17  Drosophila melanogaster
  3ay8-assembly1_A-2  TM=8.999E-01  e=1.517E-14  Bombyx mori
  9f7k-assembly1_B  TM=9.002E-01  e=5.468E-14  Drosophila melanogaster American nodavirus (ANV) SW-2009a

Sequence (432 aa):
MDLYYNILSPPSRAILLLGEALQLKFNLISLDVHRKDYVNPAFKKINPQHTVPTLVVDGVAICEPGAILIYLAEQYAPAGTTYYPPDPLRRAIVNQRLLFECGTLYKCIFVYYSPVVLERATPVETDRQKLIEAVAVLDGILQHSAFVAGDCLTVADYSLVCTVSMLVVLKFELSPYAAVRRWYERCKEVIAGYTDLTQRAVTMFQKWMEQENSKGMDLYYNILSPPSRAILLLGEALQLKFNLISLDVHRKDYVNPAFKKINPQHTVPTLVVDGVAICEPGAILIYLAEQYAPAGTTYYPPDPLRRAIVNQRLLFECGTLYKCIFVYYSPVVLERATPVETDRQKLIEAVAVLDGILQHSAFVAGDCLTVADYSLVCTVSMLVVLKFELSPYAAVRRWYERCKEVIAGYTDLTQRAVTMFQKWMEQENSKG

Radius of gyration: 21.13 Å; Cα contacts (8 Å, |Δi|>4): 605; chains: 2; bounding box: 51×52×50 Å

Secondary structure (DSSP, 8-state):
-EEEE-TT-HHHHHHHHHHHHTT---EEEE--TTTTGGG-HHHHHH-TT--S-EEEETTEEE-SHHHHHHHHHHHHSPTT-SSS-S-HHHHHHHHHHHHHIIIIIHHHHHHHHHHHHHH-PPPPHHHHHHHHHHHHHHHHHGGG-SBTTBSS--HHHHHHHHHHHHHHHTT---TT-HHHHHHHHHHHHHSTTHHHHHHHHHHHHHHHHHHHHHH-/-EEEE-TT-HHHHHHHHHHHHTT---EEEE--TTTTGGG-HHHHHH-TT--S-EEEETTEEE-SHHHHHHHHHHHHSPTT-SSS-S-HHHHHHHHHHHHHIIIIIHHHHHHHHHIIIII-PPPPHHHHHHHHHHHHHHHHHGGG-SBTTBSS--HHHHHHHHHHHHHHHTT---TT-HHHHHHHHHHHHHSTTHHHHHHHHHHHHHHHHHHHHHH-

Foldseek 3Di:
DEWEAALLDLLRQLLVLVCVVLVHDHNYDYDDVVVVSLPDPVCCVLPVVSDPGWDADPNHIDDDSLVSQVCCCVPRNDPPAVQQDPDPVLNVLLVVLSCLLVVAQLVLLCQQCVCCQPVVDHGDVVSVVSNVVSLVVQLVCQPAALANSHPHHYSSRSNVLSSVLSCVLVVPDCPVRVSVVNSNVVCCVPRPCNVVSSVVSSVVSVVVSVVVVVVD/DEWEAALLDLLRQLLVLVCVVLVHDHNYDYDDVVVVSLPDPVCCVLPVVSDPGWDADPNHIDDDSLVSQVCCCVPRNDPPAVQQDPDPVLNVLLVVLSCLLVVAQLVLLCQQCVCCQPVVDHGDVVSVVSNVVSLVVQLVCQPAALANSHPHHYSSRSNVLSSVLSCVLVVPDCPVRVSVVNSNVVCCVPRPCNVVSSVVSSVVSVVVSVVVVVVD

Organism: Anopheles coluzzii (NCBI:txid1518534)

Solvent-accessible surface area (backbone atoms only — not comparable to full-atom values): 22649 Å² total; per-residue (Å²): 80,40,32,38,26,30,73,76,37,37,55,23,42,21,49,52,41,52,31,54,73,59,68,56,77,65,49,76,42,80,48,42,70,90,76,44,44,45,71,32,69,73,47,30,71,64,35,80,83,37,62,67,28,30,37,34,50,96,85,41,64,39,41,50,50,62,19,45,44,52,29,50,36,70,68,62,48,61,89,88,53,52,46,6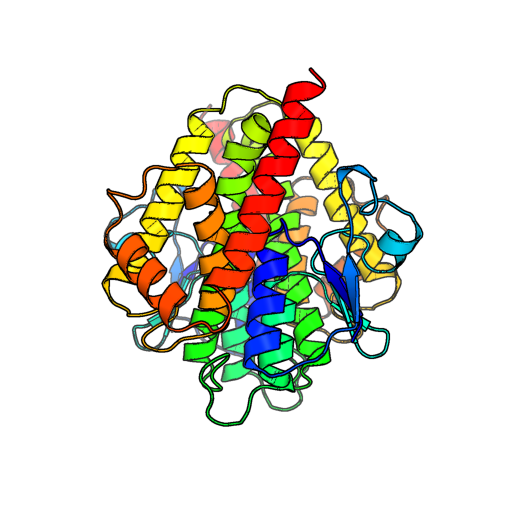7,46,87,51,46,70,60,34,24,42,33,42,26,46,36,48,42,37,55,52,42,45,48,46,29,51,47,65,33,42,43,40,39,75,75,60,74,39,81,64,54,67,71,40,47,51,51,30,52,51,41,53,48,51,53,22,58,57,25,66,81,30,66,25,78,59,32,81,49,68,30,49,40,42,42,45,46,50,33,49,51,48,49,40,58,77,68,63,52,86,55,80,89,33,60,35,44,50,52,36,48,55,50,48,52,69,72,39,65,64,43,63,62,52,50,49,51,25,49,53,51,46,52,53,51,51,53,52,56,58,63,72,100,81,40,31,37,26,31,72,75,37,35,54,22,42,22,50,52,39,51,31,55,74,60,69,55,77,64,49,76,43,80,48,44,71,92,77,42,43,46,72,31,70,72,47,29,73,64,34,80,82,38,61,68,28,29,39,34,50,96,87,42,66,39,40,52,49,62,19,44,43,50,28,50,34,69,69,60,46,60,88,88,54,52,46,67,46,86,51,46,70,61,34,25,41,33,42,25,46,37,47,42,35,53,50,42,44,50,46,30,52,45,64,34,41,42,39,40,76,75,60,73,39,83,64,53,68,71,39,47,52,51,31,52,50,42,53,48,51,51,22,58,57,25,67,80,30,67,24,76,60,31,79,50,66,30,48,40,42,42,45,47,51,33,48,52,47,50,40,56,76,69,64,53,85,57,79,89,34,58,36,44,51,53,37,48,54,49,47,51,69,71,39,65,64,42,63,61,52,50,49,52,25,51,54,49,47,52,53,49,50,52,53,56,58,61,72,99